Protein AF-0000000075196142 (afdb_homodimer)

Secondary structure (DSSP, 8-state):
----------S-HHHHHHHHHHHHHHH--HHHHHHHHHHHHTS--TTHHHHHHHHHHHHHHHHTTTTPPPPS-SEEE-TTT--EEE-HHHHHHHHHHHHHHHHT-HHHHHHHHHHHHHHTTT----TTSHHHHHHHHHHHHHHHHHHHHHHHHHTT--S-HHHHHHHHHHHHHHHHHHHHHHHHTTPPPS-HHHHHHHHT---/------TT----HHHHHHHHHHHHHHH--HHHHHHHHHHHHTS--TTHHHHHHHHHHHHHHHHTTTTPPPPS-SEEE-TTT--EEE-HHHHHHHHHHHHHHHHT-HHHHHHHHHHHHHTTTT----TTSHHHHHHHHHHHHHHHHHHHHHHHHHTT--S-HHHHHHHHHHHHHHHHHHHHHHHHTT---S-HHHHHHHHT---

Organism: Armillaria gallica (NCBI:txid47427)

Nearest PDB structures (foldseek):
  6yos-assembly1_A  TM=2.104E-01  e=4.481E+00  Homo sapiens
  2c0l-assembly1_A  TM=2.733E-01  e=8.059E+00  Homo sapiens
  2o8p-assembly1_A-2  TM=2.150E-01  e=9.333E+00  Cryptosporidium parvum
  2hr2-assembly2_B  TM=3.824E-01  e=5.245E+00  Chlorobaculum tepidum TLS
  6yos-assembly1_A  TM=2.115E-01  e=7.080E+00  Homo sapiens

Foldseek 3Di:
DDDPPPPPPPPPPVVVVVVVVVVCVVPPDPVVVVVVLVCQCVVPPPCSVVVVLVVLQVVCVVVCLLPDDQDDQQWDADPPPRAIDGDVSVVVLLVSLCSCLVSLNLLSSLLSLLVVLLSCQPHDHACPDPVLVVLLVSLVSLLSSLVSVVVCVVVVVDDDVPVSVVSLVSSQVSLVSSVVRCVVVPHDRRNPNNNVSSVVDDD/DDDPDPPPPPPPVVVVVVVVVVVCVVPPDPVVVVVVLVCQCVVPPPCSVVVVLVVLQVVCVVVCLLPDDQDDQQWDADPPPRAIDGDVSVVVLLVSLCSCLVSLNLLSSLLSLLVVLLSCFPHDHACPDPVLVVLLVSLVSLLSSLVSVVVCVVVVVDDDVPVSVVSLVSSQVSLVSSVVRCVVVPHDRRNVNNNVSSVPDDD

Radius of gyration: 27.95 Å; Cα contacts (8 Å, |Δi|>4): 497; chains: 2; bounding box: 73×72×60 Å

Structure (mmCIF, N/CA/C/O backbone):
data_AF-0000000075196142-model_v1
#
loop_
_entity.id
_entity.type
_entity.pdbx_description
1 polymer 'Uncharacterized protein'
#
loop_
_atom_site.group_PDB
_atom_site.id
_atom_site.type_symbol
_atom_site.label_atom_id
_atom_site.label_alt_id
_atom_site.label_comp_id
_atom_site.label_asym_id
_atom_site.label_entity_id
_atom_site.label_seq_id
_atom_site.pdbx_PDB_ins_code
_atom_site.Cartn_x
_atom_site.Cartn_y
_atom_site.Cartn_z
_atom_site.occupancy
_atom_site.B_iso_or_equiv
_atom_site.auth_seq_id
_atom_site.auth_comp_id
_atom_site.auth_asym_id
_atom_site.auth_atom_id
_atom_site.pdbx_PDB_model_num
ATOM 1 N N . MET A 1 1 ? 44.094 30.422 25.406 1 27.27 1 MET A N 1
ATOM 2 C CA . MET A 1 1 ? 42.781 30 25.922 1 27.27 1 MET A CA 1
ATOM 3 C C . MET A 1 1 ? 42.125 29 24.969 1 27.27 1 MET A C 1
ATOM 5 O O . MET A 1 1 ? 42.062 29.219 23.766 1 27.27 1 MET A O 1
ATOM 9 N N . PRO A 1 2 ? 42 27.672 25.344 1 30.16 2 PRO A N 1
ATOM 10 C CA . PRO A 1 2 ? 41.75 26.594 24.375 1 30.16 2 PRO A CA 1
ATOM 11 C C . PRO A 1 2 ? 40.406 26.719 23.703 1 30.16 2 PRO A C 1
ATOM 13 O O . PRO A 1 2 ? 39.469 27.312 24.266 1 30.16 2 PRO A O 1
ATOM 16 N N . ALA A 1 3 ? 40.312 26.75 22.312 1 35.62 3 ALA A N 1
ATOM 17 C CA . ALA A 1 3 ? 39.188 26.953 21.406 1 35.62 3 ALA A CA 1
ATOM 18 C C . ALA A 1 3 ? 38.062 25.953 21.688 1 35.62 3 ALA A C 1
ATOM 20 O O . ALA A 1 3 ? 38.312 24.797 21.984 1 35.62 3 ALA A O 1
ATOM 21 N N . PRO A 1 4 ? 36.781 26.391 22.219 1 32.91 4 PRO A N 1
ATOM 22 C CA . PRO A 1 4 ? 35.688 25.516 22.609 1 32.91 4 PRO A CA 1
ATOM 23 C C . PRO A 1 4 ? 35.312 24.484 21.547 1 32.91 4 PRO A C 1
ATOM 25 O O . PRO A 1 4 ? 35.5 24.734 20.359 1 32.91 4 PRO A O 1
ATOM 28 N N . ASP A 1 5 ? 35.531 23.172 21.875 1 29.52 5 ASP A N 1
ATOM 29 C CA . ASP A 1 5 ? 35.344 21.969 21.062 1 29.52 5 ASP A CA 1
ATOM 30 C C . ASP A 1 5 ? 33.938 21.953 20.438 1 29.52 5 ASP A C 1
ATOM 32 O O . ASP A 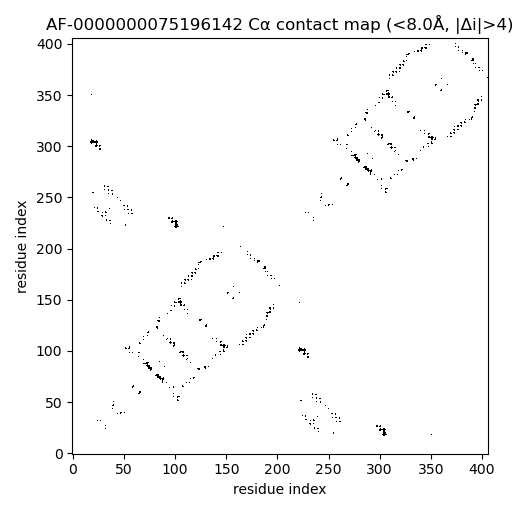1 5 ? 32.938 21.953 21.141 1 29.52 5 ASP A O 1
ATOM 36 N N . ALA A 1 6 ? 33.719 22.531 19.266 1 33.06 6 ALA A N 1
ATOM 37 C CA . ALA A 1 6 ? 32.625 22.703 18.281 1 33.06 6 ALA A CA 1
ATOM 38 C C . ALA A 1 6 ? 31.984 21.359 17.953 1 33.06 6 ALA A C 1
ATOM 40 O O . ALA A 1 6 ? 31.219 21.25 16.984 1 33.06 6 ALA A O 1
ATOM 41 N N . SER A 1 7 ? 32.312 20.172 18.562 1 31.09 7 SER A N 1
ATOM 42 C CA . SER A 1 7 ? 31.984 18.828 18.094 1 31.09 7 SER A CA 1
ATOM 43 C C . SER A 1 7 ? 30.484 18.547 18.188 1 31.09 7 SER A C 1
ATOM 45 O O . SER A 1 7 ? 30.047 17.422 18 1 31.09 7 SER A O 1
ATOM 47 N N . LEU A 1 8 ? 29.703 19.219 19.062 1 30.19 8 LEU A N 1
ATOM 48 C CA . LEU A 1 8 ? 28.328 18.859 19.375 1 30.19 8 LEU A CA 1
ATOM 49 C C . LEU A 1 8 ? 27.453 18.906 18.141 1 30.19 8 LEU A C 1
ATOM 51 O O . LEU A 1 8 ? 26.25 19.172 18.219 1 30.19 8 LEU A O 1
ATOM 55 N N . ILE A 1 9 ? 27.953 18.859 16.953 1 32.62 9 ILE A N 1
ATOM 56 C CA . ILE A 1 9 ? 27.094 18.891 15.766 1 32.62 9 ILE A CA 1
ATOM 57 C C . ILE A 1 9 ? 26.203 17.656 15.742 1 32.62 9 ILE A C 1
ATOM 59 O O . ILE A 1 9 ? 26.672 16.547 15.508 1 32.62 9 ILE A O 1
ATOM 63 N N . GLY A 1 10 ? 25.391 17.391 16.781 1 31.33 10 GLY A N 1
ATOM 64 C CA . GLY A 1 10 ? 24.578 16.234 17.125 1 31.33 10 GLY A CA 1
ATOM 65 C C . GLY A 1 10 ? 23.797 15.695 15.938 1 31.33 10 GLY A C 1
ATOM 66 O O . GLY A 1 10 ? 23.469 16.438 15.016 1 31.33 10 GLY A O 1
ATOM 67 N N . ARG A 1 11 ? 23.75 14.367 15.594 1 36.78 11 ARG A N 1
ATOM 68 C CA . ARG A 1 11 ? 23.109 13.438 14.68 1 36.78 11 ARG A CA 1
ATOM 69 C C . ARG A 1 11 ? 21.594 13.633 14.672 1 36.78 11 ARG A C 1
ATOM 71 O O . ARG A 1 11 ? 20.859 12.828 15.242 1 36.78 11 ARG A O 1
ATOM 78 N N . PRO A 1 12 ? 20.703 14.594 14.992 1 39.66 12 PRO A N 1
ATOM 79 C CA . PRO A 1 12 ? 19.297 14.922 15.211 1 39.66 12 PRO A CA 1
ATOM 80 C C . PRO A 1 12 ? 18.406 14.594 14.008 1 39.66 12 PRO A C 1
ATOM 82 O O . PRO A 1 12 ? 17.188 14.5 14.141 1 39.66 12 PRO A O 1
ATOM 85 N N . ALA A 1 13 ? 18.625 15.023 12.766 1 44.62 13 ALA A N 1
ATOM 86 C CA . ALA A 1 13 ? 17.891 15.188 11.508 1 44.62 13 ALA A CA 1
ATOM 87 C C . ALA A 1 13 ? 17.391 13.844 10.984 1 44.62 13 ALA A C 1
ATOM 89 O O . ALA A 1 13 ? 16.312 13.758 10.406 1 44.62 13 ALA A O 1
ATOM 90 N N . LEU A 1 14 ? 18.125 12.758 11.211 1 46.47 14 LEU A N 1
ATOM 91 C CA . LEU A 1 14 ? 17.828 11.406 10.766 1 46.47 14 LEU A CA 1
ATOM 92 C C . LEU A 1 14 ? 16.562 10.875 11.453 1 46.47 14 LEU A C 1
ATOM 94 O O . LEU A 1 14 ? 15.711 10.266 10.805 1 46.47 14 LEU A O 1
ATOM 98 N N . GLY A 1 15 ? 16.359 11.234 12.781 1 51.12 15 GLY A N 1
ATOM 99 C CA . GLY A 1 15 ? 15.203 10.75 13.516 1 51.12 15 GLY A CA 1
ATOM 100 C C . GLY A 1 15 ? 13.891 11.297 12.984 1 51.12 15 GLY A C 1
ATOM 101 O O . GLY A 1 15 ? 12.938 10.547 12.766 1 51.12 15 GLY A O 1
ATOM 102 N N . HIS A 1 16 ? 13.906 12.617 12.781 1 56.31 16 HIS A N 1
ATOM 103 C CA . HIS A 1 16 ? 12.695 13.281 12.312 1 56.31 16 HIS A CA 1
ATOM 104 C C . HIS A 1 16 ? 12.352 12.852 10.883 1 56.31 16 HIS A C 1
ATOM 106 O O . HIS A 1 16 ? 11.188 12.578 10.578 1 56.31 16 HIS A O 1
ATOM 112 N N . VAL A 1 17 ? 13.359 12.727 10.078 1 58.88 17 VAL A N 1
ATOM 113 C CA . VAL A 1 17 ? 13.125 12.242 8.719 1 58.88 17 VAL A CA 1
ATOM 114 C C . VAL A 1 17 ? 12.477 10.852 8.781 1 58.88 17 VAL A C 1
ATOM 116 O O . VAL A 1 17 ? 11.547 10.57 8.023 1 58.88 17 VAL A O 1
ATOM 119 N N . ASN A 1 18 ? 12.875 10.203 9.812 1 74.94 18 ASN A N 1
ATOM 120 C CA . ASN A 1 18 ? 12.312 8.859 9.945 1 74.94 18 ASN A CA 1
ATOM 121 C C . ASN A 1 18 ? 10.852 8.906 10.391 1 74.94 18 ASN A C 1
ATOM 123 O O . ASN A 1 18 ? 10.023 8.148 9.883 1 74.94 18 ASN A O 1
ATOM 127 N N . LEU A 1 19 ? 10.625 10.008 11.109 1 83.81 19 LEU A N 1
ATOM 128 C CA . LEU A 1 19 ? 9.25 10.109 11.586 1 83.81 19 LEU A CA 1
ATOM 129 C C . LEU A 1 19 ? 8.328 10.602 10.477 1 83.81 19 LEU A C 1
ATOM 131 O O . LEU A 1 19 ? 7.215 10.094 10.312 1 83.81 19 LEU A O 1
ATOM 135 N N . MET A 1 20 ? 8.836 11.539 9.664 1 91.06 20 MET A N 1
ATOM 136 C CA . MET A 1 20 ? 8.031 12.086 8.578 1 91.06 20 MET A CA 1
ATOM 137 C C . MET A 1 20 ? 7.777 11.031 7.508 1 91.06 20 MET A C 1
ATOM 139 O O . MET A 1 20 ? 6.652 10.898 7.016 1 91.06 20 MET A O 1
ATOM 143 N N . VAL A 1 21 ? 8.805 10.32 7.262 1 92.81 21 VAL A N 1
ATOM 144 C CA . VAL A 1 21 ? 8.672 9.266 6.262 1 92.81 21 VAL A CA 1
ATOM 145 C C . VAL A 1 21 ? 7.711 8.195 6.766 1 92.81 21 VAL A C 1
ATOM 147 O O . VAL A 1 21 ? 6.863 7.707 6.012 1 92.81 21 VAL A O 1
ATOM 150 N N . ASP A 1 22 ? 7.789 7.895 8.031 1 94.38 22 ASP A N 1
ATOM 151 C CA . ASP A 1 22 ? 6.879 6.91 8.609 1 94.38 22 ASP A CA 1
ATOM 152 C C . ASP A 1 22 ? 5.434 7.395 8.547 1 94.38 22 ASP A C 1
ATOM 154 O O . ASP A 1 22 ? 4.516 6.602 8.328 1 94.38 22 ASP A O 1
ATOM 158 N N . THR A 1 23 ? 5.297 8.664 8.773 1 96.31 23 THR A N 1
ATOM 159 C CA . THR A 1 23 ? 3.967 9.25 8.664 1 96.31 23 THR A CA 1
ATOM 160 C C . THR A 1 23 ? 3.424 9.094 7.246 1 96.31 23 THR A C 1
ATOM 162 O O . THR A 1 23 ? 2.266 8.719 7.055 1 96.31 23 THR A O 1
ATOM 165 N N . PHE A 1 24 ? 4.238 9.398 6.266 1 97.12 24 PHE A N 1
ATOM 166 C CA . PHE A 1 24 ? 3.822 9.195 4.883 1 97.12 24 PHE A CA 1
ATOM 167 C C . PHE A 1 24 ? 3.424 7.746 4.641 1 97.12 24 PHE A C 1
ATOM 169 O O . PHE A 1 24 ? 2.346 7.473 4.109 1 97.12 24 PHE A O 1
ATOM 176 N N . ILE A 1 25 ? 4.227 6.828 5.035 1 97.25 25 ILE A N 1
ATOM 177 C CA . ILE A 1 25 ? 4.023 5.402 4.797 1 97.25 25 ILE A CA 1
ATOM 178 C C . ILE A 1 25 ? 2.711 4.953 5.438 1 97.25 25 ILE A C 1
ATOM 180 O O . ILE A 1 25 ? 1.94 4.207 4.832 1 97.25 25 ILE A O 1
ATOM 184 N N . ALA A 1 26 ? 2.445 5.426 6.641 1 96.81 26 ALA A N 1
ATOM 185 C CA . ALA A 1 26 ? 1.26 5.016 7.391 1 96.81 26 ALA A CA 1
ATOM 186 C C . ALA A 1 26 ? -0.013 5.539 6.73 1 96.81 26 ALA A C 1
ATOM 188 O O . ALA A 1 26 ? -1.093 4.973 6.914 1 96.81 26 ALA A O 1
ATOM 189 N N . ASN A 1 27 ? 0.123 6.57 5.969 1 96.56 27 ASN A N 1
ATOM 190 C CA . ASN A 1 27 ? -1.093 7.23 5.508 1 96.56 27 ASN A CA 1
ATOM 191 C C . ASN A 1 27 ? -1.264 7.105 3.998 1 96.56 27 ASN A C 1
ATOM 193 O O . ASN A 1 27 ? -2.336 7.391 3.465 1 96.56 27 ASN A O 1
ATOM 197 N N . ALA A 1 28 ? -0.245 6.68 3.262 1 96.25 28 ALA A N 1
ATOM 198 C CA . ALA A 1 28 ? -0.27 6.59 1.805 1 96.25 28 ALA A CA 1
ATOM 199 C C . ALA A 1 28 ? -1.256 5.523 1.337 1 96.25 28 ALA A C 1
ATOM 201 O O . ALA A 1 28 ? -1.413 4.488 1.986 1 96.25 28 ALA A O 1
ATOM 202 N N . GLN A 1 29 ? -1.906 5.836 0.264 1 95.06 29 GLN A N 1
ATOM 203 C CA . GLN A 1 29 ? -2.766 4.848 -0.376 1 95.06 29 GLN A CA 1
ATOM 204 C C . GLN A 1 29 ? -1.94 3.789 -1.104 1 95.06 29 GLN A C 1
ATOM 206 O O . GLN A 1 29 ? -0.779 4.027 -1.444 1 95.06 29 GLN A O 1
ATOM 211 N N . VAL A 1 30 ? -2.543 2.705 -1.396 1 95.88 30 VAL A N 1
ATOM 212 C CA . VAL A 1 30 ? -1.818 1.554 -1.922 1 95.88 30 VAL A CA 1
ATOM 213 C C . VAL A 1 30 ? -1.264 1.881 -3.307 1 95.88 30 VAL A C 1
ATOM 215 O O . VAL A 1 30 ? -0.138 1.501 -3.637 1 95.88 30 VAL A O 1
ATOM 218 N N . ASP A 1 31 ? -2.023 2.578 -4.137 1 95 31 ASP A N 1
ATOM 219 C CA . ASP A 1 31 ? -1.566 2.891 -5.488 1 95 31 ASP A CA 1
ATOM 220 C C . ASP A 1 31 ? -0.345 3.805 -5.457 1 95 31 ASP A C 1
ATOM 222 O O . ASP A 1 31 ? 0.55 3.684 -6.293 1 95 31 ASP A O 1
ATOM 226 N N . ASP A 1 32 ? -0.348 4.711 -4.52 1 95.44 32 ASP A N 1
ATOM 227 C CA . ASP A 1 32 ? 0.831 5.559 -4.363 1 95.44 32 ASP A CA 1
ATOM 228 C C . ASP A 1 32 ? 2.053 4.734 -3.967 1 95.44 32 ASP A C 1
ATOM 230 O O . ASP A 1 32 ? 3.127 4.887 -4.551 1 95.44 32 ASP A O 1
ATOM 234 N N . LEU A 1 33 ? 1.883 3.857 -2.992 1 97 33 LEU A N 1
ATOM 235 C CA . LEU A 1 33 ? 2.99 3.021 -2.539 1 97 33 LEU A CA 1
ATOM 236 C C . LEU A 1 33 ? 3.486 2.119 -3.666 1 97 33 LEU A C 1
ATOM 238 O O . LEU A 1 33 ? 4.695 1.931 -3.828 1 97 33 LEU A O 1
ATOM 242 N N . ARG A 1 34 ? 2.576 1.601 -4.449 1 96.75 34 ARG A N 1
ATOM 243 C CA . ARG A 1 34 ? 2.961 0.751 -5.57 1 96.75 34 ARG A CA 1
ATOM 244 C C . ARG A 1 34 ? 3.846 1.511 -6.555 1 96.75 34 ARG A C 1
ATOM 246 O O . ARG A 1 34 ? 4.902 1.018 -6.957 1 96.75 34 ARG A O 1
ATOM 253 N N . THR A 1 35 ? 3.424 2.686 -6.879 1 95.62 35 THR A N 1
ATOM 254 C CA . THR A 1 35 ? 4.18 3.51 -7.816 1 95.62 35 THR A CA 1
ATOM 255 C C . THR A 1 35 ? 5.547 3.869 -7.242 1 95.62 35 THR A C 1
ATOM 257 O O . THR A 1 35 ? 6.562 3.754 -7.93 1 95.62 35 THR A O 1
ATOM 260 N N . ILE A 1 36 ? 5.59 4.246 -6.035 1 96.06 36 ILE A N 1
ATOM 261 C CA . ILE A 1 36 ? 6.828 4.672 -5.391 1 96.06 36 ILE A CA 1
ATOM 262 C C . ILE A 1 36 ? 7.789 3.488 -5.285 1 96.06 36 ILE A C 1
ATOM 264 O O . ILE A 1 36 ? 8.984 3.625 -5.555 1 96.06 36 ILE A O 1
ATOM 268 N N . VAL A 1 37 ? 7.285 2.318 -4.883 1 95.62 37 VAL A N 1
ATOM 269 C CA . VAL A 1 37 ? 8.117 1.128 -4.75 1 95.62 37 VAL A CA 1
ATOM 270 C C . VAL A 1 37 ? 8.664 0.727 -6.121 1 95.62 37 VAL A C 1
ATOM 272 O O . VAL A 1 37 ? 9.844 0.379 -6.246 1 95.62 37 VAL A O 1
ATOM 275 N N . ARG A 1 38 ? 7.836 0.823 -7.137 1 93.88 38 ARG A N 1
ATOM 276 C CA . ARG A 1 38 ? 8.305 0.543 -8.492 1 93.88 38 ARG A CA 1
ATOM 277 C C . ARG A 1 38 ? 9.438 1.481 -8.883 1 93.88 38 ARG A C 1
ATOM 279 O O . ARG A 1 38 ? 10.461 1.041 -9.422 1 93.88 38 ARG A O 1
ATOM 286 N N . ASP A 1 39 ? 9.273 2.729 -8.539 1 92.81 39 ASP A N 1
ATOM 287 C CA . ASP A 1 39 ? 10.297 3.729 -8.812 1 92.81 39 ASP A CA 1
ATOM 288 C C . ASP A 1 39 ? 11.586 3.412 -8.055 1 92.81 39 ASP A C 1
ATOM 290 O O . ASP A 1 39 ? 12.688 3.543 -8.602 1 92.81 39 ASP A O 1
ATOM 294 N N . LEU A 1 40 ? 11.469 3.043 -6.816 1 92.19 40 LEU A N 1
ATOM 295 C CA . LEU A 1 40 ? 12.625 2.73 -5.984 1 92.19 40 LEU A CA 1
ATOM 296 C C . LEU A 1 40 ? 13.375 1.526 -6.539 1 92.19 40 LEU A C 1
ATOM 298 O O . LEU A 1 40 ? 14.594 1.586 -6.727 1 92.19 40 LEU A O 1
ATOM 302 N N . VAL A 1 41 ? 12.664 0.504 -6.82 1 92.06 41 VAL A N 1
ATOM 303 C CA . VAL A 1 41 ? 13.273 -0.727 -7.312 1 92.06 41 VAL A CA 1
ATOM 304 C C . VAL A 1 41 ? 13.906 -0.48 -8.68 1 92.06 41 VAL A C 1
ATOM 306 O O . VAL A 1 41 ? 14.945 -1.059 -9.008 1 92.06 41 VAL A O 1
ATOM 309 N N . GLY A 1 42 ? 13.359 0.481 -9.414 1 90.19 42 GLY A N 1
ATOM 310 C CA . GLY A 1 42 ? 13.883 0.821 -10.734 1 90.19 42 GLY A CA 1
ATOM 311 C C . GLY A 1 42 ? 14.922 1.921 -10.695 1 90.19 42 GLY A C 1
ATOM 312 O O . GLY A 1 42 ? 15.438 2.334 -11.734 1 90.19 42 GLY A O 1
ATOM 313 N N . SER A 1 43 ? 15.305 2.482 -9.57 1 86.44 43 SER A N 1
ATOM 314 C CA . SER A 1 43 ? 16.125 3.686 -9.445 1 86.44 43 SER A CA 1
ATOM 315 C C . SER A 1 43 ? 17.578 3.398 -9.766 1 86.44 43 SER A C 1
ATOM 317 O O . SER A 1 43 ? 18.359 4.324 -9.992 1 86.44 43 SER A O 1
ATOM 319 N N . GLY A 1 44 ? 18.016 2.148 -9.688 1 83.81 44 GLY A N 1
ATOM 320 C CA . GLY A 1 44 ? 19.406 1.824 -9.977 1 83.81 44 GLY A CA 1
ATOM 321 C C . GLY A 1 44 ? 20.266 1.727 -8.734 1 83.81 44 GLY A C 1
ATOM 322 O O . GLY A 1 44 ? 21.453 1.421 -8.82 1 83.81 44 GLY A O 1
ATOM 323 N N . ILE A 1 45 ? 19.719 2.031 -7.535 1 87.19 45 ILE A N 1
ATOM 324 C CA . ILE A 1 45 ? 20.453 1.819 -6.297 1 87.19 45 ILE A CA 1
ATOM 325 C C . ILE A 1 45 ? 20.922 0.367 -6.211 1 87.19 45 ILE A C 1
ATOM 327 O O . ILE A 1 45 ? 20.125 -0.557 -6.379 1 87.19 45 ILE A O 1
ATOM 331 N N . PRO A 1 46 ? 22.188 0.23 -6.016 1 88.5 46 PRO A N 1
ATOM 332 C CA . PRO A 1 46 ? 22.688 -1.146 -5.957 1 88.5 46 PRO A CA 1
ATOM 333 C C . PRO A 1 46 ? 21.984 -1.98 -4.887 1 88.5 46 PRO A C 1
ATOM 335 O O . PRO A 1 46 ? 21.703 -1.479 -3.795 1 88.5 46 PRO A O 1
ATOM 338 N N . SER A 1 47 ? 21.594 -3.166 -5.141 1 88.31 47 SER A N 1
ATOM 339 C CA . SER A 1 47 ? 21.109 -4.219 -4.254 1 88.31 47 SER A CA 1
ATOM 340 C C . SER A 1 47 ? 19.688 -3.941 -3.789 1 88.31 47 SER A C 1
ATOM 342 O O . SER A 1 47 ? 19.141 -4.684 -2.973 1 88.31 47 SER A O 1
ATOM 344 N N . ILE A 1 48 ? 19.078 -2.842 -4.238 1 89.81 48 ILE A N 1
ATOM 345 C CA . ILE A 1 48 ? 17.75 -2.492 -3.74 1 89.81 48 ILE A CA 1
ATOM 346 C C . ILE A 1 48 ? 16.75 -3.582 -4.121 1 89.81 48 ILE A C 1
ATOM 348 O O . ILE A 1 48 ? 15.852 -3.914 -3.338 1 89.81 48 ILE A O 1
ATOM 352 N N . GLY A 1 49 ? 16.859 -4.148 -5.352 1 88.94 49 GLY A N 1
ATOM 353 C CA . GLY A 1 49 ? 15.961 -5.215 -5.773 1 88.94 49 GLY A CA 1
ATOM 354 C C . GLY A 1 49 ? 16.031 -6.434 -4.871 1 88.94 49 GLY A C 1
ATOM 355 O O . GLY A 1 49 ? 14.992 -6.957 -4.453 1 88.94 49 GLY A O 1
ATOM 356 N N . SER A 1 50 ? 17.266 -6.867 -4.602 1 89.69 50 SER A N 1
ATOM 357 C CA . SER A 1 50 ? 17.438 -8.039 -3.746 1 89.69 50 SER A CA 1
ATOM 358 C C . SER A 1 50 ? 16.984 -7.754 -2.32 1 89.69 50 SER A C 1
ATOM 360 O O . SER A 1 50 ? 16.391 -8.625 -1.673 1 89.69 50 SER A O 1
ATOM 362 N N . THR A 1 51 ? 17.266 -6.551 -1.772 1 91.5 51 THR A N 1
ATOM 363 C CA . THR A 1 51 ? 16.828 -6.16 -0.438 1 91.5 51 THR A CA 1
ATOM 364 C C . THR A 1 51 ? 15.297 -6.129 -0.363 1 91.5 51 THR A C 1
ATOM 366 O O . THR A 1 51 ? 14.711 -6.609 0.608 1 91.5 51 THR A O 1
ATOM 369 N N . PHE A 1 52 ? 14.711 -5.602 -1.442 1 94.38 52 PHE A N 1
ATOM 370 C CA . PHE A 1 52 ? 13.258 -5.574 -1.504 1 94.38 52 PHE A CA 1
ATOM 371 C C . PHE A 1 52 ? 12.688 -6.988 -1.465 1 94.38 52 PHE A C 1
ATOM 373 O O . PHE A 1 52 ? 11.781 -7.277 -0.677 1 94.38 52 PHE A O 1
ATOM 380 N N . SER A 1 53 ? 13.188 -7.836 -2.316 1 93.69 53 SER A N 1
ATOM 381 C CA . SER A 1 53 ? 12.688 -9.203 -2.391 1 93.69 53 SER A CA 1
ATOM 382 C C . SER A 1 53 ? 12.844 -9.922 -1.053 1 93.69 53 SER A C 1
ATOM 384 O O . SER A 1 53 ? 11.945 -10.648 -0.622 1 93.69 53 SER A O 1
ATOM 386 N N . ALA A 1 54 ? 13.953 -9.727 -0.414 1 94.44 54 ALA A N 1
ATOM 387 C CA . ALA A 1 54 ? 14.188 -10.352 0.889 1 94.44 54 ALA A CA 1
ATOM 388 C C . ALA A 1 54 ? 13.18 -9.844 1.921 1 94.44 54 ALA A C 1
ATOM 390 O O . ALA A 1 54 ? 12.641 -10.625 2.707 1 94.44 54 ALA A O 1
ATOM 391 N N . ALA A 1 55 ? 12.914 -8.547 1.938 1 94.94 55 ALA A N 1
ATOM 392 C CA . ALA A 1 55 ? 11.938 -7.965 2.848 1 94.94 55 ALA A CA 1
ATOM 393 C C . ALA A 1 55 ? 10.539 -8.5 2.562 1 94.94 55 ALA A C 1
ATOM 395 O O . ALA A 1 55 ? 9.773 -8.789 3.486 1 94.94 55 ALA A O 1
ATOM 396 N N . ALA A 1 56 ? 10.203 -8.625 1.265 1 96.56 56 ALA A N 1
ATOM 397 C CA . ALA A 1 56 ? 8.898 -9.156 0.867 1 96.56 56 ALA A CA 1
ATOM 398 C C . ALA A 1 56 ? 8.719 -10.586 1.355 1 96.56 56 ALA A C 1
ATOM 400 O O . ALA A 1 56 ? 7.68 -10.93 1.933 1 96.56 56 ALA A O 1
ATOM 401 N N . ARG A 1 57 ? 9.75 -11.398 1.146 1 95.31 57 ARG A N 1
ATOM 402 C CA . ARG A 1 57 ? 9.688 -12.781 1.603 1 95.31 57 ARG A CA 1
ATOM 403 C C . ARG A 1 57 ? 9.492 -12.852 3.113 1 95.31 57 ARG A C 1
ATOM 405 O O . ARG A 1 57 ? 8.641 -13.602 3.6 1 95.31 57 ARG A O 1
ATOM 412 N N . SER A 1 58 ? 10.281 -12.078 3.779 1 95 58 SER A N 1
ATOM 413 C CA . SER A 1 58 ? 10.195 -12.047 5.234 1 95 58 SER A CA 1
ATOM 414 C C . SER A 1 58 ? 8.797 -11.656 5.695 1 95 58 SER A C 1
ATOM 416 O O . SER A 1 58 ? 8.227 -12.281 6.59 1 95 58 SER A O 1
ATOM 418 N N . ARG A 1 59 ? 8.242 -10.648 5.094 1 95.25 59 ARG A N 1
ATOM 419 C CA . ARG A 1 59 ? 6.902 -10.172 5.441 1 95.25 59 ARG A CA 1
ATOM 420 C C . ARG A 1 59 ? 5.855 -11.25 5.207 1 95.25 59 ARG A C 1
ATOM 422 O O . ARG A 1 59 ? 4.992 -11.477 6.059 1 95.25 59 ARG A O 1
ATOM 429 N N . LEU A 1 60 ? 5.914 -11.93 4.098 1 94.69 60 LEU A N 1
ATOM 430 C CA . LEU A 1 60 ? 4.926 -12.945 3.758 1 94.69 60 LEU A CA 1
ATOM 431 C C . LEU A 1 60 ? 5.035 -14.141 4.699 1 94.69 60 LEU A C 1
ATOM 433 O O . LEU A 1 60 ? 4.02 -14.742 5.062 1 94.69 60 LEU A O 1
ATOM 437 N N . CYS A 1 61 ? 6.203 -14.477 5.082 1 92.69 61 CYS A N 1
ATOM 438 C CA . CYS A 1 61 ? 6.402 -15.578 6.016 1 92.69 61 CYS A CA 1
ATOM 439 C C . CYS A 1 61 ? 5.855 -15.227 7.395 1 92.69 61 CYS A C 1
ATOM 441 O O . CYS A 1 61 ? 5.219 -16.062 8.047 1 92.69 61 CYS A O 1
ATOM 443 N N . GLN A 1 62 ? 6.012 -14 7.777 1 90.25 62 GLN A N 1
ATOM 444 C CA . GLN A 1 62 ? 5.57 -13.547 9.094 1 90.25 62 GLN A CA 1
ATOM 445 C C . GLN A 1 62 ? 4.051 -13.422 9.148 1 90.25 62 GLN A C 1
ATOM 447 O O . GLN A 1 62 ? 3.438 -13.641 10.195 1 90.25 62 GLN A O 1
ATOM 452 N N . SER A 1 63 ? 3.469 -13.047 8.062 1 87.62 63 SER A N 1
ATOM 453 C CA . SER A 1 63 ? 2.025 -12.828 8.039 1 87.62 63 SER A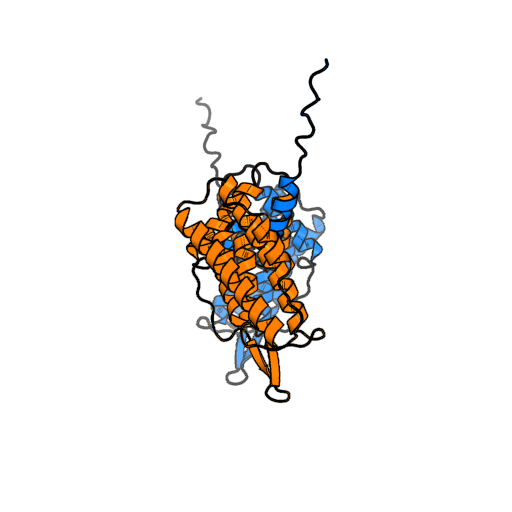 CA 1
ATOM 454 C C . SER A 1 63 ? 1.272 -14.148 7.883 1 87.62 63 SER A C 1
ATOM 456 O O . SER A 1 63 ? 0.044 -14.18 7.984 1 87.62 63 SER A O 1
ATOM 458 N N . GLY A 1 64 ? 1.966 -15.203 7.562 1 84.12 64 GLY A N 1
ATOM 459 C CA . GLY A 1 64 ? 1.329 -16.5 7.371 1 84.12 64 GLY A CA 1
ATOM 460 C C . GLY A 1 64 ? 0.768 -16.672 5.973 1 84.12 64 GLY A C 1
ATOM 461 O O . GLY A 1 64 ? 0.093 -17.672 5.699 1 84.12 64 GLY A O 1
ATOM 462 N N . ALA A 1 65 ? 0.948 -15.734 5.145 1 79.56 65 ALA A N 1
ATOM 463 C CA . ALA A 1 65 ? 0.446 -15.812 3.777 1 79.56 65 ALA A CA 1
ATOM 464 C C . ALA A 1 65 ? 1.029 -17.016 3.043 1 79.56 65 ALA A C 1
ATOM 466 O O . ALA A 1 65 ? 0.411 -17.547 2.115 1 79.56 65 ALA A O 1
ATOM 467 N N . SER A 1 66 ? 2.105 -17.469 3.455 1 80 66 SER A N 1
ATOM 468 C CA . SER A 1 66 ? 2.766 -18.594 2.799 1 80 66 SER A CA 1
ATOM 469 C C . SER A 1 66 ? 2.154 -19.922 3.23 1 80 66 SER A C 1
ATOM 471 O O . SER A 1 66 ? 2.365 -20.938 2.58 1 80 66 SER A O 1
ATOM 473 N N . THR A 1 67 ? 1.325 -19.828 4.301 1 75.81 67 THR A N 1
ATOM 474 C CA . THR A 1 67 ? 0.774 -21.062 4.832 1 75.81 67 THR A CA 1
ATOM 475 C C . THR A 1 67 ? -0.746 -20.984 4.945 1 75.81 67 THR A C 1
ATOM 477 O O . THR A 1 67 ? -1.395 -21.922 5.402 1 75.81 67 THR A O 1
ATOM 480 N N . GLY A 1 68 ? -1.22 -19.891 4.539 1 74.81 68 GLY A N 1
ATOM 481 C CA . GLY A 1 68 ? -2.645 -19.688 4.738 1 74.81 68 GLY A CA 1
ATOM 482 C C . GLY A 1 68 ? -3.51 -20.641 3.945 1 74.81 68 GLY A C 1
ATOM 483 O O . GLY A 1 68 ? -3.104 -21.125 2.885 1 74.81 68 GLY A O 1
ATOM 484 N N . ARG A 1 69 ? -4.656 -20.938 4.625 1 77.81 69 ARG A N 1
ATOM 485 C CA . ARG A 1 69 ? -5.613 -21.828 3.99 1 77.81 69 ARG A CA 1
ATOM 486 C C . ARG A 1 69 ? -6.574 -21.062 3.09 1 77.81 69 ARG A C 1
ATOM 488 O O . ARG A 1 69 ? -6.801 -19.859 3.297 1 77.81 69 ARG A O 1
ATOM 495 N N . VAL A 1 70 ? -6.918 -21.688 1.978 1 81.5 70 VAL A N 1
ATOM 496 C CA . VAL A 1 70 ? -7.93 -21.141 1.079 1 81.5 70 VAL A CA 1
ATOM 497 C C . VAL A 1 70 ? -9.281 -21.094 1.783 1 81.5 70 VAL A C 1
ATOM 499 O O . VAL A 1 70 ? -9.711 -22.094 2.373 1 81.5 70 VAL A O 1
ATOM 502 N N . ARG A 1 71 ? -9.812 -19.891 1.688 1 74.94 71 ARG A N 1
ATOM 503 C CA . ARG A 1 71 ? -11.078 -19.688 2.375 1 74.94 71 ARG A CA 1
ATOM 504 C C . ARG A 1 71 ? -12.25 -19.75 1.396 1 74.94 71 ARG A C 1
ATOM 506 O O . ARG A 1 71 ? -12.211 -19.125 0.336 1 74.94 71 ARG A O 1
ATOM 513 N N . GLY A 1 72 ? -13.367 -20.609 1.822 1 84.94 72 GLY A N 1
ATOM 514 C CA . GLY A 1 72 ? -14.617 -20.609 1.084 1 84.94 72 GLY A CA 1
ATOM 515 C C . GLY A 1 72 ? -14.508 -21.281 -0.272 1 84.94 72 GLY A C 1
ATOM 516 O O . GLY A 1 72 ? -13.43 -21.734 -0.659 1 84.94 72 GLY A O 1
ATOM 517 N N . PRO A 1 73 ? -15.688 -21.391 -0.943 1 93.94 73 PRO A N 1
ATOM 518 C CA . PRO A 1 73 ? -15.672 -22 -2.273 1 93.94 73 PRO A CA 1
ATOM 519 C C . PRO A 1 73 ? -15 -21.125 -3.324 1 93.94 73 PRO A C 1
ATOM 521 O O . PRO A 1 73 ? -15.219 -19.906 -3.338 1 93.94 73 PRO A O 1
ATOM 524 N N . LEU A 1 74 ? -14.195 -21.688 -4.168 1 97.06 74 LEU A N 1
ATOM 525 C CA . LEU A 1 74 ? -13.484 -20.953 -5.207 1 97.06 74 LEU A CA 1
ATOM 526 C C . LEU A 1 74 ? -14.375 -20.734 -6.426 1 97.06 74 LEU A C 1
ATOM 528 O O . LEU A 1 74 ? -14.141 -19.812 -7.215 1 97.06 74 LEU A O 1
ATOM 532 N N . PHE A 1 75 ? -15.352 -21.594 -6.535 1 96.44 75 PHE A N 1
ATOM 533 C CA . PHE A 1 75 ? -16.312 -21.531 -7.629 1 96.44 75 PHE A CA 1
ATOM 534 C C . PHE A 1 75 ? -17.734 -21.672 -7.109 1 96.44 75 PHE A C 1
ATOM 536 O O . PHE A 1 75 ? -17.969 -22.297 -6.074 1 96.44 75 PHE A O 1
ATOM 543 N N . LYS A 1 76 ? -18.625 -21.047 -7.82 1 94.5 76 LYS A N 1
ATOM 544 C CA . LYS A 1 76 ? -20.031 -21.141 -7.445 1 94.5 76 LYS A CA 1
ATOM 545 C C . LYS A 1 76 ? -20.906 -21.406 -8.664 1 94.5 76 LYS A C 1
ATOM 547 O O . LYS A 1 76 ? -20.578 -20.969 -9.773 1 94.5 76 LYS A O 1
ATOM 552 N N . ARG A 1 77 ? -21.969 -22.047 -8.383 1 91.12 77 ARG A N 1
ATOM 553 C CA . ARG A 1 77 ? -22.953 -22.344 -9.422 1 91.12 77 ARG A CA 1
ATOM 554 C C . ARG A 1 77 ? -24.016 -21.266 -9.5 1 91.12 77 ARG A C 1
ATOM 556 O O . ARG A 1 77 ? -24.531 -20.828 -8.477 1 91.12 77 ARG A O 1
ATOM 563 N N . ASP A 1 78 ? -24.172 -20.828 -10.719 1 88.75 78 ASP A N 1
ATOM 564 C CA . ASP A 1 78 ? -25.266 -19.875 -10.906 1 88.75 78 ASP A CA 1
ATOM 565 C C . ASP A 1 78 ? -26.625 -20.547 -10.672 1 88.75 78 ASP A C 1
ATOM 567 O O . ASP A 1 78 ? -26.891 -21.641 -11.195 1 88.75 78 ASP A O 1
ATOM 571 N N . THR A 1 79 ? -27.406 -19.969 -9.922 1 88.62 79 THR A N 1
ATOM 572 C CA . THR A 1 79 ? -28.688 -20.562 -9.539 1 88.62 79 THR A CA 1
ATOM 573 C C . THR A 1 79 ? -29.656 -20.547 -10.711 1 88.62 79 THR A C 1
ATOM 575 O O . THR A 1 79 ? -30.594 -21.344 -10.742 1 88.62 79 THR A O 1
ATOM 578 N N . HIS A 1 80 ? -29.453 -19.672 -11.625 1 88.5 80 HIS A N 1
ATOM 579 C CA . HIS A 1 80 ? -30.406 -19.5 -12.719 1 88.5 80 HIS A CA 1
ATOM 580 C C . HIS A 1 80 ? -30.125 -20.5 -13.844 1 88.5 80 HIS A C 1
ATOM 582 O O . HIS A 1 80 ? -31.031 -21.172 -14.336 1 88.5 80 HIS A O 1
ATOM 588 N N . ASP A 1 81 ? -28.844 -20.656 -14.297 1 83.81 81 ASP A N 1
ATOM 589 C CA . ASP A 1 81 ? -28.578 -21.469 -15.477 1 83.81 81 ASP A CA 1
ATOM 590 C C . ASP A 1 81 ? -27.609 -22.594 -15.148 1 83.81 81 ASP A C 1
ATOM 592 O O . ASP A 1 81 ? -27.25 -23.391 -16.031 1 83.81 81 ASP A O 1
ATOM 596 N N . GLY A 1 82 ? -27.203 -22.625 -13.922 1 86.56 82 GLY A N 1
ATOM 597 C CA . GLY A 1 82 ? -26.344 -23.719 -13.484 1 86.56 82 GLY A CA 1
ATOM 598 C C . GLY A 1 82 ? -24.906 -23.547 -13.898 1 86.56 82 GLY A C 1
ATOM 599 O O . GLY A 1 82 ? -24.062 -24.422 -13.633 1 86.56 82 GLY A O 1
ATOM 600 N N . SER A 1 83 ? -24.594 -22.438 -14.516 1 87.5 83 SER A N 1
ATOM 601 C CA . SER A 1 83 ? -23.219 -22.188 -14.961 1 87.5 83 SER A CA 1
ATOM 602 C C . SER A 1 83 ? -22.297 -21.953 -13.773 1 87.5 83 SER A C 1
ATOM 604 O O . SER A 1 83 ? -22.734 -21.531 -12.703 1 87.5 83 SER A O 1
ATOM 606 N N . MET A 1 84 ? -21.094 -22.328 -13.977 1 90.12 84 MET A N 1
ATOM 607 C CA . MET A 1 84 ? -20.094 -22.156 -12.93 1 90.12 84 MET A CA 1
ATOM 608 C C . MET A 1 84 ? -19.391 -20.812 -13.062 1 90.12 84 MET A C 1
ATOM 610 O O . MET A 1 84 ? -19.047 -20.391 -14.172 1 90.12 84 MET A O 1
ATOM 614 N N . HIS A 1 85 ? -19.172 -20.172 -11.898 1 93.94 85 HIS A N 1
ATOM 615 C CA . HIS A 1 85 ? -18.516 -18.859 -11.883 1 93.94 85 HIS A CA 1
ATOM 616 C C . HIS A 1 85 ? -17.438 -18.797 -10.805 1 93.94 85 HIS A C 1
ATOM 618 O O . HIS A 1 85 ? -17.578 -19.406 -9.742 1 93.94 85 HIS A O 1
ATOM 624 N N . PRO A 1 86 ? -16.328 -18.078 -11.172 1 95.56 86 PRO A N 1
ATOM 625 C CA . PRO A 1 86 ? -15.359 -17.844 -10.109 1 95.56 86 PRO A CA 1
ATOM 626 C C . PRO A 1 86 ? -15.914 -16.969 -8.984 1 95.56 86 PRO A C 1
ATOM 628 O O . PRO A 1 86 ? -16.766 -16.109 -9.227 1 95.56 86 PRO A O 1
ATOM 631 N N . THR A 1 87 ? -15.492 -17.188 -7.793 1 96.06 87 THR A N 1
ATOM 632 C CA . THR A 1 87 ? -15.914 -16.375 -6.656 1 96.06 87 THR A CA 1
ATOM 633 C C . THR A 1 87 ? -14.844 -15.359 -6.281 1 96.06 87 THR A C 1
ATOM 635 O O . THR A 1 87 ? -13.742 -15.375 -6.832 1 96.06 87 THR A O 1
ATOM 638 N N . GLU A 1 88 ? -15.117 -14.508 -5.359 1 95.25 88 GLU A N 1
ATOM 639 C CA . GLU A 1 88 ? -14.141 -13.562 -4.816 1 95.25 88 GLU A CA 1
ATOM 640 C C . GLU A 1 88 ? -13.008 -14.297 -4.094 1 95.25 88 GLU A C 1
ATOM 642 O O . GLU A 1 88 ? -11.867 -13.828 -4.09 1 95.25 88 GLU A O 1
ATOM 647 N N . ASN A 1 89 ? -13.383 -15.383 -3.545 1 95.75 89 ASN A N 1
ATOM 648 C CA . ASN A 1 89 ? -12.375 -16.188 -2.857 1 95.75 89 ASN A CA 1
ATOM 649 C C . ASN A 1 89 ? -11.289 -16.656 -3.816 1 95.75 89 ASN A C 1
ATOM 651 O O . ASN A 1 89 ? -10.117 -16.734 -3.438 1 95.75 89 ASN A O 1
ATOM 655 N N . LEU A 1 90 ? -11.719 -16.953 -5.008 1 97.06 90 LEU A N 1
ATOM 656 C CA . LEU A 1 90 ? -10.727 -17.359 -6.004 1 97.06 90 LEU A CA 1
ATOM 657 C C . LEU A 1 90 ? -9.781 -16.203 -6.316 1 97.06 90 LEU A C 1
ATOM 659 O O . LEU A 1 90 ? -8.562 -16.375 -6.367 1 97.06 90 LEU A O 1
ATOM 663 N N . GLN A 1 91 ? -10.352 -15.086 -6.492 1 96 91 GLN A N 1
ATOM 664 C CA . GLN A 1 91 ? -9.539 -13.914 -6.801 1 96 91 GLN A CA 1
ATOM 665 C C . GLN A 1 91 ? -8.539 -13.633 -5.684 1 96 91 GLN A C 1
ATOM 667 O O . GLN A 1 91 ? -7.367 -13.359 -5.949 1 96 91 GLN A O 1
ATOM 672 N N . ASP A 1 92 ? -8.977 -13.734 -4.469 1 95 92 ASP A N 1
ATOM 673 C CA . ASP A 1 92 ? -8.102 -13.523 -3.322 1 95 92 ASP A CA 1
ATOM 674 C C . ASP A 1 92 ? -6.984 -14.57 -3.285 1 95 92 ASP A C 1
ATOM 676 O O . ASP A 1 92 ? -5.832 -14.242 -2.98 1 95 92 ASP A O 1
ATOM 680 N N . THR A 1 93 ? -7.363 -15.734 -3.531 1 96.44 93 THR A N 1
ATOM 681 C CA . THR A 1 93 ? -6.402 -16.828 -3.531 1 96.44 93 THR A CA 1
ATOM 682 C C . THR A 1 93 ? -5.344 -16.625 -4.609 1 96.44 93 THR A C 1
ATOM 684 O O . THR A 1 93 ? -4.152 -16.828 -4.367 1 96.44 93 THR A O 1
ATOM 687 N N . LEU A 1 94 ? -5.781 -16.219 -5.785 1 97.38 94 LEU A N 1
ATOM 688 C CA . LEU A 1 94 ? -4.84 -15.992 -6.875 1 97.38 94 LEU A CA 1
ATOM 689 C C . LEU A 1 94 ? -3.934 -14.805 -6.566 1 97.38 94 LEU A C 1
ATOM 691 O O . LEU A 1 94 ? -2.744 -14.828 -6.891 1 97.38 94 LEU A O 1
ATOM 695 N N . ARG A 1 95 ? -4.449 -13.797 -5.965 1 96.38 95 ARG A N 1
ATOM 696 C CA . ARG A 1 95 ? -3.629 -12.664 -5.535 1 96.38 95 ARG A CA 1
ATOM 697 C C . ARG A 1 95 ? -2.543 -13.117 -4.562 1 96.38 95 ARG A C 1
ATOM 699 O O . ARG A 1 95 ? -1.39 -12.703 -4.676 1 96.38 95 ARG A O 1
ATOM 706 N N . ARG A 1 96 ? -2.932 -13.922 -3.68 1 96.38 96 ARG A N 1
ATOM 707 C CA . ARG A 1 96 ? -1.976 -14.469 -2.721 1 96.38 96 ARG A CA 1
ATOM 708 C C . ARG A 1 96 ? -0.879 -15.258 -3.428 1 96.38 96 ARG A C 1
ATOM 710 O O . ARG A 1 96 ? 0.304 -15.094 -3.127 1 96.38 96 ARG A O 1
ATOM 717 N N . ALA A 1 97 ? -1.268 -16.125 -4.312 1 97.56 97 ALA A N 1
ATOM 718 C CA . ALA A 1 97 ? -0.292 -16.906 -5.062 1 97.56 97 ALA A CA 1
ATOM 719 C C . ALA A 1 97 ? 0.684 -16 -5.809 1 97.56 97 ALA A C 1
ATOM 721 O O . ALA A 1 97 ? 1.892 -16.25 -5.812 1 97.56 97 ALA A O 1
ATOM 722 N N . ARG A 1 98 ? 0.162 -14.977 -6.418 1 97.75 98 ARG A N 1
ATOM 723 C CA . ARG A 1 98 ? 0.981 -14.031 -7.176 1 97.75 98 ARG A CA 1
ATOM 724 C C . ARG A 1 98 ? 1.942 -13.281 -6.262 1 97.75 98 ARG A C 1
ATOM 726 O O . ARG A 1 98 ? 3.09 -13.031 -6.633 1 97.75 98 ARG A O 1
ATOM 733 N N . CYS A 1 99 ? 1.512 -12.953 -5.059 1 97.25 99 CYS A N 1
ATOM 734 C CA . CYS A 1 99 ? 2.412 -12.344 -4.09 1 97.25 99 CYS A CA 1
ATOM 735 C C . CYS A 1 99 ? 3.541 -13.289 -3.715 1 97.25 99 CYS A C 1
ATOM 737 O O . CYS A 1 99 ? 4.695 -12.875 -3.604 1 97.25 99 CYS A O 1
ATOM 739 N N . LEU A 1 100 ? 3.24 -14.5 -3.57 1 97.12 100 LEU A N 1
ATOM 740 C CA . LEU A 1 100 ? 4.227 -15.484 -3.152 1 97.12 100 LEU A CA 1
ATOM 741 C C . LEU A 1 100 ? 5.293 -15.68 -4.223 1 97.12 100 LEU A C 1
ATOM 743 O O . LEU A 1 100 ? 6.48 -15.438 -3.973 1 97.12 100 LEU A O 1
ATOM 747 N N . PHE A 1 101 ? 4.859 -16.016 -5.438 1 97.31 101 PHE A N 1
ATOM 748 C CA . PHE A 1 101 ? 5.906 -16.266 -6.422 1 97.31 101 PHE A CA 1
ATOM 749 C C . PHE A 1 101 ? 6.574 -14.961 -6.844 1 97.31 101 PHE A C 1
ATOM 751 O O . PHE A 1 101 ? 7.75 -14.953 -7.223 1 97.31 101 PHE A O 1
ATOM 758 N N . GLY A 1 102 ? 5.871 -13.852 -6.754 1 96.88 102 GLY A N 1
ATOM 759 C CA . GLY A 1 102 ? 6.48 -12.555 -7.027 1 96.88 102 GLY A CA 1
ATOM 760 C C . GLY A 1 102 ? 7.59 -12.203 -6.055 1 96.88 102 GLY A C 1
ATOM 761 O O . GLY A 1 102 ? 8.523 -11.484 -6.41 1 96.88 102 GLY A O 1
ATOM 762 N N . ALA A 1 103 ? 7.488 -12.68 -4.859 1 96.25 103 ALA A N 1
ATOM 763 C CA . ALA A 1 103 ? 8.484 -12.414 -3.826 1 96.25 103 ALA A CA 1
ATOM 764 C C . ALA A 1 103 ? 9.602 -13.453 -3.867 1 96.25 103 ALA A C 1
ATOM 766 O O . ALA A 1 103 ? 10.586 -13.352 -3.129 1 96.25 103 ALA A O 1
ATOM 767 N N . GLY A 1 104 ? 9.43 -14.492 -4.695 1 96.06 104 GLY A N 1
ATOM 768 C CA . GLY A 1 104 ? 10.453 -15.531 -4.793 1 96.06 104 GLY A CA 1
ATOM 769 C C . GLY A 1 104 ? 10.133 -16.766 -3.975 1 96.06 104 GLY A C 1
ATOM 770 O O . GLY A 1 104 ? 11.016 -17.578 -3.693 1 96.06 104 GLY A O 1
ATOM 771 N N . LEU A 1 105 ? 8.93 -16.812 -3.494 1 96.56 105 LEU A N 1
ATOM 772 C CA . LEU A 1 105 ? 8.461 -18 -2.795 1 96.56 105 LEU A CA 1
ATOM 773 C C . LEU A 1 105 ? 7.641 -18.891 -3.721 1 96.56 105 LEU A C 1
ATOM 775 O O . LEU A 1 105 ? 6.449 -19.109 -3.488 1 96.56 105 LEU A O 1
ATOM 779 N N . GLY A 1 106 ? 8.344 -19.438 -4.672 1 97.12 106 GLY A N 1
ATOM 780 C CA . GLY A 1 106 ? 7.707 -20.188 -5.742 1 97.12 106 GLY A CA 1
ATOM 781 C C . GLY A 1 106 ? 7.027 -21.453 -5.262 1 97.12 106 GLY A C 1
ATOM 782 O O . GLY A 1 106 ? 5.883 -21.719 -5.633 1 97.12 106 GLY A O 1
ATOM 783 N N . PHE A 1 107 ? 7.629 -22.219 -4.414 1 97.12 107 PHE A N 1
ATOM 784 C CA . PHE A 1 107 ? 7.082 -23.5 -3.961 1 97.12 107 PHE A CA 1
ATOM 785 C C . PHE A 1 107 ? 5.836 -23.281 -3.113 1 97.12 107 PHE A C 1
ATOM 787 O O . PHE A 1 107 ? 4.855 -24.016 -3.238 1 97.12 107 PHE A O 1
ATOM 794 N N . ALA A 1 108 ? 5.922 -22.25 -2.26 1 96.44 108 ALA A N 1
ATOM 795 C CA . ALA A 1 108 ? 4.723 -21.922 -1.492 1 96.44 108 ALA A CA 1
ATOM 796 C C . ALA A 1 108 ? 3.561 -21.562 -2.414 1 96.44 108 ALA A C 1
ATOM 798 O O . ALA A 1 108 ? 2.412 -21.922 -2.143 1 96.44 108 ALA A O 1
ATOM 799 N N . SER A 1 109 ? 3.861 -20.828 -3.471 1 97.56 109 SER A N 1
ATOM 800 C CA . SER A 1 109 ? 2.848 -20.453 -4.449 1 97.56 109 SER A CA 1
ATOM 801 C C . SER A 1 109 ? 2.254 -21.672 -5.137 1 97.56 109 SER A C 1
ATOM 803 O O . SER A 1 109 ? 1.044 -21.734 -5.363 1 97.56 109 SER A O 1
ATOM 805 N N . LEU A 1 110 ? 3.086 -22.656 -5.48 1 97.81 110 LEU A N 1
ATOM 806 C CA . LEU A 1 110 ? 2.625 -23.875 -6.141 1 97.81 110 LEU A CA 1
ATOM 807 C C . LEU A 1 110 ? 1.601 -24.609 -5.281 1 97.81 110 LEU A C 1
ATOM 809 O O . LEU A 1 110 ? 0.648 -25.188 -5.809 1 97.81 110 LEU A O 1
ATOM 813 N N . VAL A 1 111 ? 1.815 -24.578 -3.982 1 96.88 111 VAL A N 1
ATOM 814 C CA . VAL A 1 111 ? 0.876 -25.219 -3.068 1 96.88 111 VAL A CA 1
ATOM 815 C C . VAL A 1 111 ? -0.506 -24.578 -3.219 1 96.88 111 VAL A C 1
ATOM 817 O O . VAL A 1 111 ? -1.51 -25.281 -3.336 1 96.88 111 VAL A O 1
ATOM 820 N N . VAL A 1 112 ? -0.51 -23.281 -3.25 1 96.88 112 VAL A N 1
ATOM 821 C CA . VAL A 1 112 ? -1.766 -22.562 -3.371 1 96.88 112 VAL A CA 1
ATOM 822 C C . VAL A 1 112 ? -2.42 -22.875 -4.715 1 96.88 112 VAL A C 1
ATOM 824 O O . VAL A 1 112 ? -3.621 -23.141 -4.777 1 96.88 112 VAL A O 1
ATOM 827 N N . LEU A 1 113 ? -1.637 -22.891 -5.773 1 98.06 113 LEU A N 1
ATOM 828 C CA . LEU A 1 113 ? -2.162 -23.062 -7.121 1 98.06 113 LEU A CA 1
ATOM 829 C C . LEU A 1 113 ? -2.656 -24.484 -7.324 1 98.06 113 LEU A C 1
ATOM 831 O O . LEU A 1 113 ? -3.607 -24.719 -8.078 1 98.06 113 LEU A O 1
ATOM 835 N N . ALA A 1 114 ? -2.057 -25.469 -6.641 1 97.38 114 ALA A N 1
ATOM 836 C CA . ALA A 1 114 ? -2.547 -26.844 -6.695 1 97.38 114 ALA A CA 1
ATOM 837 C C . ALA A 1 114 ? -3.977 -26.938 -6.172 1 97.38 114 ALA A C 1
ATOM 839 O O . ALA A 1 114 ? -4.809 -27.641 -6.742 1 97.38 114 ALA A O 1
ATOM 840 N N . VAL A 1 115 ? -4.223 -26.219 -5.121 1 96.75 115 VAL A N 1
ATOM 841 C CA . VAL A 1 115 ? -5.562 -26.203 -4.543 1 96.75 115 VAL A CA 1
ATOM 842 C C . VAL A 1 115 ? -6.555 -25.641 -5.551 1 96.75 115 VAL A C 1
ATOM 844 O O . VAL A 1 115 ? -7.66 -26.172 -5.707 1 96.75 115 VAL A O 1
ATOM 847 N N . VAL A 1 116 ? -6.172 -24.609 -6.23 1 97.62 116 VAL A N 1
ATOM 848 C CA . VAL A 1 116 ? -7.043 -23.969 -7.207 1 97.62 116 VAL A CA 1
ATOM 849 C C . VAL A 1 116 ? -7.344 -24.938 -8.352 1 97.62 116 VAL A C 1
ATOM 851 O O . VAL A 1 116 ? -8.5 -25.109 -8.75 1 97.62 116 VAL A O 1
ATOM 854 N N . VAL A 1 117 ? -6.324 -25.609 -8.898 1 97.88 117 VAL A N 1
ATOM 855 C CA . VAL A 1 117 ? -6.5 -26.547 -10 1 97.88 117 VAL A CA 1
ATOM 856 C C . VAL A 1 117 ? -7.418 -27.688 -9.578 1 97.88 117 VAL A C 1
ATOM 858 O O . VAL A 1 117 ? -8.344 -28.062 -10.297 1 97.88 117 VAL A O 1
ATOM 861 N N . ARG A 1 118 ? -7.23 -28.234 -8.375 1 96.88 118 ARG A N 1
ATOM 862 C CA . ARG A 1 118 ? -8.039 -29.344 -7.887 1 96.88 118 ARG A CA 1
ATOM 863 C C . ARG A 1 118 ? -9.508 -28.938 -7.758 1 96.88 118 ARG A C 1
ATOM 865 O O . ARG A 1 118 ? -10.406 -29.75 -7.988 1 96.88 118 ARG A O 1
ATOM 872 N N . ALA A 1 119 ? -9.695 -27.703 -7.441 1 96.25 119 ALA A N 1
ATOM 873 C CA . ALA A 1 119 ? -11.047 -27.203 -7.246 1 96.25 119 ALA A CA 1
ATOM 874 C C . ALA A 1 119 ? -11.82 -27.156 -8.562 1 96.25 119 ALA A C 1
ATOM 876 O O . ALA A 1 119 ? -13.039 -27.016 -8.578 1 96.25 119 ALA A O 1
ATOM 877 N N . THR A 1 120 ? -11.141 -27.234 -9.672 1 96.25 120 THR A N 1
ATOM 878 C CA . THR A 1 120 ? -11.812 -27.203 -10.969 1 96.25 120 THR A CA 1
ATOM 879 C C . THR A 1 120 ? -12.359 -28.578 -11.336 1 96.25 120 THR A C 1
ATOM 881 O O . THR A 1 120 ? -13.172 -28.703 -12.258 1 96.25 120 THR A O 1
ATOM 884 N N . ILE A 1 121 ? -11.805 -29.625 -10.75 1 96.44 121 ILE A N 1
ATOM 885 C CA . ILE A 1 121 ? -12.18 -31 -11.086 1 96.44 121 ILE A CA 1
ATOM 886 C C . ILE A 1 121 ? -13.656 -31.219 -10.781 1 96.44 121 ILE A C 1
ATOM 888 O O . ILE A 1 121 ? -14.125 -30.891 -9.688 1 96.44 121 ILE A O 1
ATOM 892 N N . GLY A 1 122 ? -14.438 -31.719 -11.695 1 94.5 122 GLY A N 1
ATOM 893 C CA . GLY A 1 122 ? -15.867 -31.953 -11.562 1 94.5 122 GLY A CA 1
ATOM 894 C C . GLY A 1 122 ? -16.703 -30.797 -12.062 1 94.5 122 GLY A C 1
ATOM 895 O O . GLY A 1 122 ? -17.938 -30.906 -12.156 1 94.5 122 GLY A O 1
ATOM 896 N N . LEU A 1 123 ? -15.977 -29.719 -12.375 1 94.12 123 LEU A N 1
ATOM 897 C CA . LEU A 1 123 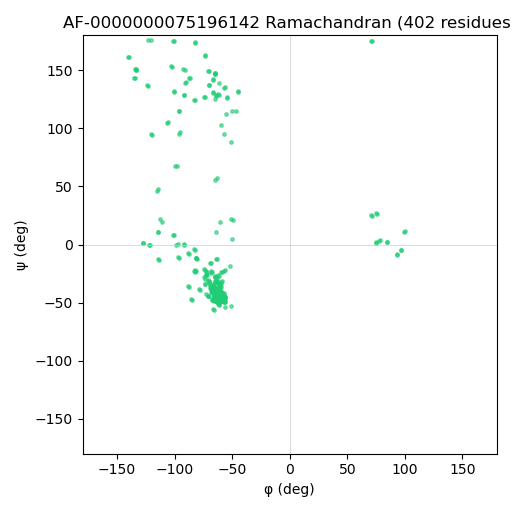? -16.688 -28.562 -12.914 1 94.12 123 LEU A CA 1
ATOM 898 C C . LEU A 1 123 ? -16.719 -28.594 -14.438 1 94.12 123 LEU A C 1
ATOM 900 O O . LEU A 1 123 ? -15.844 -29.203 -15.062 1 94.12 123 LEU A O 1
ATOM 904 N N . ARG A 1 124 ? -17.812 -27.969 -14.953 1 92.31 124 ARG A N 1
ATOM 905 C CA . ARG A 1 124 ? -17.922 -27.828 -16.406 1 92.31 124 ARG A CA 1
ATOM 906 C C . ARG A 1 124 ? -18.094 -26.375 -16.797 1 92.31 124 ARG A C 1
ATOM 908 O O . ARG A 1 124 ? -18.766 -25.609 -16.094 1 92.31 124 ARG A O 1
ATOM 915 N N . TRP A 1 125 ? -17.359 -26.031 -17.844 1 90.62 125 TRP A N 1
ATOM 916 C CA . TRP A 1 125 ? -17.453 -24.672 -18.344 1 90.62 125 TRP A CA 1
ATOM 917 C C . TRP A 1 125 ? -17.453 -24.625 -19.859 1 90.62 125 TRP A C 1
ATOM 919 O O . TRP A 1 125 ? -17.141 -25.641 -20.516 1 90.62 125 TRP A O 1
ATOM 929 N N . ASN A 1 126 ? -17.938 -23.453 -20.406 1 84.5 126 ASN A N 1
ATOM 930 C CA . ASN A 1 126 ? -17.844 -23.234 -21.844 1 84.5 126 ASN A CA 1
ATOM 931 C C . ASN A 1 126 ? -16.703 -22.297 -22.203 1 84.5 126 ASN A C 1
ATOM 933 O O . ASN A 1 126 ? -16.266 -21.5 -21.375 1 84.5 126 ASN A O 1
ATOM 937 N N . ALA A 1 127 ? -16.094 -22.391 -23.422 1 79.12 127 ALA A N 1
ATOM 938 C CA . ALA A 1 127 ? -14.914 -21.656 -23.875 1 79.12 127 ALA A CA 1
ATOM 939 C C . ALA A 1 127 ? -15.188 -20.156 -23.922 1 79.12 127 ALA A C 1
ATOM 941 O O . ALA A 1 127 ? -14.258 -19.344 -23.891 1 79.12 127 ALA A O 1
ATOM 942 N N . GLU A 1 128 ? -16.359 -19.766 -23.828 1 76 128 GLU A N 1
ATOM 943 C CA . GLU A 1 128 ? -16.688 -18.359 -24.078 1 76 128 GLU A CA 1
ATOM 944 C C . GLU A 1 128 ? -17.109 -17.656 -22.781 1 76 128 GLU A C 1
ATOM 946 O O . GLU A 1 128 ? -17.609 -16.531 -22.812 1 76 128 GLU A O 1
ATOM 951 N N . ASN A 1 129 ? -16.719 -18.297 -21.688 1 81.62 129 ASN A N 1
ATOM 952 C CA . ASN A 1 129 ? -17.203 -17.656 -20.484 1 81.62 129 ASN A CA 1
ATOM 953 C C . ASN A 1 129 ? -16.062 -17.219 -19.562 1 81.62 129 ASN A C 1
ATOM 955 O O . ASN A 1 129 ? -14.898 -17.375 -19.906 1 81.62 129 ASN A O 1
ATOM 959 N N . GLU A 1 130 ? -16.469 -16.562 -18.5 1 90.38 130 GLU A N 1
ATOM 960 C CA . GLU A 1 130 ? -15.562 -16 -17.5 1 90.38 130 GLU A CA 1
ATOM 961 C C . GLU A 1 130 ? -14.648 -17.078 -16.922 1 90.38 130 GLU A C 1
ATOM 963 O O . GLU A 1 130 ? -13.5 -16.797 -16.578 1 90.38 130 GLU A O 1
ATOM 968 N N . MET A 1 131 ? -15.133 -18.297 -17.062 1 91.94 131 MET A N 1
ATOM 969 C CA . MET A 1 131 ? -14.367 -19.406 -16.516 1 91.94 131 MET A CA 1
ATOM 970 C C . MET A 1 131 ? -13.125 -19.672 -17.375 1 91.94 131 MET A C 1
ATOM 972 O O . MET A 1 131 ? -12.031 -19.859 -16.828 1 91.94 131 MET A O 1
ATOM 976 N N . SER A 1 132 ? -13.281 -19.641 -18.641 1 93.12 132 SER A N 1
ATOM 977 C CA . SER A 1 132 ? -12.141 -19.875 -19.516 1 93.12 132 SER A CA 1
ATOM 978 C C . SER A 1 132 ? -11.055 -18.828 -19.328 1 93.12 132 SER A C 1
ATOM 980 O O . SER A 1 132 ? -9.867 -19.156 -19.297 1 93.12 132 SER A O 1
ATOM 982 N N . ASP A 1 133 ? -11.461 -17.609 -19.094 1 94.88 133 ASP A N 1
ATOM 983 C CA . ASP A 1 133 ? -10.508 -16.516 -18.906 1 94.88 133 ASP A CA 1
ATOM 984 C C . ASP A 1 133 ? -9.719 -16.688 -17.609 1 94.88 133 ASP A C 1
ATOM 986 O O . ASP A 1 133 ? -8.492 -16.562 -17.609 1 94.88 133 ASP A O 1
ATOM 990 N N . ILE A 1 134 ? -10.43 -16.984 -16.578 1 96.75 134 ILE A N 1
ATOM 991 C CA . ILE A 1 134 ? -9.766 -17.078 -15.281 1 96.75 134 ILE A CA 1
ATOM 992 C C . ILE A 1 134 ? -8.859 -18.297 -15.242 1 96.75 134 ILE A C 1
ATOM 994 O O . ILE A 1 134 ? -7.785 -18.266 -14.648 1 96.75 134 ILE A O 1
ATOM 998 N N . LEU A 1 135 ? -9.281 -19.375 -15.914 1 97.06 135 LEU A N 1
ATOM 999 C CA . LEU A 1 135 ? -8.453 -20.578 -15.93 1 97.06 135 LEU A CA 1
ATOM 1000 C C . LEU A 1 135 ? -7.191 -20.359 -16.766 1 97.06 135 LEU A C 1
ATOM 1002 O O . LEU A 1 135 ? -6.129 -20.891 -16.453 1 97.06 135 LEU A O 1
ATOM 1006 N N . ALA A 1 136 ? -7.301 -19.547 -17.797 1 96.75 136 ALA A N 1
ATOM 1007 C CA . ALA A 1 136 ? -6.121 -19.156 -18.562 1 96.75 136 ALA A CA 1
ATOM 1008 C C . ALA A 1 136 ? -5.145 -18.359 -17.688 1 96.75 136 ALA A C 1
ATOM 1010 O O . ALA A 1 136 ? -3.93 -18.516 -17.812 1 96.75 136 ALA A O 1
ATOM 1011 N N . GLU A 1 137 ? -5.629 -17.484 -16.828 1 97.75 137 GLU A N 1
ATOM 1012 C CA . GLU A 1 137 ? -4.797 -16.719 -15.898 1 97.75 137 GLU A CA 1
ATOM 1013 C C . GLU A 1 137 ? -4.09 -17.656 -14.914 1 97.75 137 GLU A C 1
ATOM 1015 O O . GLU A 1 137 ? -2.918 -17.453 -14.594 1 97.75 137 GLU A O 1
ATOM 1020 N N . VAL A 1 138 ? -4.855 -18.625 -14.445 1 98.38 138 VAL A N 1
ATOM 1021 C CA . VAL A 1 138 ? -4.281 -19.609 -13.523 1 98.38 138 VAL A CA 1
ATOM 1022 C C . VAL A 1 138 ? -3.139 -20.359 -14.211 1 98.38 138 VAL A C 1
ATOM 1024 O O . VAL A 1 138 ? -2.082 -20.562 -13.609 1 98.38 138 VAL A O 1
ATOM 1027 N N . ASP A 1 139 ? -3.359 -20.719 -15.414 1 98.56 139 ASP A N 1
ATOM 1028 C CA . ASP A 1 139 ? -2.334 -21.406 -16.188 1 98.56 139 ASP A CA 1
ATOM 1029 C C . ASP A 1 139 ? -1.057 -20.578 -16.266 1 98.56 139 ASP A C 1
ATOM 1031 O O . ASP A 1 139 ? 0.042 -21.094 -16.062 1 98.56 139 ASP A O 1
ATOM 1035 N N . ALA A 1 140 ? -1.219 -19.297 -16.578 1 97.88 140 ALA A N 1
ATOM 1036 C CA . ALA A 1 140 ? -0.081 -18.391 -16.641 1 97.88 140 ALA A CA 1
ATOM 1037 C C . ALA A 1 140 ? 0.602 -18.266 -15.273 1 97.88 140 ALA A C 1
ATOM 1039 O O . ALA A 1 140 ? 1.831 -18.25 -15.195 1 97.88 140 ALA A O 1
ATOM 1040 N N . ASP A 1 141 ? -0.185 -18.203 -14.219 1 98.12 141 ASP A N 1
ATOM 1041 C CA . ASP A 1 141 ? 0.357 -18.094 -12.867 1 98.12 141 ASP A CA 1
ATOM 1042 C C . ASP A 1 141 ? 1.188 -19.328 -12.516 1 98.12 141 ASP A C 1
ATOM 1044 O O . ASP A 1 141 ? 2.229 -19.219 -11.867 1 98.12 141 ASP A O 1
ATOM 1048 N N . ILE A 1 142 ? 0.715 -20.484 -12.914 1 98.44 142 ILE A N 1
ATOM 1049 C CA . ILE A 1 142 ? 1.457 -21.703 -12.648 1 98.44 142 ILE A CA 1
ATOM 1050 C C . ILE A 1 142 ? 2.828 -21.641 -13.312 1 98.44 142 ILE A C 1
ATOM 1052 O O . ILE A 1 142 ? 3.844 -21.969 -12.695 1 98.44 142 ILE A O 1
ATOM 1056 N N . CYS A 1 143 ? 2.883 -21.172 -14.531 1 98.06 143 CYS A N 1
ATOM 1057 C CA . CYS A 1 143 ? 4.148 -21.031 -15.242 1 98.06 143 CYS A CA 1
ATOM 1058 C C . CYS A 1 143 ? 5.09 -20.094 -14.516 1 98.06 143 CYS A C 1
ATOM 1060 O O . CYS A 1 143 ? 6.281 -20.375 -14.375 1 98.06 143 CYS A O 1
ATOM 1062 N N . GLN A 1 144 ? 4.504 -19.016 -14.047 1 96.94 144 GLN A N 1
ATOM 1063 C CA . GLN A 1 144 ? 5.324 -18.062 -13.32 1 96.94 144 GLN A CA 1
ATOM 1064 C C . GLN A 1 144 ? 5.801 -18.641 -11.992 1 96.94 144 GLN A C 1
ATOM 1066 O O . GLN A 1 144 ? 6.934 -18.391 -11.578 1 96.94 144 GLN A O 1
ATOM 1071 N N . ALA A 1 145 ? 4.965 -19.359 -11.32 1 97.69 145 ALA A N 1
ATOM 1072 C CA . ALA A 1 145 ? 5.336 -19.984 -10.055 1 97.69 145 ALA A CA 1
ATOM 1073 C C . ALA A 1 145 ? 6.438 -21.016 -10.25 1 97.69 145 ALA A C 1
ATOM 1075 O O . ALA A 1 145 ? 7.34 -21.141 -9.422 1 97.69 145 ALA A O 1
ATOM 1076 N N . ILE A 1 146 ? 6.371 -21.766 -11.328 1 97.5 146 ILE A N 1
ATOM 1077 C CA . ILE A 1 146 ? 7.422 -22.719 -11.664 1 97.5 146 ILE A CA 1
ATOM 1078 C C . ILE A 1 146 ? 8.742 -21.984 -11.859 1 97.5 146 ILE A C 1
ATOM 1080 O O . ILE A 1 146 ? 9.773 -22.375 -11.305 1 97.5 146 ILE A O 1
ATOM 1084 N N . GLN A 1 147 ? 8.664 -20.891 -12.672 1 95.88 147 GLN A N 1
ATOM 1085 C CA . GLN A 1 147 ? 9.875 -20.094 -12.883 1 95.88 147 GLN A CA 1
ATOM 1086 C C . GLN A 1 147 ? 10.43 -19.578 -11.562 1 95.88 147 GLN A C 1
ATOM 1088 O O . GLN A 1 147 ? 11.633 -19.625 -11.328 1 95.88 147 GLN A O 1
ATOM 1093 N N . SER A 1 148 ? 9.625 -19.094 -10.711 1 96.56 148 SER A N 1
ATOM 1094 C CA . SER A 1 148 ? 10.031 -18.594 -9.398 1 96.56 148 SER A CA 1
ATOM 1095 C C . SER A 1 148 ? 10.672 -19.703 -8.57 1 96.56 148 SER A C 1
ATOM 1097 O O . SER A 1 148 ? 11.664 -19.484 -7.871 1 96.56 148 SER A O 1
ATOM 1099 N N . SER A 1 149 ? 10.109 -20.875 -8.625 1 97.12 149 SER A N 1
ATOM 1100 C CA . SER A 1 149 ? 10.648 -22.031 -7.914 1 97.12 149 SER A CA 1
ATOM 1101 C C . SER A 1 149 ? 12.039 -22.391 -8.414 1 97.12 149 SER A C 1
ATOM 1103 O O . SER A 1 149 ? 12.93 -22.719 -7.625 1 97.12 149 SER A O 1
ATOM 1105 N N . LYS A 1 150 ? 12.188 -22.344 -9.727 1 95.62 150 LYS A N 1
ATOM 1106 C CA . LYS A 1 150 ? 13.508 -22.609 -10.297 1 95.62 150 LYS A CA 1
ATOM 1107 C C . LYS A 1 150 ? 14.539 -21.609 -9.766 1 95.62 150 LYS A C 1
ATOM 1109 O O . LYS A 1 150 ? 15.648 -22 -9.383 1 95.62 150 LYS A O 1
ATOM 1114 N N . GLU A 1 151 ? 14.141 -20.344 -9.711 1 93.69 151 GLU A N 1
ATOM 1115 C CA . GLU A 1 151 ? 15.039 -19.312 -9.195 1 93.69 151 GLU A CA 1
ATOM 1116 C C . GLU A 1 151 ? 15.312 -19.5 -7.707 1 93.69 151 GLU A C 1
ATOM 1118 O O . GLU A 1 151 ? 16.406 -19.219 -7.23 1 93.69 151 GLU A O 1
ATOM 1123 N N . GLU A 1 152 ? 14.297 -19.922 -7.039 1 95.31 152 GLU A N 1
ATOM 1124 C CA . GLU A 1 152 ? 14.445 -20.219 -5.617 1 95.31 152 GLU A CA 1
ATOM 1125 C C . GLU A 1 152 ? 15.469 -21.328 -5.387 1 95.31 152 GLU A C 1
ATOM 1127 O O . GLU A 1 152 ? 16.312 -21.203 -4.5 1 95.31 152 GLU A O 1
ATOM 1132 N N . LEU A 1 153 ? 15.469 -22.312 -6.141 1 94.81 153 LEU A N 1
ATOM 1133 C CA . LEU A 1 153 ? 16.406 -23.422 -6.094 1 94.81 153 LEU A CA 1
ATOM 1134 C C . LEU A 1 153 ? 17.812 -22.953 -6.449 1 94.81 153 LEU A C 1
ATOM 1136 O O . LEU A 1 153 ? 18.781 -23.234 -5.727 1 94.81 153 LEU A O 1
ATOM 1140 N N . GLU A 1 154 ? 17.922 -22.234 -7.512 1 92.75 154 GLU A N 1
ATOM 1141 C CA . GLU A 1 154 ? 19.219 -21.719 -7.977 1 92.75 154 GLU A CA 1
ATOM 1142 C C . GLU A 1 154 ? 19.844 -20.781 -6.953 1 92.75 154 GLU A C 1
ATOM 1144 O O . GLU A 1 154 ? 21.062 -20.703 -6.828 1 92.75 154 GLU A O 1
ATOM 1149 N N . GLY A 1 155 ? 18.953 -20.109 -6.273 1 92.19 155 GLY A N 1
ATOM 1150 C CA . GLY A 1 155 ? 19.422 -19.156 -5.281 1 92.19 155 GLY A CA 1
ATOM 1151 C C . GLY A 1 155 ? 19.75 -19.797 -3.951 1 92.19 155 GLY A C 1
ATOM 1152 O O . GLY A 1 155 ? 20.203 -19.125 -3.021 1 92.19 155 GLY A O 1
ATOM 1153 N N . GLY A 1 156 ? 19.516 -21.062 -3.799 1 94.06 156 GLY A N 1
ATOM 1154 C CA . GLY A 1 156 ? 19.844 -21.797 -2.586 1 94.06 156 GLY A CA 1
ATOM 1155 C C . GLY A 1 156 ? 18.891 -21.516 -1.438 1 94.06 156 GLY A C 1
ATOM 1156 O O . GLY A 1 156 ? 19.281 -21.594 -0.27 1 94.06 156 GLY A O 1
ATOM 1157 N N . ARG A 1 157 ? 17.703 -21.156 -1.692 1 94.06 157 ARG A N 1
ATOM 1158 C CA . ARG A 1 157 ? 16.766 -20.734 -0.649 1 94.06 157 ARG A CA 1
ATOM 1159 C C . ARG A 1 157 ? 15.797 -21.859 -0.298 1 94.06 157 ARG A C 1
ATOM 1161 O O . ARG A 1 157 ? 14.805 -21.641 0.393 1 94.06 157 ARG A O 1
ATOM 1168 N N . VAL A 1 158 ? 16.031 -23.062 -0.827 1 95.44 158 VAL A N 1
ATOM 1169 C CA . VAL A 1 158 ? 15.195 -24.219 -0.527 1 95.44 158 VAL A CA 1
ATOM 1170 C C . VAL A 1 158 ? 15.82 -25.031 0.593 1 95.44 158 VAL A C 1
ATOM 1172 O O . VAL A 1 158 ? 16.891 -25.625 0.411 1 95.44 158 VAL A O 1
ATOM 1175 N N . ASP A 1 159 ? 15.148 -25.094 1.72 1 91.12 159 ASP A N 1
ATOM 1176 C CA . ASP A 1 159 ? 15.688 -25.781 2.881 1 91.12 159 ASP A CA 1
ATOM 1177 C C . ASP A 1 159 ? 15.312 -27.266 2.85 1 91.12 159 ASP A C 1
ATOM 1179 O O . ASP A 1 159 ? 16.062 -28.109 3.324 1 91.12 159 ASP A O 1
ATOM 1183 N N . ASP A 1 160 ? 14.219 -27.594 2.406 1 94.44 160 ASP A N 1
ATOM 1184 C CA . ASP A 1 160 ? 13.672 -28.953 2.379 1 94.44 160 ASP A CA 1
ATOM 1185 C C . ASP A 1 160 ? 13.375 -29.391 0.948 1 94.44 160 ASP A C 1
ATOM 1187 O O . ASP A 1 160 ? 12.258 -29.203 0.455 1 94.44 160 ASP A O 1
ATOM 1191 N N . TYR A 1 161 ? 14.289 -30.078 0.337 1 94.31 161 TYR A N 1
ATOM 1192 C CA . TYR A 1 161 ? 14.188 -30.484 -1.06 1 94.31 161 TYR A CA 1
ATOM 1193 C C . TYR A 1 161 ? 13.102 -31.531 -1.239 1 94.31 161 TYR A C 1
ATOM 1195 O O . TYR A 1 161 ? 12.414 -31.562 -2.262 1 94.31 161 TYR A O 1
ATOM 1203 N N . ALA A 1 162 ? 13.023 -32.375 -0.279 1 95.19 162 ALA A N 1
ATOM 1204 C CA . ALA A 1 162 ? 12 -33.406 -0.353 1 95.19 162 ALA A CA 1
ATOM 1205 C C . ALA A 1 162 ? 10.602 -32.781 -0.378 1 95.19 162 ALA A C 1
ATOM 1207 O O . ALA A 1 162 ? 9.75 -33.188 -1.176 1 95.19 162 ALA A O 1
ATOM 1208 N N . ARG A 1 163 ? 10.445 -31.859 0.445 1 94.81 163 ARG A N 1
ATOM 1209 C CA . ARG A 1 163 ? 9.156 -31.172 0.481 1 94.81 163 ARG A CA 1
ATOM 1210 C C . ARG A 1 163 ? 8.898 -30.422 -0.823 1 94.81 163 ARG A C 1
ATOM 1212 O O . ARG A 1 163 ? 7.77 -30.391 -1.316 1 94.81 163 ARG A O 1
ATOM 1219 N N . ALA A 1 164 ? 9.938 -29.781 -1.323 1 96 164 ALA A N 1
ATOM 1220 C CA . ALA A 1 164 ? 9.828 -29.078 -2.6 1 96 164 ALA A CA 1
ATOM 1221 C C . ALA A 1 164 ? 9.391 -30.031 -3.713 1 96 164 ALA A C 1
ATOM 1223 O O . ALA A 1 164 ? 8.484 -29.719 -4.488 1 96 164 ALA A O 1
ATOM 1224 N N . ARG A 1 165 ? 9.977 -31.172 -3.754 1 95.69 165 ARG A N 1
ATOM 1225 C CA . ARG A 1 165 ? 9.641 -32.188 -4.766 1 95.69 165 ARG A CA 1
ATOM 1226 C C . ARG A 1 165 ? 8.195 -32.656 -4.605 1 95.69 165 ARG A C 1
ATOM 1228 O O . ARG A 1 165 ? 7.484 -32.844 -5.598 1 95.69 165 ARG A O 1
ATOM 1235 N N . GLU A 1 166 ? 7.836 -32.844 -3.406 1 96.19 166 GLU A N 1
ATOM 1236 C CA . GLU A 1 166 ? 6.465 -33.25 -3.131 1 96.19 166 GLU A CA 1
ATOM 1237 C C . GLU A 1 166 ? 5.461 -32.219 -3.611 1 96.19 166 GLU A C 1
ATOM 1239 O O . GLU A 1 166 ? 4.422 -32.562 -4.18 1 96.19 166 GLU A O 1
ATOM 1244 N N . THR A 1 167 ? 5.773 -30.984 -3.383 1 95.88 167 THR A N 1
ATOM 1245 C CA . THR A 1 167 ? 4.918 -29.891 -3.811 1 95.88 167 THR A CA 1
ATOM 1246 C C . THR A 1 167 ? 4.742 -29.891 -5.328 1 95.88 167 THR A C 1
ATOM 1248 O O . THR A 1 167 ? 3.623 -29.75 -5.828 1 95.88 167 THR A O 1
ATOM 1251 N N . VAL A 1 168 ? 5.82 -30.062 -6.039 1 97.19 168 VAL A N 1
ATOM 1252 C CA . VAL A 1 168 ? 5.785 -30.109 -7.496 1 97.19 168 VAL A CA 1
ATOM 1253 C C . VAL A 1 168 ? 4.941 -31.297 -7.961 1 97.19 168 VAL A C 1
ATOM 1255 O O . VAL A 1 168 ? 4.094 -31.156 -8.844 1 97.19 168 VAL A O 1
ATOM 1258 N N . LYS A 1 169 ? 5.137 -32.406 -7.32 1 96.38 169 LYS A N 1
ATOM 1259 C CA . LYS A 1 169 ? 4.391 -33.594 -7.68 1 96.38 169 LYS A CA 1
ATOM 1260 C C . LYS A 1 169 ? 2.895 -33.406 -7.445 1 96.38 169 LYS A C 1
ATOM 1262 O O . LYS A 1 169 ? 2.072 -33.875 -8.242 1 96.38 169 LYS A O 1
ATOM 1267 N N . GLU A 1 170 ? 2.604 -32.781 -6.375 1 96.06 170 GLU A N 1
ATOM 1268 C CA . GLU A 1 170 ? 1.201 -32.531 -6.059 1 96.06 170 GLU A CA 1
ATOM 1269 C C . GLU A 1 170 ? 0.537 -31.688 -7.152 1 96.06 170 GLU A C 1
ATOM 1271 O O . GLU A 1 170 ? -0.58 -31.984 -7.578 1 96.06 170 GLU A O 1
ATOM 1276 N N . LEU A 1 171 ? 1.183 -30.656 -7.578 1 97.19 171 LEU A N 1
ATOM 1277 C CA . LEU A 1 171 ? 0.617 -29.812 -8.633 1 97.19 171 LEU A CA 1
ATOM 1278 C C . LEU A 1 171 ? 0.548 -30.578 -9.953 1 97.19 171 LEU A C 1
ATOM 1280 O O . LEU A 1 171 ? -0.443 -30.484 -10.68 1 97.19 171 LEU A O 1
ATOM 1284 N N . GLN A 1 172 ? 1.562 -31.344 -10.258 1 96.69 172 GLN A N 1
ATOM 1285 C CA . GLN A 1 172 ? 1.564 -32.156 -11.469 1 96.69 172 GLN A CA 1
ATOM 1286 C C . GLN A 1 172 ? 0.378 -33.125 -11.477 1 96.69 172 GLN A C 1
ATOM 1288 O O . GLN A 1 172 ? -0.296 -33.281 -12.5 1 96.69 172 GLN A O 1
ATOM 1293 N N . ASN A 1 173 ? 0.16 -33.719 -10.359 1 96.75 173 ASN A N 1
ATOM 1294 C CA . ASN A 1 173 ? -0.973 -34.656 -10.25 1 96.75 173 ASN A CA 1
ATOM 1295 C C . ASN A 1 173 ? -2.301 -33.906 -10.438 1 96.75 173 ASN A C 1
ATOM 1297 O O . ASN A 1 173 ? -3.197 -34.406 -11.117 1 96.75 173 ASN A O 1
ATOM 1301 N N . ALA A 1 174 ? -2.398 -32.781 -9.844 1 97.25 174 ALA A N 1
ATOM 1302 C CA . ALA A 1 174 ? -3.623 -32 -9.969 1 97.25 174 ALA A CA 1
ATOM 1303 C C . ALA A 1 174 ? -3.904 -31.641 -11.422 1 97.25 174 ALA A C 1
ATOM 1305 O O . ALA A 1 174 ? -5.039 -31.766 -11.891 1 97.25 174 ALA A O 1
ATOM 1306 N N . VAL A 1 175 ? -2.889 -31.219 -12.141 1 97.56 175 VAL A N 1
ATOM 1307 C CA . VAL A 1 175 ? -3.014 -30.828 -13.539 1 97.56 175 VAL A CA 1
ATOM 1308 C C . VAL A 1 175 ? -3.396 -32.031 -14.383 1 97.56 175 VAL A C 1
ATOM 1310 O O . VAL A 1 175 ? -4.258 -31.953 -15.258 1 97.56 175 VAL A O 1
ATOM 1313 N N . LYS A 1 176 ? -2.834 -33.156 -14.102 1 96.69 176 LYS A N 1
ATOM 1314 C CA . LYS A 1 176 ? -3.154 -34.406 -14.812 1 96.69 176 LYS A CA 1
ATOM 1315 C C . LYS A 1 176 ? -4.598 -34.812 -14.555 1 96.69 176 LYS A C 1
ATOM 1317 O O . LYS A 1 176 ? -5.309 -35.219 -15.484 1 96.69 176 LYS A O 1
ATOM 1322 N N . GLU A 1 177 ? -4.992 -34.812 -13.352 1 97.56 177 GLU A N 1
ATOM 1323 C CA . GLU A 1 177 ? -6.367 -35.156 -12.992 1 97.56 177 GLU A CA 1
ATOM 1324 C C . GLU A 1 177 ? -7.363 -34.219 -13.68 1 97.56 177 GLU A C 1
ATOM 1326 O O . GLU A 1 177 ? -8.422 -34.656 -14.133 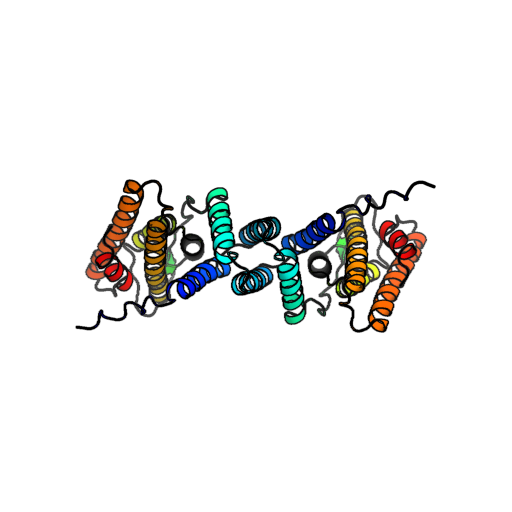1 97.56 177 GLU A O 1
ATOM 1331 N N . SER A 1 178 ? -6.996 -32.969 -13.695 1 97.44 178 SER A N 1
ATOM 1332 C CA . SER A 1 178 ? -7.84 -31.984 -14.383 1 97.44 178 SER A CA 1
ATOM 1333 C C . SER A 1 178 ? -7.961 -32.312 -15.867 1 97.44 178 SER A C 1
ATOM 1335 O O . SER A 1 178 ? -9.055 -32.25 -16.438 1 97.44 178 SER A O 1
ATOM 1337 N N . LEU A 1 179 ? -6.859 -32.656 -16.531 1 97.25 179 LEU A N 1
ATOM 1338 C CA . LEU A 1 179 ? -6.855 -33.031 -17.938 1 97.25 179 LEU A CA 1
ATOM 1339 C C . LEU A 1 179 ? -7.805 -34.188 -18.203 1 97.25 179 LEU A C 1
ATOM 1341 O O . LEU A 1 179 ? -8.648 -34.125 -19.094 1 97.25 179 LEU A O 1
ATOM 1345 N N . LEU A 1 180 ? -7.695 -35.219 -17.391 1 97.62 180 LEU A N 1
ATOM 1346 C CA . LEU A 1 180 ? -8.539 -36.375 -17.562 1 97.62 180 LEU A CA 1
ATOM 1347 C C . LEU A 1 180 ? -10.008 -36.031 -17.375 1 97.62 180 LEU A C 1
ATOM 1349 O O . LEU A 1 180 ? -10.859 -36.5 -18.141 1 97.62 180 LEU A O 1
ATOM 1353 N N . ASP A 1 181 ? -10.281 -35.25 -16.422 1 97.62 181 ASP A N 1
ATOM 1354 C CA . ASP A 1 181 ? -11.656 -34.812 -1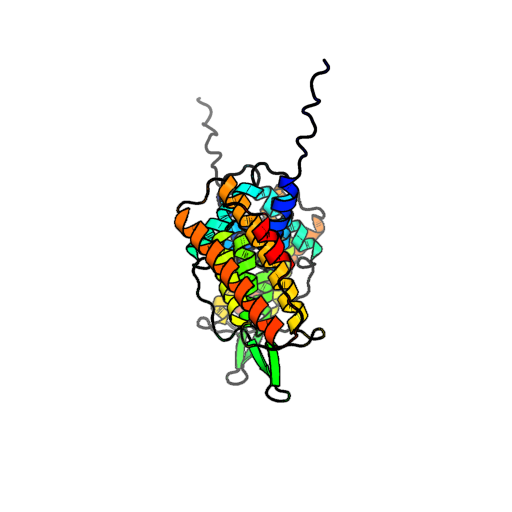6.156 1 97.62 181 ASP A CA 1
ATOM 1355 C C . ASP A 1 181 ? -12.219 -34.031 -17.328 1 97.62 181 ASP A C 1
ATOM 1357 O O . ASP A 1 181 ? -13.312 -34.344 -17.828 1 97.62 181 ASP A O 1
ATOM 1361 N N . VAL A 1 182 ? -11.516 -33.031 -17.797 1 96.44 182 VAL A N 1
ATOM 1362 C CA . VAL A 1 182 ? -11.977 -32.188 -18.875 1 96.44 182 VAL A CA 1
ATOM 1363 C C . VAL A 1 182 ? -12.188 -33 -20.156 1 96.44 182 VAL A C 1
ATOM 1365 O O . VAL A 1 182 ? -13.172 -32.812 -20.859 1 96.44 182 VAL A O 1
ATOM 1368 N N . GLU A 1 183 ? -11.258 -33.906 -20.406 1 95.88 183 GLU A N 1
ATOM 1369 C CA . GLU A 1 183 ? -11.375 -34.781 -21.562 1 95.88 183 GLU A CA 1
ATOM 1370 C C . GLU A 1 183 ? -12.641 -35.625 -21.5 1 95.88 183 GLU A C 1
ATOM 1372 O O . GLU A 1 183 ? -13.266 -35.906 -22.531 1 95.88 183 GLU A O 1
ATOM 1377 N N . SER A 1 184 ? -13.031 -36.031 -20.344 1 96.69 184 SER A N 1
ATOM 1378 C CA . SER A 1 184 ? -14.18 -36.906 -20.156 1 96.69 184 SER A CA 1
ATOM 1379 C C . SER A 1 184 ? -15.477 -36.219 -20.594 1 96.69 184 SER A C 1
ATOM 1381 O O . SER A 1 184 ? -16.438 -36.906 -20.969 1 96.69 184 SER A O 1
ATOM 1383 N N . TRP A 1 185 ? -15.57 -34.938 -20.547 1 94.31 185 TRP A N 1
ATOM 1384 C CA . TRP A 1 185 ? -16.812 -34.25 -20.938 1 94.31 185 TRP A CA 1
ATOM 1385 C C . TRP A 1 185 ? -16.594 -33.406 -22.188 1 94.31 185 TRP A C 1
ATOM 1387 O O . TRP A 1 185 ? -17.453 -32.625 -22.562 1 94.31 185 TRP A O 1
ATOM 1397 N N . GLY A 1 186 ? -15.453 -33.594 -22.812 1 93.81 186 GLY A N 1
ATOM 1398 C CA . GLY A 1 186 ? -15.164 -33 -24.109 1 93.81 186 GLY A CA 1
ATOM 1399 C C . GLY A 1 186 ? -14.945 -31.5 -24.031 1 93.81 186 GLY A C 1
ATOM 1400 O O . GLY A 1 186 ? -15.211 -30.781 -25 1 93.81 186 GLY A O 1
ATOM 1401 N N . GLY A 1 187 ? -14.539 -31.016 -22.859 1 92.38 187 GLY A N 1
ATOM 1402 C CA . GLY A 1 187 ? -14.266 -29.594 -22.719 1 92.38 187 GLY A CA 1
ATOM 1403 C C . GLY A 1 187 ? -12.883 -29.188 -23.203 1 92.38 187 GLY A C 1
ATOM 1404 O O . GLY A 1 187 ? -12.094 -30.047 -23.609 1 92.38 187 GLY A O 1
ATOM 1405 N N . GLU A 1 188 ? -12.602 -27.844 -23.234 1 92.75 188 GLU A N 1
ATOM 1406 C CA . GLU A 1 188 ? -11.281 -27.328 -23.562 1 92.75 188 GLU A CA 1
ATOM 1407 C C . GLU A 1 188 ? -10.367 -27.328 -22.328 1 92.75 188 GLU A C 1
ATOM 1409 O O . GLU A 1 188 ? -10.672 -26.703 -21.328 1 92.75 188 GLU A O 1
ATOM 1414 N N . TYR A 1 189 ? -9.266 -27.969 -22.5 1 95.38 189 TYR A N 1
ATOM 1415 C CA . TYR A 1 189 ? -8.312 -28.094 -21.406 1 95.38 189 TYR A CA 1
ATOM 1416 C C . TYR A 1 189 ? -7.578 -26.781 -21.156 1 95.38 189 TYR A C 1
ATOM 1418 O O . TYR A 1 189 ? -6.906 -26.266 -22.047 1 95.38 189 TYR A O 1
ATOM 1426 N N . PRO A 1 190 ? -7.555 -26.25 -19.938 1 95.88 190 PRO A N 1
ATOM 1427 C CA . PRO A 1 190 ? -7.082 -24.875 -19.734 1 95.88 190 PRO A CA 1
ATOM 1428 C C . PRO A 1 190 ? -5.617 -24.812 -19.312 1 95.88 190 PRO A C 1
ATOM 1430 O O . PRO A 1 190 ? -5.012 -23.734 -19.328 1 95.88 190 PRO A O 1
ATOM 1433 N N . PHE A 1 191 ? -4.945 -25.891 -18.938 1 97.56 191 PHE A N 1
ATOM 1434 C CA . PHE A 1 191 ? -3.637 -25.797 -18.312 1 97.56 191 PHE A CA 1
ATOM 1435 C C . PHE A 1 191 ? -2.559 -26.406 -19.203 1 97.56 191 PHE A C 1
ATOM 1437 O O . PHE A 1 191 ? -1.692 -27.141 -18.719 1 97.56 191 PHE A O 1
ATOM 1444 N N . GLU A 1 192 ? -2.568 -26.047 -20.453 1 96.62 192 GLU A N 1
ATOM 1445 C CA . GLU A 1 192 ? -1.636 -26.594 -21.438 1 96.62 192 GLU A CA 1
ATOM 1446 C C . GLU A 1 192 ? -0.221 -26.078 -21.203 1 96.62 192 GLU A C 1
ATOM 1448 O O . GLU A 1 192 ? 0.746 -26.844 -21.266 1 96.62 192 GLU A O 1
ATOM 1453 N N . ARG A 1 193 ? -0.089 -24.828 -20.953 1 96.44 193 ARG A N 1
ATOM 1454 C CA . ARG A 1 193 ? 1.226 -24.234 -20.734 1 96.44 193 ARG A CA 1
ATOM 1455 C C . ARG A 1 193 ? 1.887 -24.812 -19.484 1 96.44 193 ARG A C 1
ATOM 1457 O O . ARG A 1 193 ? 3.084 -25.109 -19.484 1 96.44 193 ARG A O 1
ATOM 1464 N N . ALA A 1 194 ? 1.138 -24.922 -18.422 1 96.56 194 ALA A N 1
ATOM 1465 C CA . ALA A 1 194 ? 1.649 -25.531 -17.203 1 96.56 194 ALA A CA 1
ATOM 1466 C C . ALA A 1 194 ? 2.16 -26.938 -17.453 1 96.56 194 ALA A C 1
ATOM 1468 O O . ALA A 1 194 ? 3.256 -27.297 -17 1 96.56 194 ALA A O 1
ATOM 1469 N N . THR A 1 195 ? 1.398 -27.734 -18.172 1 95.62 195 THR A N 1
ATOM 1470 C CA . THR A 1 195 ? 1.766 -29.109 -18.5 1 95.62 195 THR A CA 1
ATOM 1471 C C . THR A 1 195 ? 3.102 -29.141 -19.234 1 95.62 195 THR A C 1
ATOM 1473 O O . THR A 1 195 ? 3.982 -29.938 -18.891 1 95.62 195 THR A O 1
ATOM 1476 N N . LEU A 1 196 ? 3.258 -28.25 -20.172 1 94.75 196 LEU A N 1
ATOM 1477 C CA . LEU A 1 196 ? 4.492 -28.188 -20.953 1 94.75 196 LEU A CA 1
ATOM 1478 C C . LEU A 1 196 ? 5.66 -27.75 -20.062 1 94.75 196 LEU A C 1
ATOM 1480 O O . LEU A 1 196 ? 6.777 -28.25 -20.219 1 94.75 196 LEU A O 1
ATOM 1484 N N . SER A 1 197 ? 5.41 -26.875 -19.141 1 93.62 197 SER A N 1
ATOM 1485 C CA . SER A 1 197 ? 6.453 -26.344 -18.266 1 93.62 197 SER A CA 1
ATOM 1486 C C . SER A 1 197 ? 7.004 -27.438 -17.344 1 93.62 197 SER A C 1
ATOM 1488 O O . SER A 1 197 ? 8.195 -27.453 -17.031 1 93.62 197 SER A O 1
ATOM 1490 N N . PHE A 1 198 ? 6.188 -28.359 -16.922 1 91.69 198 PHE A N 1
ATOM 1491 C CA . PHE A 1 198 ? 6.625 -29.453 -16.062 1 91.69 198 PHE A CA 1
ATOM 1492 C C . PHE A 1 198 ? 7.547 -30.391 -16.828 1 91.69 198 PHE A C 1
ATOM 1494 O O . PHE A 1 198 ? 8.492 -30.938 -16.25 1 91.69 198 PHE A O 1
ATOM 1501 N N . GLU A 1 199 ? 7.254 -30.594 -18 1 87.88 199 GLU A N 1
ATOM 1502 C CA . GLU A 1 199 ? 8.055 -31.5 -18.812 1 87.88 199 GLU A CA 1
ATOM 1503 C C . GLU A 1 199 ? 9.492 -31.016 -18.938 1 87.88 199 GLU A C 1
ATOM 1505 O O . GLU A 1 199 ? 10.422 -31.828 -19.016 1 87.88 199 GLU A O 1
ATOM 1510 N N . HIS A 1 200 ? 9.641 -29.719 -18.828 1 86.12 200 HIS A N 1
ATOM 1511 C CA . HIS A 1 200 ? 10.969 -29.125 -18.984 1 86.12 200 HIS A CA 1
ATOM 1512 C C . HIS A 1 200 ? 11.641 -28.875 -17.641 1 86.12 200 HIS A C 1
ATOM 1514 O O . HIS A 1 200 ? 12.75 -28.344 -17.594 1 86.12 200 HIS A O 1
ATOM 1520 N N . TRP A 1 201 ? 10.922 -29.234 -16.641 1 85.88 201 TRP A N 1
ATOM 1521 C CA . TRP A 1 201 ? 11.469 -28.984 -15.312 1 85.88 201 TRP A CA 1
ATOM 1522 C C . TRP A 1 201 ? 11.93 -30.281 -14.664 1 85.88 201 TRP A C 1
ATOM 1524 O O . TRP A 1 201 ? 11.117 -31.156 -14.359 1 85.88 201 TRP A O 1
ATOM 1534 N N . LYS A 1 202 ? 13.336 -30.484 -14.641 1 77.38 202 LYS A N 1
ATOM 1535 C CA . LYS A 1 202 ? 13.93 -31.672 -14.016 1 77.38 202 LYS A CA 1
ATOM 1536 C C . LYS A 1 202 ? 14.359 -31.375 -12.586 1 77.38 202 LYS A C 1
ATOM 1538 O O . LYS A 1 202 ? 15.219 -30.516 -12.352 1 77.38 202 LYS A O 1
ATOM 1543 N N . MET A 1 203 ? 13.5 -31.719 -11.664 1 76.81 203 MET A N 1
ATOM 1544 C CA . MET A 1 203 ? 13.906 -31.578 -10.266 1 76.81 203 MET A CA 1
ATOM 1545 C C . MET A 1 203 ? 14.344 -32.938 -9.703 1 76.81 203 MET A C 1
ATOM 1547 O O . MET A 1 203 ? 13.734 -33.969 -10.008 1 76.81 203 MET A O 1
ATOM 1551 N N . MET B 1 1 ? 43.312 -23 -33.719 1 26.19 1 MET B N 1
ATOM 1552 C CA . MET B 1 1 ? 41.875 -23.156 -33.688 1 26.19 1 MET B CA 1
ATOM 1553 C C . MET B 1 1 ? 41.219 -22.062 -32.844 1 26.19 1 MET B C 1
ATOM 1555 O O . MET B 1 1 ? 41.688 -21.781 -31.734 1 26.19 1 MET B O 1
ATOM 1559 N N . PRO B 1 2 ? 40.438 -21.031 -33.469 1 26.41 2 PRO B N 1
ATOM 1560 C CA . PRO B 1 2 ? 40.062 -19.797 -32.781 1 26.41 2 PRO B CA 1
ATOM 1561 C C . PRO B 1 2 ? 39.188 -20.031 -31.531 1 26.41 2 PRO B C 1
ATOM 1563 O O . PRO B 1 2 ? 38.531 -21.078 -31.438 1 26.41 2 PRO B O 1
ATOM 1566 N N . ALA B 1 3 ? 39.531 -19.188 -30.391 1 33.59 3 ALA B N 1
ATOM 1567 C CA . ALA B 1 3 ? 39 -19.234 -29.031 1 33.59 3 ALA B CA 1
ATOM 1568 C C . ALA B 1 3 ? 37.5 -19 -29.047 1 33.59 3 ALA B C 1
ATOM 1570 O O . ALA B 1 3 ? 37 -18.078 -29.688 1 33.59 3 ALA B O 1
ATOM 1571 N N . PRO B 1 4 ? 36.625 -20.156 -28.891 1 30.23 4 PRO B N 1
ATOM 1572 C CA . PRO B 1 4 ? 35.188 -19.953 -28.953 1 30.23 4 PRO B CA 1
ATOM 1573 C C . PRO B 1 4 ? 34.719 -18.766 -28.109 1 30.23 4 PRO B C 1
ATOM 1575 O O . PRO B 1 4 ? 35.312 -18.453 -27.078 1 30.23 4 PRO B O 1
ATOM 1578 N N . ASP B 1 5 ? 34.156 -17.672 -28.797 1 29.56 5 ASP B N 1
ATOM 1579 C CA . ASP B 1 5 ? 33.781 -16.359 -28.297 1 29.56 5 ASP B CA 1
ATOM 1580 C C . ASP B 1 5 ? 32.781 -16.484 -27.141 1 29.56 5 ASP B C 1
ATOM 1582 O O . ASP B 1 5 ? 31.703 -17.062 -27.297 1 29.56 5 ASP B O 1
ATOM 1586 N N . ALA B 1 6 ? 33.219 -16.469 -25.922 1 35.28 6 ALA B N 1
ATOM 1587 C CA . ALA B 1 6 ? 32.688 -16.547 -24.562 1 35.28 6 ALA B CA 1
ATOM 1588 C C . ALA B 1 6 ? 31.562 -15.539 -24.344 1 35.28 6 ALA B C 1
ATOM 1590 O O . ALA B 1 6 ? 31.031 -15.422 -23.234 1 35.28 6 ALA B O 1
ATOM 1591 N N . SER B 1 7 ? 31.391 -14.484 -25.141 1 31.91 7 SER B N 1
ATOM 1592 C CA . SER B 1 7 ? 30.75 -13.227 -24.734 1 31.91 7 SER B CA 1
ATOM 1593 C C . SER B 1 7 ? 29.25 -13.391 -24.578 1 31.91 7 SER B C 1
ATOM 1595 O O . SER B 1 7 ? 28.547 -12.422 -24.297 1 31.91 7 SER B O 1
ATOM 1597 N N . LEU B 1 8 ? 28.516 -14.273 -25.188 1 31.17 8 LEU B N 1
ATOM 1598 C CA . LEU B 1 8 ? 27.047 -14.32 -25.25 1 31.17 8 LEU B CA 1
ATOM 1599 C C . LEU B 1 8 ? 26.453 -14.539 -23.875 1 31.17 8 LEU B C 1
ATOM 1601 O O . LEU B 1 8 ? 25.312 -14.992 -23.75 1 31.17 8 LEU B O 1
ATOM 1605 N N . ILE B 1 9 ? 27.109 -14.469 -22.812 1 33.88 9 ILE B N 1
ATOM 1606 C CA . ILE B 1 9 ? 26.547 -14.719 -21.484 1 33.88 9 ILE B CA 1
ATOM 1607 C C . ILE B 1 9 ? 25.5 -13.648 -21.156 1 33.88 9 ILE B C 1
ATOM 1609 O O . ILE B 1 9 ? 25.859 -12.5 -20.891 1 33.88 9 ILE B O 1
ATOM 1613 N N . GLY B 1 10 ? 24.438 -13.445 -22.016 1 32.28 10 GLY B N 1
ATOM 1614 C CA . GLY B 1 10 ? 23.406 -12.422 -22.125 1 32.28 10 GLY B CA 1
ATOM 1615 C C . GLY B 1 10 ? 22.781 -12.055 -20.797 1 32.28 10 GLY B C 1
ATOM 1616 O O . GLY B 1 10 ? 22.734 -12.875 -19.875 1 32.28 10 GLY B O 1
ATOM 1617 N N . ARG B 1 11 ? 22.594 -10.773 -20.344 1 36.16 11 ARG B N 1
ATOM 1618 C CA . ARG B 1 11 ? 22 -10 -19.25 1 36.16 11 ARG B CA 1
ATOM 1619 C C . ARG B 1 11 ? 20.547 -10.414 -19.016 1 36.16 11 ARG B C 1
ATOM 1621 O O . ARG B 1 11 ? 19.625 -9.711 -19.422 1 36.16 11 ARG B O 1
ATOM 1628 N N . PRO B 1 12 ? 19.734 -11.469 -19.25 1 40.22 12 PRO B N 1
ATOM 1629 C CA . PRO B 1 12 ? 18.375 -12.008 -19.188 1 40.22 12 PRO B CA 1
ATOM 1630 C C . PRO B 1 12 ? 17.734 -11.836 -17.812 1 40.22 12 PRO B C 1
ATOM 1632 O O . PRO B 1 12 ? 16.5 -11.961 -17.688 1 40.22 12 PRO B O 1
ATOM 1635 N N . ALA B 1 13 ? 18.219 -12.203 -16.656 1 44.53 13 ALA B N 1
ATOM 1636 C CA . ALA B 1 13 ? 17.812 -12.453 -15.281 1 44.53 13 ALA B CA 1
ATOM 1637 C C . ALA B 1 13 ? 17.203 -11.203 -14.648 1 44.53 13 ALA B C 1
ATOM 1639 O O . ALA B 1 13 ? 16.266 -11.297 -13.852 1 44.53 13 ALA B O 1
ATOM 1640 N N . LEU B 1 14 ? 17.688 -10.047 -15.008 1 46.62 14 LEU B N 1
ATOM 1641 C CA . LEU B 1 14 ? 17.25 -8.766 -14.484 1 46.62 14 LEU B CA 1
ATOM 1642 C C . LEU B 1 14 ? 15.812 -8.461 -14.922 1 46.62 14 LEU B C 1
ATOM 1644 O O . LEU B 1 14 ? 15 -7.996 -14.117 1 46.62 14 LEU B O 1
ATOM 1648 N N . GLY B 1 15 ? 15.445 -8.898 -16.203 1 51.88 15 GLY B N 1
ATOM 1649 C CA . GLY B 1 15 ? 14.102 -8.633 -16.703 1 51.88 15 GLY B CA 1
ATOM 1650 C C . GLY B 1 15 ? 13.023 -9.383 -15.945 1 51.88 15 GLY B C 1
ATOM 1651 O O . GLY B 1 15 ? 12.008 -8.805 -15.562 1 51.88 15 GLY B O 1
ATOM 1652 N N . HIS B 1 16 ? 13.305 -10.68 -15.773 1 56.78 16 HIS B N 1
ATOM 1653 C CA . HIS B 1 16 ? 12.32 -11.523 -15.094 1 56.78 16 HIS B CA 1
ATOM 1654 C C . HIS B 1 16 ? 12.172 -11.133 -13.633 1 56.78 16 HIS B C 1
ATOM 1656 O O . HIS B 1 16 ? 11.055 -11.055 -13.117 1 56.78 16 HIS B O 1
ATOM 1662 N N . VAL B 1 17 ? 13.266 -10.82 -13.023 1 59.31 17 VAL B N 1
ATOM 1663 C CA . VAL B 1 17 ? 13.195 -10.344 -11.641 1 59.31 17 VAL B CA 1
ATOM 1664 C C . VAL B 1 17 ? 12.336 -9.086 -11.57 1 59.31 17 VAL B C 1
ATOM 1666 O O . VAL B 1 17 ? 11.516 -8.938 -10.664 1 59.31 17 VAL B O 1
ATOM 1669 N N . ASN B 1 18 ? 12.438 -8.391 -12.641 1 75.62 18 ASN B N 1
ATOM 1670 C CA . ASN B 1 18 ? 11.648 -7.168 -12.664 1 75.62 18 ASN B CA 1
ATOM 1671 C C . ASN B 1 18 ? 10.164 -7.461 -12.844 1 75.62 18 ASN B C 1
ATOM 1673 O O . ASN B 1 18 ? 9.32 -6.855 -12.18 1 75.62 18 ASN B O 1
ATOM 1677 N N . LEU B 1 19 ? 9.992 -8.594 -13.547 1 84 19 LEU B N 1
ATOM 1678 C CA . LEU B 1 19 ? 8.594 -8.93 -13.773 1 84 19 LEU B CA 1
ATOM 1679 C C . LEU B 1 19 ? 7.973 -9.547 -12.523 1 84 19 LEU B C 1
ATOM 1681 O O . LEU B 1 19 ? 6.84 -9.219 -12.156 1 84 19 LEU B O 1
ATOM 1685 N N . MET B 1 20 ? 8.758 -10.398 -11.828 1 91.19 20 MET B N 1
ATOM 1686 C CA . MET B 1 20 ? 8.258 -11.047 -10.625 1 91.19 20 MET B CA 1
ATOM 1687 C C . MET B 1 20 ? 8.023 -10.023 -9.516 1 91.19 20 MET B C 1
ATOM 1689 O O . MET B 1 20 ? 6.996 -10.062 -8.836 1 91.19 20 MET B O 1
ATOM 1693 N N . VAL B 1 21 ? 8.953 -9.148 -9.445 1 93 21 VAL B N 1
ATOM 1694 C CA . VAL B 1 21 ? 8.828 -8.109 -8.422 1 93 21 VAL B CA 1
ATOM 1695 C C . VAL B 1 21 ? 7.629 -7.219 -8.734 1 93 21 VAL B C 1
ATOM 1697 O O . VAL B 1 21 ? 6.859 -6.871 -7.84 1 93 21 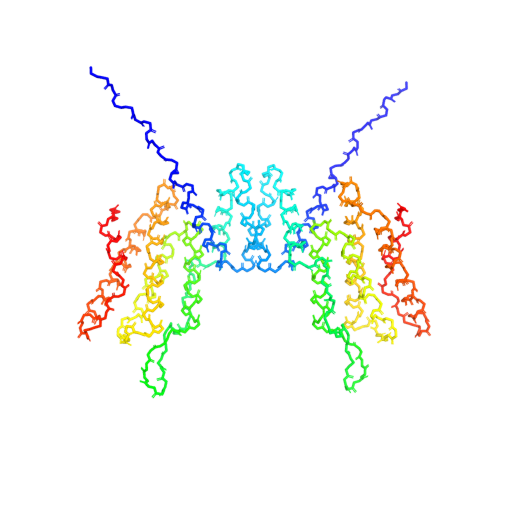VAL B O 1
ATOM 1700 N N . ASP B 1 22 ? 7.434 -6.934 -9.984 1 94.44 22 ASP B N 1
ATOM 1701 C CA . ASP B 1 22 ? 6.289 -6.117 -10.383 1 94.44 22 ASP B CA 1
ATOM 1702 C C . ASP B 1 22 ? 4.973 -6.832 -10.078 1 94.44 22 ASP B C 1
ATOM 1704 O O . ASP B 1 22 ? 3.99 -6.195 -9.688 1 94.44 22 ASP B O 1
ATOM 1708 N N . THR B 1 23 ? 5.008 -8.117 -10.305 1 96.44 23 THR B N 1
ATOM 1709 C CA . THR B 1 23 ? 3.832 -8.914 -9.969 1 96.44 23 THR B CA 1
ATOM 1710 C C . THR B 1 23 ? 3.529 -8.828 -8.477 1 96.44 23 THR B C 1
ATOM 1712 O O . THR B 1 23 ? 2.375 -8.641 -8.078 1 96.44 23 THR B O 1
ATOM 1715 N N . PHE B 1 24 ? 4.543 -8.969 -7.652 1 97.19 24 PHE B N 1
ATOM 1716 C CA . PHE B 1 24 ? 4.352 -8.812 -6.215 1 97.19 24 PHE B CA 1
ATOM 1717 C C . PHE B 1 24 ? 3.764 -7.445 -5.895 1 97.19 24 PHE B C 1
ATOM 1719 O O . PHE B 1 24 ? 2.766 -7.344 -5.18 1 97.19 24 PHE B O 1
ATOM 1726 N N . ILE B 1 25 ? 4.32 -6.418 -6.406 1 97.25 25 ILE B N 1
ATOM 1727 C CA . ILE B 1 25 ? 3.93 -5.043 -6.121 1 97.25 25 ILE B CA 1
ATOM 1728 C C . ILE B 1 25 ? 2.471 -4.828 -6.516 1 97.25 25 ILE B C 1
ATOM 1730 O O . ILE B 1 25 ? 1.705 -4.207 -5.773 1 97.25 25 ILE B O 1
ATOM 1734 N N . ALA B 1 26 ? 2.086 -5.348 -7.656 1 96.69 26 ALA B N 1
ATOM 1735 C CA . ALA B 1 26 ? 0.739 -5.156 -8.188 1 96.69 26 ALA B CA 1
ATOM 1736 C C . ALA B 1 26 ? -0.297 -5.871 -7.32 1 96.69 26 ALA B C 1
ATOM 1738 O O . ALA B 1 26 ? -1.471 -5.492 -7.309 1 96.69 26 ALA B O 1
ATOM 1739 N N . ASN B 1 27 ? 0.125 -6.859 -6.613 1 96.62 27 ASN B N 1
ATOM 1740 C CA . ASN B 1 27 ? -0.864 -7.703 -5.957 1 96.62 27 ASN B CA 1
ATOM 1741 C C . ASN B 1 27 ? -0.786 -7.582 -4.438 1 96.62 27 ASN B C 1
ATOM 1743 O O . ASN B 1 27 ? -1.688 -8.031 -3.727 1 96.62 27 ASN B O 1
ATOM 1747 N N . ALA B 1 28 ? 0.262 -6.988 -3.881 1 96.31 28 ALA B N 1
ATOM 1748 C CA . ALA B 1 28 ? 0.476 -6.883 -2.441 1 96.31 28 ALA B CA 1
ATOM 1749 C C . ALA B 1 28 ? -0.574 -5.984 -1.794 1 96.31 28 ALA B C 1
ATOM 1751 O O . ALA B 1 28 ? -1.007 -4.996 -2.393 1 96.31 28 ALA B O 1
ATOM 1752 N N . GLN B 1 29 ? -0.979 -6.383 -0.634 1 95.06 29 GLN B N 1
ATOM 1753 C CA . GLN B 1 29 ? -1.859 -5.531 0.159 1 95.06 29 GLN B CA 1
ATOM 1754 C C . GLN B 1 29 ? -1.099 -4.344 0.74 1 95.06 29 GLN B C 1
ATOM 1756 O O . GLN B 1 29 ? 0.127 -4.387 0.867 1 95.06 29 GLN B O 1
ATOM 1761 N N . VAL B 1 30 ? -1.812 -3.369 1.161 1 95.94 30 VAL B N 1
ATOM 1762 C CA . VAL B 1 30 ? -1.201 -2.107 1.567 1 95.94 30 VAL B CA 1
ATOM 1763 C C . VAL B 1 30 ? -0.366 -2.32 2.828 1 95.94 30 VAL B C 1
ATOM 1765 O O . VAL B 1 30 ? 0.723 -1.756 2.961 1 95.94 30 VAL B O 1
ATOM 1768 N N . ASP B 1 31 ? -0.849 -3.119 3.771 1 95 31 ASP B N 1
ATOM 1769 C CA . ASP B 1 31 ? -0.117 -3.334 5.016 1 95 31 ASP B CA 1
ATOM 1770 C C . ASP B 1 31 ? 1.212 -4.039 4.754 1 95 31 ASP B C 1
ATOM 1772 O O . ASP B 1 31 ? 2.209 -3.76 5.426 1 95 31 ASP B O 1
ATOM 1776 N N . ASP B 1 32 ? 1.198 -4.945 3.822 1 95.5 32 ASP B N 1
ATOM 1777 C CA . ASP B 1 32 ? 2.453 -5.59 3.451 1 95.5 32 ASP B CA 1
ATOM 1778 C C . ASP B 1 32 ? 3.436 -4.582 2.859 1 95.5 32 ASP B C 1
ATOM 1780 O O . ASP B 1 32 ? 4.605 -4.547 3.246 1 95.5 32 ASP B O 1
ATOM 1784 N N . LEU B 1 33 ? 2.947 -3.758 1.939 1 97 33 LEU B N 1
ATOM 1785 C CA . LEU B 1 33 ? 3.807 -2.758 1.313 1 97 33 LEU B CA 1
ATOM 1786 C C . LEU B 1 33 ? 4.336 -1.772 2.348 1 97 33 LEU B C 1
ATOM 1788 O O . LEU B 1 33 ? 5.508 -1.385 2.301 1 97 33 LEU B O 1
ATOM 1792 N N . ARG B 1 34 ? 3.51 -1.39 3.293 1 96.75 34 ARG B N 1
ATOM 1793 C CA . ARG B 1 34 ? 3.941 -0.475 4.344 1 96.75 34 ARG B CA 1
ATOM 1794 C C . ARG B 1 34 ? 5.094 -1.067 5.148 1 96.75 34 ARG B C 1
ATOM 1796 O O . ARG B 1 34 ? 6.109 -0.404 5.367 1 96.75 34 ARG B O 1
ATOM 1803 N N . THR B 1 35 ? 4.945 -2.295 5.52 1 95.62 35 THR B N 1
ATOM 1804 C CA . THR B 1 35 ? 5.977 -2.973 6.297 1 95.62 35 THR B CA 1
ATOM 1805 C C . THR B 1 35 ? 7.262 -3.113 5.488 1 95.62 35 THR B C 1
ATOM 1807 O O . THR B 1 35 ? 8.352 -2.826 5.988 1 95.62 35 THR B O 1
ATOM 1810 N N . ILE B 1 36 ? 7.145 -3.492 4.281 1 96.12 36 ILE B N 1
ATOM 1811 C CA . ILE B 1 36 ? 8.305 -3.717 3.428 1 96.12 36 ILE B CA 1
ATOM 1812 C C . ILE B 1 36 ? 9.023 -2.395 3.174 1 96.12 36 ILE B C 1
ATOM 1814 O O . ILE B 1 36 ? 10.258 -2.328 3.227 1 96.12 36 ILE B O 1
ATOM 1818 N N . VAL B 1 37 ? 8.273 -1.334 2.883 1 95.62 37 VAL B N 1
ATOM 1819 C CA . VAL B 1 37 ? 8.867 -0.025 2.627 1 95.62 37 VAL B CA 1
ATOM 1820 C C . VAL B 1 37 ? 9.578 0.475 3.885 1 95.62 37 VAL B C 1
ATOM 1822 O O . VAL B 1 37 ? 10.688 1.011 3.809 1 95.62 37 VAL B O 1
ATOM 1825 N N . ARG B 1 38 ? 8.961 0.265 5.035 1 94 38 ARG B N 1
ATOM 1826 C CA . ARG B 1 38 ? 9.609 0.637 6.289 1 94 38 ARG B CA 1
ATOM 1827 C C . ARG B 1 38 ? 10.938 -0.099 6.465 1 94 38 ARG B C 1
ATOM 1829 O O . ARG B 1 38 ? 11.945 0.508 6.824 1 94 38 ARG B O 1
ATOM 1836 N N . ASP B 1 39 ? 10.914 -1.353 6.145 1 93 39 ASP B N 1
ATOM 1837 C CA . ASP B 1 39 ? 12.125 -2.168 6.215 1 93 39 ASP B CA 1
ATOM 1838 C C . ASP B 1 39 ? 13.188 -1.658 5.25 1 93 39 ASP B C 1
ATOM 1840 O O . ASP B 1 39 ? 14.375 -1.6 5.594 1 93 39 ASP B O 1
ATOM 1844 N N . LEU B 1 40 ? 12.797 -1.335 4.059 1 92.38 40 LEU B N 1
ATOM 1845 C CA . LEU B 1 40 ? 13.727 -0.849 3.043 1 92.38 40 LEU B CA 1
ATOM 1846 C C . LEU B 1 40 ? 14.359 0.47 3.475 1 92.38 40 LEU B C 1
ATOM 1848 O O . LEU B 1 40 ? 15.586 0.611 3.455 1 92.38 40 LEU B O 1
ATOM 1852 N N . VAL B 1 41 ? 13.539 1.367 3.891 1 92.06 41 VAL B N 1
ATOM 1853 C CA . VAL B 1 41 ? 14.016 2.688 4.289 1 92.06 41 VAL B CA 1
ATOM 1854 C C . VAL B 1 41 ? 14.906 2.566 5.52 1 92.06 41 VAL B C 1
ATOM 1856 O O . VAL B 1 41 ? 15.883 3.312 5.668 1 92.06 41 VAL B O 1
ATOM 1859 N N . GLY B 1 42 ? 14.672 1.549 6.324 1 90.31 42 GLY B N 1
ATOM 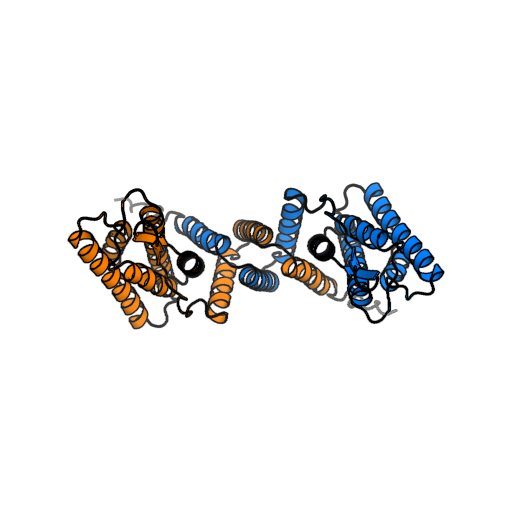1860 C CA . GLY B 1 42 ? 15.461 1.316 7.523 1 90.31 42 GLY B CA 1
ATOM 1861 C C . GLY B 1 42 ? 16.656 0.4 7.285 1 90.31 42 GLY B C 1
ATOM 1862 O O . GLY B 1 42 ? 17.406 0.099 8.211 1 90.31 42 GLY B O 1
ATOM 1863 N N . SER B 1 43 ? 16.891 -0.109 6.109 1 86.88 43 SER B N 1
ATOM 1864 C CA . SER B 1 43 ? 17.859 -1.164 5.816 1 86.88 43 SER B CA 1
ATOM 1865 C C . SER B 1 43 ? 19.297 -0.64 5.883 1 86.88 43 SER B C 1
ATOM 1867 O O . SER B 1 43 ? 20.25 -1.422 5.957 1 86.88 43 SER B O 1
ATOM 1869 N N . GLY B 1 44 ? 19.5 0.662 5.746 1 84.19 44 GLY B N 1
ATOM 1870 C CA . GLY B 1 44 ? 20.844 1.212 5.797 1 84.19 44 GLY B CA 1
ATOM 1871 C C . GLY B 1 44 ? 21.453 1.423 4.422 1 84.19 44 GLY B C 1
ATOM 1872 O O . GLY B 1 44 ? 22.578 1.919 4.305 1 84.19 44 GLY B O 1
ATOM 1873 N N . ILE B 1 45 ? 20.766 1.017 3.332 1 87.62 45 ILE B N 1
ATOM 1874 C CA . ILE B 1 45 ? 21.234 1.322 1.985 1 87.62 45 ILE B CA 1
ATOM 1875 C C . ILE B 1 45 ? 21.438 2.828 1.84 1 87.62 45 ILE B C 1
ATOM 1877 O O . ILE B 1 45 ? 20.547 3.617 2.158 1 87.62 45 ILE B O 1
ATOM 1881 N N . PRO B 1 46 ? 22.609 3.154 1.413 1 88.38 46 PRO B N 1
ATOM 1882 C CA . PRO B 1 46 ? 22.859 4.59 1.287 1 88.38 46 PRO B CA 1
ATOM 1883 C C . PRO B 1 46 ? 21.859 5.293 0.383 1 88.38 46 PRO B C 1
ATOM 1885 O O . PRO B 1 46 ? 21.453 4.746 -0.646 1 88.38 46 PRO B O 1
ATOM 1888 N N . SER B 1 47 ? 21.328 6.414 0.744 1 88.25 47 SER B N 1
ATOM 1889 C CA . SER B 1 47 ? 20.531 7.375 -0.01 1 88.25 47 SER B CA 1
ATOM 1890 C C . SER B 1 47 ? 19.109 6.859 -0.228 1 88.25 47 SER B C 1
ATOM 1892 O O . SER B 1 47 ? 18.312 7.492 -0.924 1 88.25 47 SER B O 1
ATOM 1894 N N . ILE B 1 48 ? 18.766 5.68 0.302 1 89.75 48 ILE B N 1
ATOM 1895 C CA . ILE B 1 48 ? 17.453 5.109 0.04 1 89.75 48 ILE B CA 1
ATOM 1896 C C . ILE B 1 48 ? 16.375 6.031 0.599 1 89.75 48 ILE B C 1
ATOM 1898 O O . ILE B 1 48 ? 15.312 6.199 -0.011 1 89.75 48 ILE B O 1
ATOM 1902 N N . GLY B 1 49 ? 16.594 6.617 1.807 1 89 49 GLY B N 1
ATOM 1903 C CA . GLY B 1 49 ? 15.617 7.531 2.391 1 89 49 GLY B CA 1
ATOM 1904 C C . GLY B 1 49 ? 15.328 8.734 1.508 1 89 49 GLY B C 1
ATOM 1905 O O . GLY B 1 49 ? 14.164 9.078 1.287 1 89 49 GLY B O 1
ATOM 1906 N N . SER B 1 50 ? 16.406 9.359 1.033 1 89.56 50 SER B N 1
ATOM 1907 C CA . SER B 1 50 ? 16.25 10.531 0.179 1 89.56 50 SER B CA 1
ATOM 1908 C C . SER B 1 50 ? 15.594 10.156 -1.15 1 89.56 50 SER B C 1
ATOM 1910 O O . SER B 1 50 ? 14.766 10.906 -1.675 1 89.56 50 SER B O 1
ATOM 1912 N N . THR B 1 51 ? 15.969 9.008 -1.752 1 91.38 51 THR B N 1
ATOM 1913 C CA . THR B 1 51 ? 15.375 8.531 -2.994 1 91.38 51 THR B CA 1
ATOM 1914 C C . THR B 1 51 ? 13.883 8.25 -2.809 1 91.38 51 THR B C 1
ATOM 1916 O O . THR B 1 51 ? 13.07 8.609 -3.658 1 91.38 51 THR B O 1
ATOM 1919 N N . PHE B 1 52 ? 13.586 7.645 -1.65 1 94.44 52 PHE B N 1
ATOM 1920 C CA . PHE B 1 52 ? 12.188 7.383 -1.342 1 94.44 52 PHE B CA 1
ATOM 1921 C C . PHE B 1 52 ? 11.398 8.68 -1.261 1 94.44 52 PHE B C 1
ATOM 1923 O O . PHE B 1 52 ? 10.336 8.812 -1.877 1 94.44 52 PHE B O 1
ATOM 1930 N N . SER B 1 53 ? 11.891 9.617 -0.502 1 93.69 53 SER B N 1
ATOM 1931 C CA . SER B 1 53 ? 11.195 10.891 -0.325 1 93.69 53 SER B CA 1
ATOM 1932 C C . SER B 1 53 ? 11 11.602 -1.66 1 93.69 53 SER B C 1
ATOM 1934 O O . SER B 1 53 ? 9.93 12.156 -1.919 1 93.69 53 SER B O 1
ATOM 1936 N N . ALA B 1 54 ? 12 11.578 -2.479 1 94.31 54 ALA B N 1
ATOM 1937 C CA . ALA B 1 54 ? 11.891 12.203 -3.793 1 94.31 54 ALA B CA 1
ATOM 1938 C C . ALA B 1 54 ? 10.82 11.531 -4.641 1 94.31 54 ALA B C 1
ATOM 1940 O O . ALA B 1 54 ? 10.031 12.195 -5.309 1 94.31 54 ALA B O 1
ATOM 1941 N N . ALA B 1 55 ? 10.773 10.203 -4.641 1 94.88 55 ALA B N 1
ATOM 1942 C CA . ALA B 1 55 ? 9.758 9.453 -5.375 1 94.88 55 ALA B CA 1
ATOM 1943 C C . ALA B 1 55 ? 8.359 9.758 -4.844 1 94.88 55 ALA B C 1
ATOM 1945 O O . ALA B 1 55 ? 7.41 9.898 -5.617 1 94.88 55 ALA B O 1
ATOM 1946 N N . ALA B 1 56 ? 8.234 9.844 -3.502 1 96.56 56 ALA B N 1
ATOM 1947 C CA . ALA B 1 56 ? 6.949 10.156 -2.873 1 96.56 56 ALA B CA 1
ATOM 1948 C C . ALA B 1 56 ? 6.453 11.539 -3.299 1 96.56 56 ALA B C 1
ATOM 1950 O O . ALA B 1 56 ? 5.289 11.695 -3.68 1 96.56 56 ALA B O 1
ATOM 1951 N N . ARG B 1 57 ? 7.355 12.508 -3.271 1 95.25 57 ARG B N 1
ATOM 1952 C CA . ARG B 1 57 ? 6.988 13.859 -3.688 1 95.25 57 ARG B CA 1
ATOM 1953 C C . ARG B 1 57 ? 6.523 13.875 -5.141 1 95.25 57 ARG B C 1
ATOM 1955 O O . ARG B 1 57 ? 5.492 14.469 -5.461 1 95.25 57 ARG B O 1
ATOM 1962 N N . SER B 1 58 ? 7.309 13.227 -5.938 1 94.88 58 SER B N 1
ATOM 1963 C CA . SER B 1 58 ? 6.98 13.164 -7.355 1 94.88 58 SER B CA 1
ATOM 1964 C C . SER B 1 58 ? 5.605 12.539 -7.578 1 94.88 58 SER B C 1
ATOM 1966 O O . SER B 1 58 ? 4.797 13.055 -8.352 1 94.88 58 SER B O 1
ATOM 1968 N N . ARG B 1 59 ? 5.328 11.469 -6.902 1 95.19 59 ARG B N 1
ATOM 1969 C CA . ARG B 1 59 ? 4.051 10.773 -7.02 1 95.19 59 ARG B CA 1
ATOM 1970 C C . ARG B 1 59 ? 2.895 11.672 -6.594 1 95.19 59 ARG B C 1
ATOM 1972 O O . ARG B 1 59 ? 1.871 11.734 -7.281 1 95.19 59 ARG B O 1
ATOM 1979 N N . LEU B 1 60 ? 3.037 12.359 -5.504 1 94.69 60 LEU B N 1
ATOM 1980 C CA . LEU B 1 60 ? 1.973 13.211 -4.98 1 94.69 60 LEU B CA 1
ATOM 1981 C C . LEU B 1 60 ? 1.718 14.398 -5.906 1 94.69 60 LEU B C 1
ATOM 1983 O O . LEU B 1 60 ? 0.572 14.812 -6.082 1 94.69 60 LEU B O 1
ATOM 1987 N N . CYS B 1 61 ? 2.738 14.898 -6.488 1 92.56 61 CYS B N 1
ATOM 1988 C CA . CYS B 1 61 ? 2.59 16 -7.43 1 92.56 61 CYS B CA 1
ATOM 1989 C C . CYS B 1 61 ? 1.879 15.547 -8.695 1 92.56 61 CYS B C 1
ATOM 1991 O O . CYS B 1 61 ? 1.002 16.25 -9.211 1 92.56 61 CYS B O 1
ATOM 1993 N N . GLN B 1 62 ? 2.162 14.359 -9.125 1 90.19 62 GLN B N 1
ATOM 1994 C CA . GLN B 1 62 ? 1.582 13.82 -10.344 1 90.19 62 GLN B CA 1
ATOM 1995 C C . GLN B 1 62 ? 0.117 13.445 -10.141 1 90.19 62 GLN B C 1
ATOM 1997 O O . GLN B 1 62 ? -0.692 13.555 -11.062 1 90.19 62 GLN B O 1
ATOM 2002 N N . SER B 1 63 ? -0.211 12.992 -8.969 1 87.62 63 SER B N 1
ATOM 2003 C CA . SER B 1 63 ? -1.573 12.547 -8.703 1 87.62 63 SER B CA 1
ATOM 2004 C C . SER B 1 63 ? -2.494 13.727 -8.398 1 87.62 63 SER B C 1
ATOM 2006 O O . SER B 1 63 ? -3.711 13.555 -8.297 1 87.62 63 SER B O 1
ATOM 2008 N N . GLY B 1 64 ? -1.928 14.891 -8.188 1 84 64 GLY B N 1
ATOM 2009 C CA . GLY B 1 64 ? -2.727 16.062 -7.867 1 84 64 GLY B CA 1
ATOM 2010 C C . GLY B 1 64 ? -3.061 16.172 -6.391 1 84 64 GLY B C 1
ATOM 2011 O O . GLY B 1 64 ? -3.836 17.047 -5.988 1 84 64 GLY B O 1
ATOM 2012 N N . ALA B 1 65 ? -2.586 15.289 -5.625 1 79.38 65 ALA B N 1
ATOM 2013 C CA . ALA B 1 65 ? -2.854 15.289 -4.188 1 79.38 65 ALA B CA 1
ATOM 2014 C C . ALA B 1 65 ? -2.365 16.578 -3.543 1 79.38 65 ALA B C 1
ATOM 2016 O O . ALA B 1 65 ? -2.9 17.016 -2.52 1 79.38 65 ALA B O 1
ATOM 2017 N N . SER B 1 66 ? -1.468 17.203 -4.133 1 79.62 66 SER B N 1
ATOM 2018 C CA . SER B 1 66 ? -0.904 18.422 -3.582 1 79.62 66 SER B CA 1
ATOM 2019 C C . SER B 1 66 ? -1.793 19.625 -3.883 1 79.62 66 SER B C 1
ATOM 2021 O O . SER B 1 66 ? -1.65 20.688 -3.262 1 79.62 66 SER B O 1
ATOM 2023 N N . THR B 1 67 ? -2.766 19.391 -4.785 1 75.56 67 THR B N 1
ATOM 2024 C CA . THR B 1 67 ? -3.6 20.516 -5.203 1 75.56 67 THR B CA 1
ATOM 2025 C C . THR B 1 67 ? -5.078 20.172 -5.051 1 75.56 67 THR B C 1
ATOM 2027 O O . THR B 1 67 ? -5.945 21 -5.375 1 75.56 67 THR B O 1
ATOM 2030 N N . GLY B 1 68 ? -5.297 19.047 -4.586 1 74.75 68 GLY B N 1
ATOM 2031 C CA . GLY B 1 68 ? -6.676 18.578 -4.535 1 74.75 68 GLY B CA 1
ATOM 2032 C C . GLY B 1 68 ? -7.535 19.406 -3.586 1 74.75 68 GLY B C 1
ATOM 2033 O O . GLY B 1 68 ? -7.035 19.953 -2.607 1 74.75 68 GLY B O 1
ATOM 2034 N N . ARG B 1 69 ? -8.82 19.484 -4.047 1 77.12 69 ARG B N 1
ATOM 2035 C CA . ARG B 1 69 ? -9.789 20.219 -3.242 1 77.12 69 ARG B CA 1
ATOM 2036 C C . ARG B 1 69 ? -10.43 19.312 -2.197 1 77.12 69 ARG B C 1
ATOM 2038 O O . ARG B 1 69 ? -10.484 18.094 -2.371 1 77.12 69 ARG B O 1
ATOM 2045 N N . VAL B 1 70 ? -10.68 19.875 -1.03 1 81.56 70 VAL B N 1
ATOM 2046 C CA . VAL B 1 70 ? -11.414 19.188 0.026 1 81.56 70 VAL B CA 1
ATOM 2047 C C . VAL B 1 70 ? -12.844 18.906 -0.431 1 81.56 70 VAL B C 1
ATOM 2049 O O . VAL B 1 70 ? -13.531 19.797 -0.929 1 81.56 70 VAL B O 1
ATOM 2052 N N . ARG B 1 71 ? -13.125 17.641 -0.261 1 75.5 71 ARG B N 1
ATOM 2053 C CA . ARG B 1 71 ? -14.445 17.203 -0.722 1 75.5 71 ARG B CA 1
ATOM 2054 C C . ARG B 1 71 ? -15.422 17.094 0.444 1 75.5 71 ARG B C 1
ATOM 2056 O O . ARG B 1 71 ? -15.102 16.484 1.468 1 75.5 71 ARG B O 1
ATOM 2063 N N . GLY B 1 72 ? -16.734 17.75 0.229 1 85.31 72 GLY B N 1
ATOM 2064 C CA . GLY B 1 72 ? -17.828 17.562 1.172 1 85.31 72 GLY B CA 1
ATOM 2065 C C . GLY B 1 72 ? -17.594 18.266 2.496 1 85.31 72 GLY B C 1
ATOM 2066 O O . GLY B 1 72 ? -16.547 18.891 2.699 1 85.31 72 GLY B O 1
ATOM 2067 N N . PRO B 1 73 ? -18.641 18.188 3.361 1 93.94 73 PRO B N 1
ATOM 2068 C CA . PRO B 1 73 ? -18.5 18.812 4.68 1 93.94 73 PRO B CA 1
ATOM 2069 C C . PRO B 1 73 ? -17.516 18.062 5.586 1 93.94 73 PRO B C 1
ATOM 2071 O O . PRO B 1 73 ? -17.531 16.828 5.621 1 93.94 73 PRO B O 1
ATOM 2074 N N . LEU B 1 74 ? -16.688 18.781 6.281 1 97.12 74 LEU B N 1
ATOM 2075 C CA . LEU B 1 74 ? -15.688 18.188 7.164 1 97.12 74 LEU B CA 1
ATOM 2076 C C . LEU B 1 74 ? -16.297 17.844 8.523 1 97.12 74 LEU B C 1
ATOM 2078 O O . LEU B 1 74 ? -15.781 16.984 9.242 1 97.12 74 LEU B O 1
ATOM 2082 N N . PHE B 1 75 ? -17.391 18.531 8.82 1 96.5 75 PHE B N 1
ATOM 2083 C CA . PHE B 1 75 ? -18.125 18.312 10.062 1 96.5 75 PHE B CA 1
ATOM 2084 C C . PHE B 1 75 ? -19.609 18.203 9.805 1 96.5 75 PHE B C 1
ATOM 2086 O O . PHE B 1 75 ? -20.125 18.781 8.844 1 96.5 75 PHE B O 1
ATOM 2093 N N . LYS B 1 76 ? -20.234 17.453 10.641 1 94.56 76 LYS B N 1
ATOM 2094 C CA . LYS B 1 76 ? -21.688 17.312 10.523 1 94.56 76 LYS B CA 1
ATOM 2095 C C . LYS B 1 76 ? -22.375 17.453 11.875 1 94.56 76 LYS B C 1
ATOM 2097 O O . LYS B 1 76 ? -21.797 17.094 12.906 1 94.56 76 LYS B O 1
ATOM 2102 N N . ARG B 1 77 ? -23.562 17.906 11.805 1 91.19 77 ARG B N 1
ATOM 2103 C CA . ARG B 1 77 ? -24.391 18.047 13.008 1 91.19 77 ARG B CA 1
ATOM 2104 C C . ARG B 1 77 ? -25.234 16.797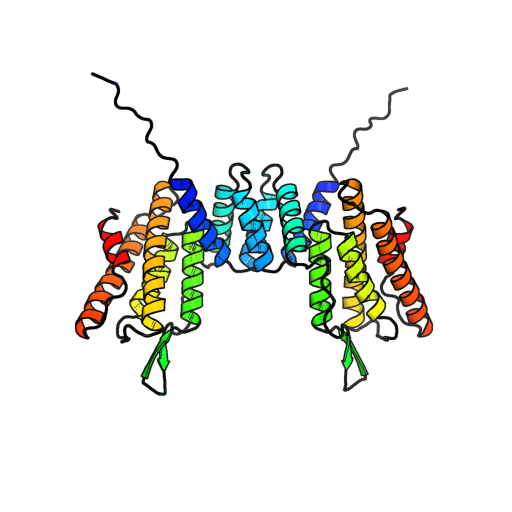 13.25 1 91.19 77 ARG B C 1
ATOM 2106 O O . ARG B 1 77 ? -25.844 16.266 12.32 1 91.19 77 ARG B O 1
ATOM 2113 N N . ASP B 1 78 ? -25.109 16.359 14.453 1 88.62 78 ASP B N 1
ATOM 2114 C CA . ASP B 1 78 ? -25.969 15.25 14.82 1 88.62 78 ASP B CA 1
ATOM 2115 C C . ASP B 1 78 ? -27.438 15.68 14.836 1 88.62 78 ASP B C 1
ATOM 2117 O O . ASP B 1 78 ? -27.781 16.719 15.422 1 88.62 78 ASP B O 1
ATOM 2121 N N . THR B 1 79 ? -28.219 14.953 14.234 1 88.44 79 THR B N 1
ATOM 2122 C CA . THR B 1 79 ? -29.625 15.312 14.094 1 88.44 79 THR B CA 1
ATOM 2123 C C . THR B 1 79 ? -30.359 15.156 15.414 1 88.44 79 THR B C 1
ATOM 2125 O O . THR B 1 79 ? -31.406 15.781 15.625 1 88.44 79 THR B O 1
ATOM 2128 N N . HIS B 1 80 ? -29.844 14.336 16.266 1 88.38 80 HIS B N 1
ATOM 2129 C CA . HIS B 1 80 ? -30.562 14.039 17.516 1 88.38 80 HIS B CA 1
ATOM 2130 C C . HIS B 1 80 ? -30.25 15.07 18.594 1 88.38 80 HIS B C 1
ATOM 2132 O O . HIS B 1 80 ? -31.156 15.586 19.234 1 88.38 80 HIS B O 1
ATOM 2138 N N . ASP B 1 81 ? -28.953 15.43 18.812 1 83.62 81 ASP B N 1
ATOM 2139 C CA . ASP B 1 81 ? -28.609 16.281 19.938 1 83.62 81 ASP B CA 1
ATOM 2140 C C . ASP B 1 81 ? -27.922 17.562 19.469 1 83.62 81 ASP B C 1
ATOM 2142 O O . ASP B 1 81 ? -27.547 18.406 20.281 1 83.62 81 ASP B O 1
ATOM 2146 N N . GLY B 1 82 ? -27.766 17.656 18.172 1 86.38 82 GLY B N 1
ATOM 2147 C CA . GLY B 1 82 ? -27.203 18.875 17.609 1 86.38 82 GLY B CA 1
ATOM 2148 C C . GLY B 1 82 ? -25.688 18.953 17.766 1 86.38 82 GLY B C 1
ATOM 2149 O O . GLY B 1 82 ? -25.078 19.938 17.359 1 86.38 82 GLY B O 1
ATOM 2150 N N . SER B 1 83 ? -25.078 17.906 18.312 1 87.44 83 SER B N 1
ATOM 2151 C CA . SER B 1 83 ? -23.641 17.906 18.516 1 87.44 83 SER B CA 1
ATOM 2152 C C . SER B 1 83 ? -22.906 17.797 17.172 1 87.44 83 SER B C 1
ATOM 2154 O O . SER B 1 83 ? -23.453 17.312 16.188 1 87.44 83 SER B O 1
ATOM 2156 N N . MET B 1 84 ? -21.781 18.391 17.172 1 90.12 84 MET B N 1
ATOM 2157 C CA . MET B 1 84 ? -20.969 18.375 15.961 1 90.12 84 MET B CA 1
ATOM 2158 C C . MET B 1 84 ? -20.031 17.172 15.953 1 90.12 84 MET B C 1
ATOM 2160 O O . MET B 1 84 ? -19.438 16.828 16.969 1 90.12 84 MET B O 1
ATOM 2164 N N . HIS B 1 85 ? -19.906 16.562 14.742 1 94.06 85 HIS B N 1
ATOM 2165 C CA . HIS B 1 85 ? -19.062 15.383 14.594 1 94.06 85 HIS B CA 1
ATOM 2166 C C . HIS B 1 85 ? -18.188 15.484 13.344 1 94.06 85 HIS B C 1
ATOM 2168 O O . HIS B 1 85 ? -18.609 16.047 12.328 1 94.06 85 HIS B O 1
ATOM 2174 N N . PRO B 1 86 ? -16.938 14.961 13.5 1 95.69 86 PRO B N 1
ATOM 2175 C CA . PRO B 1 86 ? -16.141 14.875 12.273 1 95.69 86 PRO B CA 1
ATOM 2176 C C . PRO B 1 86 ? -16.719 13.906 11.25 1 95.69 86 PRO B C 1
ATOM 2178 O O . PRO B 1 86 ? -17.359 12.914 11.625 1 95.69 86 PRO B O 1
ATOM 2181 N N . THR B 1 87 ? -16.562 14.172 10.016 1 96.12 87 THR B N 1
ATOM 2182 C CA . THR B 1 87 ? -17.031 13.289 8.953 1 96.12 87 THR B CA 1
ATOM 2183 C C . THR B 1 87 ? -15.891 12.453 8.391 1 96.12 87 THR B C 1
ATOM 2185 O O . THR B 1 87 ? -14.734 12.656 8.75 1 96.12 87 THR B O 1
ATOM 2188 N N . GLU B 1 88 ? -16.172 11.555 7.504 1 95.31 88 GLU B N 1
ATOM 2189 C CA . GLU B 1 88 ? -15.164 10.781 6.785 1 95.31 88 GLU B CA 1
ATOM 2190 C C . GLU B 1 88 ? -14.312 11.68 5.891 1 95.31 88 GLU B C 1
ATOM 2192 O O . GLU B 1 88 ? -13.125 11.414 5.688 1 95.31 88 GLU B O 1
ATOM 2197 N N . ASN B 1 89 ? -14.953 12.672 5.441 1 95.75 89 ASN B N 1
ATOM 2198 C CA . ASN B 1 89 ? -14.227 13.625 4.602 1 95.75 89 ASN B CA 1
ATOM 2199 C C . ASN B 1 89 ? -13.078 14.281 5.359 1 95.75 89 ASN B C 1
ATOM 2201 O O . ASN B 1 89 ? -12.023 14.547 4.785 1 95.75 89 ASN B O 1
ATOM 2205 N N . LEU B 1 90 ? -13.344 14.539 6.617 1 97.06 90 LEU B N 1
ATOM 2206 C CA . LEU B 1 90 ? -12.273 15.109 7.434 1 97.06 90 LEU B CA 1
ATOM 2207 C C . LEU B 1 90 ? -11.117 14.133 7.562 1 97.06 90 LEU B C 1
ATOM 2209 O O . LEU B 1 90 ? -9.953 14.516 7.402 1 97.06 90 LEU B O 1
ATOM 2213 N N . GLN B 1 91 ? -11.445 12.938 7.809 1 96 91 GLN B N 1
ATOM 2214 C CA . GLN B 1 91 ? -10.406 11.922 7.957 1 96 91 GLN B CA 1
ATOM 2215 C C . GLN B 1 91 ? -9.586 11.789 6.68 1 96 91 GLN B C 1
ATOM 2217 O O . GLN B 1 91 ? -8.352 11.719 6.734 1 96 91 GLN B O 1
ATOM 2222 N N . ASP B 1 92 ? -10.242 11.812 5.562 1 95 92 ASP B N 1
ATOM 2223 C CA . ASP B 1 92 ? -9.555 11.727 4.277 1 95 92 ASP B CA 1
ATOM 2224 C C . ASP B 1 92 ? -8.648 12.945 4.059 1 95 92 ASP B C 1
ATOM 2226 O O . ASP B 1 92 ? -7.535 12.812 3.551 1 95 92 ASP B O 1
ATOM 2230 N N . THR B 1 93 ? -9.172 14.039 4.387 1 96.44 93 THR B N 1
ATOM 2231 C CA . THR B 1 93 ? -8.422 15.281 4.234 1 96.44 93 THR B CA 1
ATOM 2232 C C . THR B 1 93 ? -7.168 15.266 5.105 1 96.44 93 THR B C 1
ATOM 2234 O O . THR B 1 93 ? -6.09 15.656 4.66 1 96.44 93 THR B O 1
ATOM 2237 N N . LEU B 1 94 ? -7.316 14.812 6.336 1 97.38 94 LEU B N 1
ATOM 2238 C CA . LEU B 1 94 ? -6.176 14.758 7.238 1 97.38 94 LEU B CA 1
ATOM 2239 C C . LEU B 1 94 ? -5.152 13.734 6.758 1 97.38 94 LEU B C 1
ATOM 2241 O O . LEU B 1 94 ? -3.945 13.953 6.867 1 97.38 94 LEU B O 1
ATOM 2245 N N . ARG B 1 95 ? -5.594 12.648 6.246 1 96.31 95 ARG B N 1
ATOM 2246 C CA . ARG B 1 95 ? -4.684 11.664 5.66 1 96.31 95 ARG B CA 1
ATOM 2247 C C . ARG B 1 95 ? -3.875 12.273 4.523 1 96.31 95 ARG B C 1
ATOM 2249 O O . ARG B 1 95 ? -2.666 12.055 4.426 1 96.31 95 ARG B O 1
ATOM 2256 N N . ARG B 1 96 ? -4.539 12.984 3.727 1 96.31 96 ARG B N 1
ATOM 2257 C CA . ARG B 1 96 ? -3.869 13.664 2.623 1 96.31 96 ARG B CA 1
ATOM 2258 C C . ARG B 1 96 ? -2.811 14.633 3.137 1 96.31 96 ARG B C 1
ATOM 2260 O O . ARG B 1 96 ? -1.686 14.656 2.631 1 96.31 96 ARG B O 1
ATOM 2267 N N . ALA B 1 97 ? -3.176 15.445 4.09 1 97.5 97 ALA B N 1
ATOM 2268 C CA . ALA B 1 97 ? -2.227 16.391 4.672 1 97.5 97 ALA B CA 1
ATOM 2269 C C . ALA B 1 97 ? -1 15.672 5.227 1 97.5 97 ALA B C 1
ATOM 2271 O O . ALA B 1 97 ? 0.132 16.109 5.023 1 97.5 97 ALA B O 1
ATOM 2272 N N . ARG B 1 98 ? -1.226 14.57 5.883 1 97.75 98 ARG B N 1
ATOM 2273 C CA . ARG B 1 98 ? -0.145 13.789 6.473 1 97.75 98 ARG B CA 1
ATOM 2274 C C . ARG B 1 98 ? 0.751 13.188 5.395 1 97.75 98 ARG B C 1
ATOM 2276 O O . ARG B 1 98 ? 1.972 13.133 5.559 1 97.75 98 ARG B O 1
ATOM 2283 N N . CYS B 1 99 ? 0.181 12.789 4.293 1 97.25 99 CYS B N 1
ATOM 2284 C CA . CYS B 1 99 ? 0.987 12.312 3.174 1 97.25 99 CYS B CA 1
ATOM 2285 C C . CYS B 1 99 ? 1.864 13.43 2.623 1 97.25 99 CYS B C 1
ATOM 2287 O O . CYS B 1 99 ? 3.033 13.211 2.303 1 97.25 99 CYS B O 1
ATOM 2289 N N . LEU B 1 100 ? 1.346 14.57 2.547 1 97.06 100 LEU B N 1
ATOM 2290 C CA . LEU B 1 100 ? 2.068 15.703 1.976 1 97.06 100 LEU B CA 1
ATOM 2291 C C . LEU B 1 100 ? 3.264 16.078 2.844 1 97.06 100 LEU B C 1
ATOM 2293 O O . LEU B 1 100 ? 4.406 16.031 2.387 1 97.06 100 LEU B O 1
ATOM 2297 N N . PHE B 1 101 ? 2.996 16.359 4.125 1 97.31 101 PHE B N 1
ATOM 2298 C CA . PHE B 1 101 ? 4.141 16.781 4.914 1 97.31 101 PHE B CA 1
ATOM 2299 C C . PHE B 1 101 ? 5.078 15.617 5.195 1 97.31 101 PHE B C 1
ATOM 2301 O O . PHE B 1 101 ? 6.285 15.805 5.367 1 97.31 101 PHE B O 1
ATOM 2308 N N . GLY B 1 102 ? 4.578 14.414 5.215 1 96.88 102 GLY B N 1
ATOM 2309 C CA . GLY B 1 102 ? 5.426 13.242 5.363 1 96.88 102 GLY B CA 1
ATOM 2310 C C . GLY B 1 102 ? 6.391 13.055 4.211 1 96.88 102 GLY B C 1
ATOM 2311 O O . GLY B 1 102 ? 7.48 12.5 4.387 1 96.88 102 GLY B O 1
ATOM 2312 N N . ALA B 1 103 ? 6 13.484 3.051 1 96.19 103 ALA B N 1
ATOM 2313 C CA . ALA B 1 103 ? 6.836 13.375 1.857 1 96.19 103 ALA B CA 1
ATOM 2314 C C . ALA B 1 103 ? 7.758 14.586 1.722 1 96.19 103 ALA B C 1
ATOM 2316 O O . ALA B 1 103 ? 8.609 14.625 0.829 1 96.19 103 ALA B O 1
ATOM 2317 N N . GLY B 1 104 ? 7.559 15.594 2.574 1 96 104 GLY B N 1
ATOM 2318 C CA . GLY B 1 104 ? 8.398 16.781 2.514 1 96 104 GLY B CA 1
ATOM 2319 C C . GLY B 1 104 ? 7.738 17.938 1.779 1 96 104 GLY B C 1
ATOM 2320 O O . GLY B 1 104 ? 8.414 18.875 1.36 1 96 104 GLY B O 1
ATOM 2321 N N . LEU B 1 105 ? 6.469 17.797 1.531 1 96.5 105 LEU B N 1
ATOM 2322 C CA . LEU B 1 105 ? 5.699 18.891 0.938 1 96.5 105 LEU B CA 1
ATOM 2323 C C . LEU B 1 105 ? 4.914 19.641 2.006 1 96.5 105 LEU B C 1
ATOM 2325 O O . LEU B 1 105 ? 3.682 19.656 1.985 1 96.5 105 LEU B O 1
ATOM 2329 N N . GLY B 1 106 ? 5.672 20.297 2.824 1 97.12 106 GLY B N 1
ATOM 2330 C CA . GLY B 1 106 ? 5.113 20.953 4 1 97.12 106 GLY B CA 1
ATOM 2331 C C . GLY B 1 106 ? 4.16 22.078 3.66 1 97.12 106 GLY B C 1
ATOM 2332 O O . GLY B 1 106 ? 3.07 22.172 4.23 1 97.12 106 GLY B O 1
ATOM 2333 N N . PHE B 1 107 ? 4.473 22.922 2.736 1 97.12 107 PHE B N 1
ATOM 2334 C CA . PHE B 1 107 ? 3.652 24.094 2.404 1 97.12 107 PHE B CA 1
ATOM 2335 C C . PHE B 1 107 ? 2.328 23.656 1.784 1 97.12 107 PHE B C 1
ATOM 2337 O O . PHE B 1 107 ? 1.279 24.219 2.088 1 97.12 107 PHE B O 1
ATOM 2344 N N . ALA B 1 108 ? 2.424 22.641 0.916 1 96.38 108 ALA B N 1
ATOM 2345 C CA . ALA B 1 108 ? 1.183 22.109 0.361 1 96.38 108 ALA B CA 1
ATOM 2346 C C . ALA B 1 108 ? 0.273 21.578 1.465 1 96.38 108 ALA B C 1
ATOM 2348 O O . ALA B 1 108 ? -0.948 21.734 1.4 1 96.38 108 ALA B O 1
ATOM 2349 N N . SER B 1 109 ? 0.876 20.906 2.443 1 97.56 109 SER B N 1
ATOM 2350 C CA . SER B 1 109 ? 0.124 20.375 3.576 1 97.56 109 SER B CA 1
ATOM 2351 C C . SER B 1 109 ? -0.53 21.5 4.379 1 97.56 109 SER B C 1
ATOM 2353 O O . SER B 1 109 ? -1.675 21.375 4.816 1 97.56 109 SER B O 1
ATOM 2355 N N . LEU B 1 110 ? 0.167 22.625 4.578 1 97.75 110 LEU B N 1
ATOM 2356 C CA . LEU B 1 110 ? -0.366 23.75 5.328 1 97.75 110 LEU B CA 1
ATOM 2357 C C . LEU B 1 110 ? -1.633 24.297 4.672 1 97.75 110 LEU B C 1
ATOM 2359 O O . LEU B 1 110 ? -2.564 24.719 5.363 1 97.75 110 LEU B O 1
ATOM 2363 N N . VAL B 1 111 ? -1.643 24.281 3.359 1 96.81 111 VAL B N 1
ATOM 2364 C CA . VAL B 1 111 ? -2.818 24.75 2.633 1 96.81 111 VAL B CA 1
ATOM 2365 C C . VAL B 1 111 ? -4.031 23.891 3.01 1 96.81 111 VAL B C 1
ATOM 2367 O O . VAL B 1 111 ? -5.102 24.422 3.312 1 96.81 111 VAL B O 1
ATOM 2370 N N . VAL B 1 112 ? -3.828 22.625 3.023 1 96.88 112 VAL B N 1
ATOM 2371 C CA . VAL B 1 112 ? -4.906 21.688 3.35 1 96.88 112 VAL B CA 1
ATOM 2372 C C . VAL B 1 112 ? -5.359 21.906 4.793 1 96.88 112 VAL B C 1
ATOM 2374 O O . VAL B 1 112 ? -6.559 21.984 5.066 1 96.88 112 VAL B O 1
ATOM 2377 N N . LEU B 1 113 ? -4.414 22.062 5.684 1 98.06 113 LEU B N 1
ATOM 2378 C CA . LEU B 1 113 ? -4.715 22.188 7.105 1 98.06 113 LEU B CA 1
ATOM 2379 C C . LEU B 1 113 ? -5.398 23.516 7.414 1 98.06 113 LEU B C 1
ATOM 2381 O O . LEU B 1 113 ? -6.227 23.594 8.32 1 98.06 113 LEU B O 1
ATOM 2385 N N . ALA B 1 114 ? -5.086 24.562 6.656 1 97.38 114 ALA B N 1
ATOM 2386 C CA . ALA B 1 114 ? -5.781 25.828 6.816 1 97.38 114 ALA B CA 1
ATOM 2387 C C . ALA B 1 114 ? -7.277 25.688 6.555 1 97.38 114 ALA B C 1
ATOM 2389 O O . ALA B 1 114 ? -8.102 26.25 7.27 1 97.38 114 ALA B O 1
ATOM 2390 N N . VAL B 1 115 ? -7.594 24.922 5.555 1 96.75 115 VAL B N 1
ATOM 2391 C CA . VAL B 1 115 ? -8.992 24.672 5.215 1 96.75 115 VAL B CA 1
ATOM 2392 C C . VAL B 1 115 ? -9.688 23.969 6.375 1 96.75 115 VAL B C 1
ATOM 2394 O O . VAL B 1 115 ? -10.82 24.312 6.727 1 96.75 115 VAL B O 1
ATOM 2397 N N . VAL B 1 116 ? -9.016 23.031 6.965 1 97.69 116 VAL B N 1
ATOM 2398 C CA . VAL B 1 116 ? -9.586 22.266 8.07 1 97.69 116 VAL B CA 1
ATOM 2399 C C . VAL B 1 116 ? -9.836 23.188 9.258 1 97.69 116 VAL B C 1
ATOM 2401 O O . VAL B 1 116 ? -10.922 23.156 9.852 1 97.69 116 VAL B O 1
ATOM 2404 N N . VAL B 1 117 ? -8.875 24.016 9.625 1 97.88 117 VAL B N 1
ATOM 2405 C CA . VAL B 1 117 ? -9.008 24.938 10.758 1 97.88 117 VAL B CA 1
ATOM 2406 C C . VAL B 1 117 ? -10.164 25.906 10.508 1 97.88 117 VAL B C 1
ATOM 2408 O O . VAL B 1 117 ? -10.992 26.125 11.391 1 97.88 117 VAL B O 1
ATOM 2411 N N . ARG B 1 118 ? -10.273 26.453 9.312 1 96.88 118 ARG B N 1
ATOM 2412 C CA . ARG B 1 118 ? -11.328 27.406 8.984 1 96.88 118 ARG B CA 1
ATOM 2413 C C . ARG B 1 118 ? -12.703 26.75 9.109 1 96.88 118 ARG B C 1
ATOM 2415 O O . ARG B 1 118 ? -13.672 27.406 9.5 1 96.88 118 ARG B O 1
ATOM 2422 N N . ALA B 1 119 ? -12.742 25.5 8.805 1 96.31 119 ALA B N 1
ATOM 2423 C CA . ALA B 1 119 ? -14.008 24.781 8.844 1 96.31 119 ALA B CA 1
ATOM 2424 C C . ALA B 1 119 ? -14.516 24.625 10.273 1 96.31 119 ALA B C 1
ATOM 2426 O O . ALA B 1 119 ? -15.68 24.281 10.492 1 96.31 119 ALA B O 1
ATOM 2427 N N . THR B 1 120 ? -13.695 24.828 11.242 1 96.25 120 THR B N 1
ATOM 2428 C CA . THR B 1 120 ? -14.109 24.703 12.633 1 96.25 120 THR B CA 1
ATOM 2429 C C . THR B 1 120 ? -14.805 25.969 13.117 1 96.25 120 THR B C 1
ATOM 2431 O O . THR B 1 120 ? -15.461 25.969 14.164 1 96.25 120 THR B O 1
ATOM 2434 N N . ILE B 1 121 ? -14.547 27.094 12.445 1 96.38 121 ILE B N 1
ATOM 2435 C CA . ILE B 1 121 ? -15.086 28.391 12.875 1 96.38 121 ILE B CA 1
ATOM 2436 C C . ILE B 1 121 ? -16.609 28.344 12.828 1 96.38 121 ILE B C 1
ATOM 2438 O O . ILE B 1 121 ? -17.203 27.938 11.828 1 96.38 121 ILE B O 1
ATOM 2442 N N . GLY B 1 122 ? -17.281 28.734 13.898 1 94.56 122 GLY B N 1
ATOM 2443 C CA . GLY B 1 122 ? -18.734 28.719 14.016 1 94.56 122 GLY B CA 1
ATOM 2444 C C . GLY B 1 122 ? -19.266 27.453 14.641 1 94.56 122 GLY B C 1
ATOM 2445 O O . GLY B 1 122 ? -20.469 27.344 14.938 1 94.56 122 GLY B O 1
ATOM 2446 N N . LEU B 1 123 ? -18.344 26.5 14.797 1 94.12 123 LEU B N 1
ATOM 2447 C CA . LEU B 1 123 ? -18.734 25.25 15.43 1 94.12 123 LEU B CA 1
ATOM 2448 C C . LEU B 1 123 ? -18.516 25.297 16.938 1 94.12 123 LEU B C 1
ATOM 2450 O O . LEU B 1 123 ? -17.641 26.047 17.406 1 94.12 123 LEU B O 1
ATOM 2454 N N . ARG B 1 124 ? -19.375 24.531 17.609 1 92.38 124 ARG B N 1
ATOM 2455 C CA . ARG B 1 124 ? -19.219 24.391 19.062 1 92.38 124 ARG B CA 1
ATOM 2456 C C . ARG B 1 124 ? -19.078 22.922 19.453 1 92.38 124 ARG B C 1
ATOM 2458 O O . ARG B 1 124 ? -19.703 22.047 18.859 1 92.38 124 ARG B O 1
ATOM 2465 N N . TRP B 1 125 ? -18.125 22.719 20.359 1 90.75 125 TRP B N 1
ATOM 2466 C CA . TRP B 1 125 ? -17.891 21.359 20.844 1 90.75 125 TRP B CA 1
ATOM 2467 C C . TRP B 1 125 ? -17.609 21.359 22.344 1 90.75 125 TRP B C 1
ATOM 2469 O O . TRP B 1 125 ? -17.375 22.422 22.938 1 90.75 125 TRP B O 1
ATOM 2479 N N . ASN B 1 126 ? -17.781 20.125 22.938 1 84.62 126 ASN B N 1
ATOM 2480 C CA . ASN B 1 126 ? -17.406 19.969 24.344 1 84.62 126 ASN B CA 1
ATOM 2481 C C . ASN B 1 126 ? -16.078 19.234 24.484 1 84.62 126 ASN B C 1
ATOM 2483 O O . ASN B 1 126 ? -15.656 18.531 23.578 1 84.62 126 ASN B O 1
ATOM 2487 N N . ALA B 1 127 ? -15.297 19.438 25.594 1 79.31 127 ALA B N 1
ATOM 2488 C CA . ALA B 1 127 ? -13.945 18.922 25.828 1 79.31 127 ALA B CA 1
ATOM 2489 C C . ALA B 1 127 ? -13.945 17.406 25.906 1 79.31 127 ALA B C 1
ATOM 2491 O O . ALA B 1 127 ? -12.914 16.766 25.703 1 79.31 127 ALA B O 1
ATOM 2492 N N . GLU B 1 128 ? -15.023 16.812 26 1 76.44 128 GLU B N 1
ATOM 2493 C CA . GLU B 1 128 ? -15.062 15.375 26.281 1 76.44 128 GLU B CA 1
ATOM 2494 C C . GLU B 1 128 ? -15.602 14.602 25.078 1 76.44 128 GLU B C 1
ATOM 2496 O O . GLU B 1 128 ? -15.953 13.422 25.203 1 76.44 128 GLU B O 1
ATOM 2501 N N . ASN B 1 129 ? -15.484 15.258 23.938 1 82.31 129 ASN B N 1
ATOM 2502 C CA . ASN B 1 129 ? -16.094 14.531 22.828 1 82.31 129 ASN B CA 1
ATOM 2503 C C . ASN B 1 129 ? -15.07 14.273 21.719 1 82.31 129 ASN B C 1
ATOM 2505 O O . ASN B 1 129 ? -13.898 14.625 21.844 1 82.31 129 ASN B O 1
ATOM 2509 N N . GLU B 1 130 ? -15.539 13.555 20.734 1 90.56 130 GLU B N 1
ATOM 2510 C CA . GLU B 1 130 ? -14.734 13.141 19.578 1 90.56 130 GLU B CA 1
ATOM 2511 C C . GLU B 1 130 ? -14.133 14.344 18.859 1 90.56 130 GLU B C 1
ATOM 2513 O O . GLU B 1 130 ? -13.039 14.258 18.312 1 90.56 130 GLU B O 1
ATOM 2518 N N . MET B 1 131 ? -14.797 15.461 19.078 1 92.06 131 MET B N 1
ATOM 2519 C CA . MET B 1 131 ? -14.336 16.688 18.438 1 92.06 131 MET B CA 1
ATOM 2520 C C . MET B 1 131 ? -13.031 17.172 19.062 1 92.06 131 MET B C 1
ATOM 2522 O O . MET B 1 131 ? -12.094 17.531 18.344 1 92.06 131 MET B O 1
ATOM 2526 N N . SER B 1 132 ? -12.961 17.141 20.344 1 93.12 132 SER B N 1
ATOM 2527 C CA . SER B 1 132 ? -11.742 17.578 21.016 1 93.12 132 SER B CA 1
ATOM 2528 C C . SER B 1 132 ? -10.547 16.719 20.625 1 93.12 132 SER B C 1
ATOM 2530 O O . SER B 1 132 ? -9.453 17.234 20.391 1 93.12 132 SER B O 1
ATOM 2532 N N . ASP B 1 133 ? -10.766 15.438 20.453 1 94.94 133 ASP B N 1
ATOM 2533 C CA . ASP B 1 133 ? -9.695 14.516 20.094 1 94.94 133 ASP B CA 1
ATOM 2534 C C . ASP B 1 133 ? -9.18 14.805 18.688 1 94.94 133 ASP B C 1
ATOM 2536 O O . ASP B 1 133 ? -7.973 14.883 18.469 1 94.94 133 ASP B O 1
ATOM 2540 N N . ILE B 1 134 ? -10.102 14.953 17.781 1 96.75 134 ILE B N 1
ATOM 2541 C CA . ILE B 1 134 ? -9.703 15.133 16.391 1 96.75 134 ILE B CA 1
ATOM 2542 C C . ILE B 1 134 ? -9.031 16.5 16.219 1 96.75 134 ILE B C 1
ATOM 2544 O O . ILE B 1 134 ? -8.086 16.625 15.438 1 96.75 134 ILE B O 1
ATOM 2548 N N . LEU B 1 135 ? -9.492 17.5 16.953 1 97.12 135 LEU B N 1
ATOM 2549 C CA . LEU B 1 135 ? -8.883 18.812 16.844 1 97.12 135 LEU B CA 1
ATOM 2550 C C . LEU B 1 135 ? -7.48 18.828 17.438 1 97.12 135 LEU B C 1
ATOM 2552 O O . LEU B 1 135 ? -6.594 19.531 16.953 1 97.12 135 LEU B O 1
ATOM 2556 N N . ALA B 1 136 ? -7.277 18.016 18.469 1 96.75 136 ALA B N 1
ATOM 2557 C CA . ALA B 1 136 ? -5.93 17.844 19.016 1 96.75 136 ALA B CA 1
ATOM 2558 C C . ALA B 1 136 ? -5.004 17.203 17.984 1 96.75 136 ALA B C 1
ATOM 2560 O O . ALA B 1 136 ? -3.83 17.562 17.875 1 96.75 136 ALA B O 1
ATOM 2561 N N . GLU B 1 137 ? -5.48 16.234 17.203 1 97.75 137 GLU B N 1
ATOM 2562 C CA . GLU B 1 137 ? -4.711 15.617 16.125 1 97.75 137 GLU B CA 1
ATOM 2563 C C . GLU B 1 137 ? -4.348 16.641 15.055 1 97.75 137 GLU B C 1
ATOM 2565 O O . GLU B 1 137 ? -3.229 16.625 14.531 1 97.75 137 GLU B O 1
ATOM 2570 N N . VAL B 1 138 ? -5.328 17.469 14.734 1 98.38 138 VAL B N 1
ATOM 2571 C CA . VAL B 1 138 ? -5.094 18.516 13.742 1 98.38 138 VAL B CA 1
ATOM 2572 C C . VAL B 1 138 ? -3.988 19.453 14.227 1 98.38 138 VAL B C 1
ATOM 2574 O O . VAL B 1 138 ? -3.105 19.828 13.461 1 98.38 138 VAL B O 1
ATOM 2577 N N . ASP B 1 139 ? -4.059 19.797 15.461 1 98.56 139 ASP B N 1
ATOM 2578 C CA . ASP B 1 139 ? -3.043 20.656 16.062 1 98.56 139 ASP B CA 1
ATOM 2579 C C . ASP B 1 139 ? -1.65 20.047 15.906 1 98.56 139 ASP B C 1
ATOM 2581 O O . ASP B 1 139 ? -0.707 20.734 15.508 1 98.56 139 ASP B O 1
ATOM 2585 N N . ALA B 1 140 ? -1.541 18.766 16.203 1 97.88 140 ALA B N 1
ATOM 2586 C CA . ALA B 1 140 ? -0.274 18.062 16.062 1 97.88 140 ALA B CA 1
ATOM 2587 C C . ALA B 1 140 ? 0.172 18.031 14.602 1 97.88 140 ALA B C 1
ATOM 2589 O O . ALA B 1 140 ? 1.356 18.219 14.305 1 97.88 140 ALA B O 1
ATOM 2590 N N . ASP B 1 141 ? -0.757 17.812 13.695 1 98.12 141 ASP B N 1
ATOM 2591 C CA . ASP B 1 141 ? -0.451 17.781 12.273 1 98.12 141 ASP B CA 1
ATOM 2592 C C . ASP B 1 141 ? 0.089 19.141 11.797 1 98.12 141 ASP B C 1
ATOM 2594 O O . ASP B 1 141 ? 1.004 19.188 10.969 1 98.12 141 ASP B O 1
ATOM 2598 N N . ILE B 1 142 ? -0.487 20.203 12.281 1 98.44 142 ILE B N 1
ATOM 2599 C CA . ILE B 1 142 ? -0.014 21.531 11.906 1 98.44 142 ILE B CA 1
ATOM 2600 C C . ILE B 1 142 ? 1.446 21.703 12.32 1 98.44 142 ILE B C 1
ATOM 2602 O O . ILE B 1 142 ? 2.271 22.172 11.539 1 98.44 142 ILE B O 1
ATOM 2606 N N . CYS B 1 143 ? 1.788 21.266 13.5 1 98.06 143 CYS B N 1
ATOM 2607 C CA . CYS B 1 143 ? 3.162 21.344 13.977 1 98.06 143 CYS B CA 1
ATOM 2608 C C . CYS B 1 143 ? 4.105 20.562 13.078 1 98.06 143 CYS B C 1
ATOM 2610 O O . CYS B 1 143 ? 5.191 21.031 12.742 1 98.06 143 CYS B O 1
ATOM 2612 N N . GLN B 1 144 ? 3.627 19.391 12.719 1 97 144 GLN B N 1
ATOM 2613 C CA . GLN B 1 144 ? 4.453 18.562 11.844 1 97 144 GLN B CA 1
ATOM 2614 C C . GLN B 1 144 ? 4.594 19.203 10.461 1 97 144 GLN B C 1
ATOM 2616 O O . GLN B 1 144 ? 5.664 19.141 9.859 1 97 144 GLN B O 1
ATOM 2621 N N . ALA B 1 145 ? 3.541 19.781 9.961 1 97.69 145 ALA B N 1
ATOM 2622 C CA . ALA B 1 145 ? 3.578 20.422 8.656 1 97.69 145 ALA B CA 1
ATOM 2623 C C . ALA B 1 145 ? 4.516 21.625 8.672 1 97.69 145 ALA B C 1
ATOM 2625 O O . ALA B 1 145 ? 5.223 21.891 7.699 1 97.69 145 ALA B O 1
ATOM 2626 N N . ILE B 1 146 ? 4.516 22.375 9.75 1 97.5 146 ILE B N 1
ATOM 2627 C CA . ILE B 1 146 ? 5.438 23.5 9.906 1 97.5 146 ILE B CA 1
ATOM 2628 C C . ILE B 1 146 ? 6.879 22.984 9.867 1 97.5 146 ILE B C 1
ATOM 2630 O O . ILE B 1 146 ? 7.715 23.531 9.141 1 97.5 146 ILE B O 1
ATOM 2634 N N . GLN B 1 147 ? 7.121 21.922 10.672 1 95.81 147 GLN B N 1
ATOM 2635 C CA . GLN B 1 147 ? 8.461 21.344 10.664 1 95.81 147 GLN B CA 1
ATOM 2636 C C . GLN B 1 147 ? 8.859 20.891 9.266 1 95.81 147 GLN B C 1
ATOM 2638 O O . GLN B 1 147 ? 9.984 21.141 8.82 1 95.81 147 GLN B O 1
ATOM 2643 N N . SER B 1 148 ? 8.016 20.25 8.547 1 96.56 148 SER B N 1
ATOM 2644 C CA . SER B 1 148 ? 8.273 19.812 7.18 1 96.56 148 SER B CA 1
ATOM 2645 C C . SER B 1 148 ? 8.562 21 6.27 1 96.56 148 SER B C 1
ATOM 2647 O O . SER B 1 148 ? 9.445 20.938 5.41 1 96.56 148 SER B O 1
ATOM 2649 N N . SER B 1 149 ? 7.836 22.078 6.434 1 97.06 149 SER B N 1
ATOM 2650 C CA . SER B 1 149 ? 8.047 23.297 5.648 1 97.06 149 SER B CA 1
ATOM 2651 C C . SER B 1 149 ? 9.43 23.891 5.906 1 97.06 149 SER B C 1
ATOM 2653 O O . SER B 1 149 ? 10.094 24.344 4.973 1 97.06 149 SER B O 1
ATOM 2655 N N . LYS B 1 150 ? 9.805 23.891 7.168 1 95.44 150 LYS B N 1
ATOM 2656 C CA . LYS B 1 150 ? 11.141 24.375 7.504 1 95.44 150 LYS B CA 1
ATOM 2657 C C . LYS B 1 150 ? 12.211 23.547 6.789 1 95.44 150 LYS B C 1
ATOM 2659 O O . LYS B 1 150 ? 13.156 24.109 6.23 1 95.44 150 LYS B O 1
ATOM 2664 N N . GLU B 1 151 ? 12.039 22.234 6.809 1 93.62 151 GLU B N 1
ATOM 2665 C CA . GLU B 1 151 ? 12.992 21.359 6.137 1 93.62 151 GLU B CA 1
ATOM 2666 C C . GLU B 1 151 ? 12.961 21.578 4.625 1 93.62 151 GLU B C 1
ATOM 2668 O O . GLU B 1 151 ? 14 21.469 3.961 1 93.62 151 GLU B O 1
ATOM 2673 N N . GLU B 1 152 ? 11.789 21.797 4.145 1 95.19 152 GLU B N 1
ATOM 2674 C CA . GLU B 1 152 ? 11.633 22.078 2.721 1 95.19 152 GLU B CA 1
ATOM 2675 C C . GLU B 1 152 ? 12.406 23.344 2.328 1 95.19 152 GLU B C 1
ATOM 2677 O O . GLU B 1 152 ? 13.094 23.359 1.307 1 95.19 152 GLU B O 1
ATOM 2682 N N . LEU B 1 153 ? 12.375 24.328 3.072 1 94.62 153 LEU B N 1
ATOM 2683 C CA . LEU B 1 153 ? 13.102 25.578 2.871 1 94.62 153 LEU B CA 1
ATOM 2684 C C . LEU B 1 153 ? 14.602 25.359 2.967 1 94.62 153 LEU B C 1
ATOM 2686 O O . LEU B 1 153 ? 15.359 25.797 2.096 1 94.62 153 LEU B O 1
ATOM 2690 N N . GLU B 1 154 ? 15.016 24.672 3.977 1 92.62 154 GLU B N 1
ATOM 2691 C CA . GLU B 1 154 ? 16.438 24.391 4.203 1 92.62 154 GLU B CA 1
ATOM 2692 C C . GLU B 1 154 ? 17.016 23.547 3.074 1 92.62 154 GLU B C 1
ATOM 2694 O O . GLU B 1 154 ? 18.188 23.688 2.736 1 92.62 154 GLU B O 1
ATOM 2699 N N . GLY B 1 155 ? 16.156 22.734 2.566 1 92.06 155 GLY B N 1
ATOM 2700 C CA . GLY B 1 155 ? 16.594 21.859 1.491 1 92.06 155 GLY B CA 1
ATOM 2701 C C . GLY B 1 155 ? 16.578 22.531 0.132 1 92.06 155 GLY B C 1
ATOM 2702 O O . GLY B 1 155 ? 16.969 21.938 -0.871 1 92.06 155 GLY B O 1
ATOM 2703 N N . GLY B 1 156 ? 16.109 23.75 0.042 1 93.88 156 GLY B N 1
ATOM 2704 C CA . GLY B 1 156 ? 16.109 24.5 -1.199 1 93.88 156 GLY B CA 1
ATOM 2705 C C . GLY B 1 156 ? 15.031 24.047 -2.17 1 93.88 156 GLY B C 1
ATOM 2706 O O . GLY B 1 156 ? 15.195 24.172 -3.385 1 93.88 156 GLY B O 1
ATOM 2707 N N . ARG B 1 157 ? 13.969 23.5 -1.715 1 93.88 157 ARG B N 1
ATOM 2708 C CA . ARG B 1 157 ? 12.953 22.906 -2.588 1 93.88 157 ARG B CA 1
ATOM 2709 C C . ARG B 1 157 ? 11.766 23.844 -2.752 1 93.88 157 ARG B C 1
ATOM 2711 O O . ARG B 1 157 ? 10.719 23.453 -3.271 1 93.88 157 ARG B O 1
ATOM 2718 N N . VAL B 1 158 ? 11.883 25.078 -2.252 1 95.31 158 VAL B N 1
ATOM 2719 C CA . VAL B 1 158 ? 10.828 26.078 -2.381 1 95.31 158 VAL B CA 1
ATOM 2720 C C . VAL B 1 158 ? 11.109 26.984 -3.574 1 95.31 158 VAL B C 1
ATOM 2722 O O . VAL B 1 158 ? 12.078 27.75 -3.562 1 95.31 158 VAL B O 1
ATOM 2725 N N . ASP B 1 159 ? 10.242 26.906 -4.57 1 90.94 159 ASP B N 1
ATOM 2726 C CA . ASP B 1 159 ? 10.453 27.672 -5.793 1 90.94 159 ASP B CA 1
ATOM 2727 C C . ASP B 1 159 ? 9.852 29.078 -5.672 1 90.94 159 ASP B C 1
ATOM 2729 O O . ASP B 1 159 ? 10.375 30.031 -6.246 1 90.94 159 ASP B O 1
ATOM 2733 N N . ASP B 1 160 ? 8.805 29.219 -5.055 1 94.31 160 ASP B N 1
ATOM 2734 C CA . ASP B 1 160 ? 8.055 30.469 -4.914 1 94.31 160 ASP B CA 1
ATOM 2735 C C . ASP B 1 160 ? 7.938 30.875 -3.445 1 94.31 160 ASP B C 1
ATOM 2737 O O . ASP B 1 160 ? 6.977 30.5 -2.77 1 94.31 160 ASP B O 1
ATOM 2741 N N . TYR B 1 161 ? 8.82 31.688 -2.988 1 94.19 161 TYR B N 1
ATOM 2742 C CA . TYR B 1 161 ? 8.898 32.094 -1.587 1 94.19 161 TYR B CA 1
ATOM 2743 C C . TYR B 1 161 ? 7.703 32.969 -1.205 1 94.19 161 TYR B C 1
ATOM 2745 O O . TYR B 1 161 ? 7.207 32.875 -0.079 1 94.19 161 TYR B O 1
ATOM 2753 N N . ALA B 1 162 ? 7.312 33.781 -2.121 1 95 162 ALA B N 1
ATOM 2754 C CA . ALA B 1 162 ? 6.156 34.625 -1.855 1 95 162 ALA B CA 1
ATOM 2755 C C . ALA B 1 162 ? 4.906 33.781 -1.6 1 95 162 ALA B C 1
ATOM 2757 O O . ALA B 1 162 ? 4.152 34.062 -0.659 1 95 162 ALA B O 1
ATOM 2758 N N . ARG B 1 163 ? 4.762 32.844 -2.402 1 94.69 163 ARG B N 1
ATOM 2759 C CA . ARG B 1 163 ? 3.621 31.953 -2.227 1 94.69 163 ARG B CA 1
ATOM 2760 C C . ARG B 1 163 ? 3.719 31.188 -0.91 1 94.69 163 ARG B C 1
ATOM 2762 O O . ARG B 1 163 ? 2.713 30.984 -0.229 1 94.69 163 ARG B O 1
ATOM 2769 N N . ALA B 1 164 ? 4.914 30.719 -0.607 1 95.88 164 ALA B N 1
ATOM 2770 C CA . ALA B 1 164 ? 5.148 30.031 0.657 1 95.88 164 ALA B CA 1
ATOM 2771 C C . ALA B 1 164 ? 4.758 30.906 1.844 1 95.88 164 ALA B C 1
ATOM 2773 O O . ALA B 1 164 ? 4.062 30.453 2.758 1 95.88 164 ALA B O 1
ATOM 2774 N N . ARG B 1 165 ? 5.133 32.125 1.816 1 95.62 165 ARG B N 1
ATOM 2775 C CA . ARG B 1 165 ? 4.816 33.062 2.887 1 95.62 165 ARG B CA 1
ATOM 2776 C C . ARG B 1 165 ? 3.312 33.312 2.986 1 95.62 165 ARG B C 1
ATOM 2778 O O . ARG B 1 165 ? 2.764 33.375 4.086 1 95.62 165 ARG B O 1
ATOM 2785 N N . GLU B 1 166 ? 2.723 33.406 1.864 1 96.12 166 GLU B N 1
ATOM 2786 C CA . GLU B 1 166 ? 1.274 33.594 1.834 1 96.12 166 GLU B CA 1
ATOM 2787 C C . GLU B 1 166 ? 0.554 32.406 2.467 1 96.12 166 GLU B C 1
ATOM 2789 O O . GLU B 1 166 ? -0.413 32.594 3.209 1 96.12 166 GLU B O 1
ATOM 2794 N N . THR B 1 167 ? 1.017 31.234 2.166 1 95.62 167 THR B N 1
ATOM 2795 C CA . THR B 1 167 ? 0.444 30.016 2.721 1 95.62 167 THR B CA 1
ATOM 2796 C C . THR B 1 167 ? 0.533 30.016 4.242 1 95.62 167 THR B C 1
ATOM 2798 O O . THR B 1 167 ? -0.441 29.703 4.93 1 95.62 167 THR B O 1
ATOM 2801 N N . VAL B 1 168 ? 1.674 30.375 4.75 1 97.12 168 VAL B N 1
ATOM 2802 C CA . VAL B 1 168 ? 1.887 30.422 6.195 1 97.12 168 VAL B CA 1
ATOM 2803 C C . VAL B 1 168 ? 0.953 31.469 6.816 1 97.12 168 VAL B C 1
ATOM 2805 O O . VAL B 1 168 ? 0.305 31.188 7.828 1 97.12 168 VAL B O 1
ATOM 2808 N N . LYS B 1 169 ? 0.846 32.594 6.184 1 96.38 169 LYS B N 1
ATOM 2809 C CA . LYS B 1 169 ? -0.015 33.656 6.688 1 96.38 169 LYS B CA 1
ATOM 2810 C C . LYS B 1 169 ? -1.477 33.219 6.707 1 96.38 169 LYS B C 1
ATOM 2812 O O . LYS B 1 169 ? -2.213 33.531 7.641 1 96.38 169 LYS B O 1
ATOM 2817 N N . GLU B 1 170 ? -1.837 32.531 5.695 1 96.12 170 GLU B N 1
ATOM 2818 C CA . GLU B 1 170 ? -3.209 32.031 5.625 1 96.12 170 GLU B CA 1
ATOM 2819 C C . GLU B 1 170 ? -3.529 31.125 6.805 1 96.12 170 GLU B C 1
ATOM 2821 O O . GLU B 1 170 ? -4.586 31.234 7.426 1 96.12 170 GLU B O 1
ATOM 2826 N N . LEU B 1 171 ? -2.652 30.219 7.098 1 97.19 171 LEU B N 1
ATOM 2827 C CA . LEU B 1 171 ? -2.883 29.312 8.219 1 97.19 171 LEU B CA 1
ATOM 2828 C C . LEU B 1 171 ? -2.84 30.062 9.539 1 97.19 171 LEU B C 1
ATOM 2830 O O . LEU B 1 171 ? -3.658 29.812 10.43 1 97.19 171 LEU B O 1
ATOM 2834 N N . GLN B 1 172 ? -1.938 30.984 9.672 1 96.69 172 GLN B N 1
ATOM 2835 C CA . GLN B 1 172 ? -1.859 31.812 10.875 1 96.69 172 GLN B CA 1
ATOM 2836 C C . GLN B 1 172 ? -3.168 32.562 11.109 1 96.69 172 GLN B C 1
ATOM 2838 O O . GLN B 1 172 ? -3.668 32.625 12.234 1 96.69 172 GLN B O 1
ATOM 2843 N N . ASN B 1 173 ? -3.678 33.125 10.055 1 96.75 173 ASN B N 1
ATOM 2844 C CA . ASN B 1 173 ? -4.949 33.844 10.148 1 96.75 173 ASN B CA 1
ATOM 2845 C C . ASN B 1 173 ? -6.086 32.906 10.555 1 96.75 173 ASN B C 1
ATOM 2847 O O . ASN B 1 173 ? -6.926 33.25 11.383 1 96.75 173 ASN B O 1
ATOM 2851 N N . ALA B 1 174 ? -6.102 31.75 9.984 1 97.19 174 ALA B N 1
ATOM 2852 C CA . ALA B 1 174 ? -7.141 30.781 10.305 1 97.19 174 ALA B CA 1
ATOM 2853 C C . ALA B 1 174 ? -7.102 30.406 11.781 1 97.19 174 ALA B C 1
ATOM 2855 O O . ALA B 1 174 ? -8.141 30.344 12.445 1 97.19 174 ALA B O 1
ATOM 2856 N N . VAL B 1 175 ? -5.91 30.172 12.297 1 97.5 175 VAL B N 1
ATOM 2857 C CA . VAL B 1 175 ? -5.719 29.781 13.695 1 97.5 175 VAL B CA 1
ATOM 2858 C C . VAL B 1 175 ? -6.148 30.938 14.602 1 97.5 175 VAL B C 1
ATOM 2860 O O . VAL B 1 175 ? -6.82 30.703 15.617 1 97.5 175 VAL B O 1
ATOM 2863 N N . LYS B 1 176 ? -5.848 32.125 14.25 1 96.75 176 LYS B N 1
ATOM 2864 C CA . LYS B 1 176 ? -6.238 33.312 15.023 1 96.75 176 LYS B CA 1
ATOM 2865 C C . LYS B 1 176 ? -7.754 33.469 15.031 1 96.75 176 LYS B C 1
ATOM 2867 O O . LYS B 1 176 ? -8.344 33.75 16.078 1 96.75 176 LYS B O 1
ATOM 2872 N N . GLU B 1 177 ? -8.352 33.375 13.914 1 97.5 177 GLU B N 1
ATOM 2873 C CA . GLU B 1 177 ? -9.797 33.469 13.812 1 97.5 177 GLU B CA 1
ATOM 2874 C C . GLU B 1 177 ? -10.492 32.406 14.641 1 97.5 177 GLU B C 1
ATOM 2876 O O . GLU B 1 177 ? -11.516 32.656 15.273 1 97.5 177 GLU B O 1
ATOM 2881 N N . SER B 1 178 ? -9.922 31.219 14.562 1 97.38 178 SER B N 1
ATOM 2882 C CA . SER B 1 178 ? -10.469 30.125 15.375 1 97.38 178 SER B CA 1
ATOM 2883 C C . SER B 1 178 ? -10.383 30.453 16.859 1 97.38 178 SER B C 1
ATOM 2885 O O . SER B 1 178 ? -11.328 30.203 17.609 1 97.38 178 SER B O 1
ATOM 2887 N N . LEU B 1 179 ? -9.258 30.984 17.328 1 97.19 179 LEU B N 1
ATOM 2888 C CA . LEU B 1 179 ? -9.07 31.359 18.719 1 97.19 179 LEU B CA 1
ATOM 2889 C C . LEU B 1 179 ? -10.141 32.344 19.156 1 97.19 179 LEU B C 1
ATOM 2891 O O . LEU B 1 179 ? -10.789 32.156 20.188 1 97.19 179 LEU B O 1
ATOM 2895 N N . LEU B 1 180 ? -10.344 33.375 18.375 1 97.62 180 LEU B N 1
ATOM 2896 C CA . LEU B 1 180 ? -11.328 34.406 18.688 1 97.62 180 LEU B CA 1
ATOM 2897 C C . LEU B 1 180 ? -12.727 33.812 18.766 1 97.62 180 LEU B C 1
ATOM 2899 O O . LEU B 1 180 ? -13.5 34.125 19.672 1 97.62 180 LEU B O 1
ATOM 2903 N N . ASP B 1 181 ? -13.039 32.969 17.859 1 97.56 181 ASP B N 1
ATOM 2904 C CA . ASP B 1 181 ? -14.344 32.312 17.844 1 97.56 181 ASP B CA 1
ATOM 2905 C C . ASP B 1 181 ? -14.562 31.469 19.078 1 97.56 181 ASP B C 1
ATOM 2907 O O . ASP B 1 181 ? -15.586 31.594 19.766 1 97.56 181 ASP B O 1
ATOM 2911 N N . VAL B 1 182 ? -13.625 30.609 19.391 1 96.44 182 VAL B N 1
ATOM 2912 C CA . VAL B 1 182 ? -13.742 29.703 20.531 1 96.44 182 VAL B CA 1
ATOM 2913 C C . VAL B 1 182 ? -13.867 30.5 21.828 1 96.44 182 VAL B C 1
ATOM 2915 O O . VAL B 1 182 ? -14.672 30.172 22.688 1 96.44 182 VAL B O 1
ATOM 2918 N N . GLU B 1 183 ? -13.07 31.547 21.938 1 95.81 183 GLU B N 1
ATOM 2919 C CA . GLU B 1 183 ? -13.125 32.406 23.109 1 95.81 183 GLU B CA 1
ATOM 2920 C C . GLU B 1 183 ? -14.508 33.031 23.266 1 95.81 183 GLU B C 1
ATOM 2922 O O . GLU B 1 183 ? -14.984 33.219 24.391 1 95.81 183 GLU B O 1
ATOM 2927 N N . SER B 1 184 ? -15.156 33.344 22.188 1 96.69 184 SER B N 1
ATOM 2928 C CA . SER B 1 184 ? -16.453 34.031 22.219 1 96.69 184 SER B CA 1
ATOM 2929 C C . SER B 1 184 ? -17.516 33.156 22.859 1 96.69 184 SER B C 1
ATOM 2931 O O . SER B 1 184 ? -18.5 33.656 23.406 1 96.69 184 SER B O 1
ATOM 2933 N N . TRP B 1 185 ? -17.406 31.844 22.812 1 94.31 185 TRP B N 1
ATOM 2934 C CA . TRP B 1 185 ? -18.422 30.984 23.406 1 94.31 185 TRP B CA 1
ATOM 2935 C C . TRP B 1 185 ? -17.859 30.203 24.594 1 94.31 185 TRP B C 1
ATOM 2937 O O . TRP B 1 185 ? -18.5 29.297 25.109 1 94.31 185 TRP B O 1
ATOM 2947 N N . GLY B 1 186 ? -16.672 30.594 25 1 93.69 186 GLY B N 1
ATOM 2948 C CA . GLY B 1 186 ? -16.062 30.078 26.219 1 93.69 186 GLY B CA 1
ATOM 2949 C C . GLY B 1 186 ? -15.625 28.641 26.094 1 93.69 186 GLY B C 1
ATOM 2950 O O . GLY B 1 186 ? -15.602 27.906 27.094 1 93.69 186 GLY B O 1
ATOM 2951 N N . GLY B 1 187 ? -15.352 28.188 24.875 1 92.38 187 GLY B N 1
ATOM 2952 C CA . GLY B 1 187 ? -14.875 26.828 24.672 1 92.38 187 GLY B CA 1
ATOM 2953 C C . GLY B 1 187 ? -13.383 26.672 24.906 1 92.38 187 GLY B C 1
ATOM 2954 O O . GLY B 1 187 ? -12.688 27.656 25.188 1 92.38 187 GLY B O 1
ATOM 2955 N N . GLU B 1 188 ? -12.875 25.406 24.859 1 92.62 188 GLU B N 1
ATOM 2956 C CA . GLU B 1 188 ? -11.453 25.109 24.938 1 92.62 188 GLU B CA 1
ATOM 2957 C C . GLU B 1 188 ? -10.781 25.266 23.578 1 92.62 188 GLU B C 1
ATOM 2959 O O . GLU B 1 188 ? -11.148 24.578 22.625 1 92.62 188 GLU B O 1
ATOM 2964 N N . TYR B 1 189 ? -9.773 26.078 23.547 1 95.31 189 TYR B N 1
ATOM 2965 C CA . TYR B 1 189 ? -9.062 26.344 22.312 1 95.31 189 TYR B CA 1
ATOM 2966 C C . TYR B 1 189 ? -8.18 25.172 21.922 1 95.31 189 TYR B C 1
ATOM 2968 O O . TYR B 1 189 ? -7.289 24.766 22.672 1 95.31 189 TYR B O 1
ATOM 2976 N N . PRO B 1 190 ? -8.281 24.625 20.688 1 95.81 190 PRO B N 1
ATOM 2977 C CA . PRO B 1 190 ? -7.637 23.344 20.391 1 95.81 190 PRO B CA 1
ATOM 2978 C C . PRO B 1 190 ? -6.273 23.5 19.719 1 95.81 190 PRO B C 1
ATOM 2980 O O . PRO B 1 190 ? -5.508 22.547 19.609 1 95.81 190 PRO B O 1
ATOM 2983 N N . PHE B 1 191 ? -5.855 24.672 19.266 1 97.56 191 PHE B N 1
ATOM 2984 C CA . PHE B 1 191 ? -4.68 24.797 18.406 1 97.56 191 PHE B CA 1
ATOM 2985 C C . PHE B 1 191 ? -3.58 25.578 19.109 1 97.56 191 PHE B C 1
ATOM 2987 O O . PHE B 1 191 ? -2.943 26.438 18.5 1 97.56 191 PHE B O 1
ATOM 2994 N N . GLU B 1 192 ? -3.312 25.266 20.344 1 96.56 192 GLU B N 1
ATOM 2995 C CA . GLU B 1 192 ? -2.328 25.969 21.156 1 96.56 192 GLU B CA 1
ATOM 2996 C C . GLU B 1 192 ? -0.907 25.688 20.672 1 96.56 192 GLU B C 1
ATOM 2998 O O . GLU B 1 192 ? -0.085 26.594 20.578 1 96.56 192 GLU B O 1
ATOM 3003 N N . ARG B 1 193 ? -0.613 24.469 20.391 1 96.44 193 ARG B N 1
ATOM 3004 C CA . ARG B 1 193 ? 0.724 24.094 19.938 1 96.44 193 ARG B CA 1
ATOM 3005 C C . ARG B 1 193 ? 1.052 24.766 18.609 1 96.44 193 ARG B C 1
ATOM 3007 O O . ARG B 1 193 ? 2.168 25.25 18.406 1 96.44 193 ARG B O 1
ATOM 3014 N N . ALA B 1 194 ? 0.119 24.734 17.688 1 96.56 194 ALA B N 1
ATOM 3015 C CA . ALA B 1 194 ? 0.299 25.391 16.406 1 96.56 194 ALA B CA 1
ATOM 3016 C C . ALA B 1 194 ? 0.607 26.875 16.578 1 96.56 194 ALA B C 1
ATOM 3018 O O . ALA B 1 194 ? 1.536 27.391 15.961 1 96.56 194 ALA B O 1
ATOM 3019 N N . THR B 1 195 ? -0.136 27.531 17.453 1 95.69 195 THR B N 1
ATOM 3020 C CA . THR B 1 195 ? 0.055 28.953 17.734 1 95.69 195 THR B CA 1
ATOM 3021 C C . THR B 1 195 ? 1.473 29.234 18.219 1 95.69 195 THR B C 1
ATOM 3023 O O . THR B 1 195 ? 2.139 30.141 17.75 1 95.69 195 THR B O 1
ATOM 3026 N N . LEU B 1 196 ? 1.927 28.391 19.094 1 94.75 196 LEU B N 1
ATOM 3027 C CA . LEU B 1 196 ? 3.271 28.531 19.641 1 94.75 196 LEU B CA 1
ATOM 3028 C C . LEU B 1 196 ? 4.324 28.281 18.562 1 94.75 196 LEU B C 1
ATOM 3030 O O . LEU B 1 196 ? 5.352 28.969 18.531 1 94.75 196 LEU B O 1
ATOM 3034 N N . SER B 1 197 ? 4.078 27.359 17.688 1 93.62 197 SER B N 1
ATOM 3035 C CA . SER B 1 197 ? 5.02 27 16.641 1 93.62 197 SER B CA 1
ATOM 3036 C C . SER B 1 197 ? 5.219 28.156 15.648 1 93.62 197 SER B C 1
ATOM 3038 O O . SER B 1 197 ? 6.324 28.359 15.141 1 93.62 197 SER B O 1
ATOM 3040 N N . PHE B 1 198 ? 4.191 28.922 15.383 1 91.75 198 PHE B N 1
ATOM 3041 C CA . PHE B 1 198 ? 4.289 30.062 14.477 1 91.75 198 PHE B CA 1
ATOM 3042 C C . PHE B 1 198 ? 5.152 31.156 15.086 1 91.75 198 PHE B C 1
ATOM 3044 O O . PHE B 1 198 ? 5.883 31.844 14.367 1 91.75 198 PHE B O 1
ATOM 3051 N N . GLU B 1 199 ? 5.055 31.328 16.297 1 87.88 199 GLU B N 1
ATOM 3052 C CA . GLU B 1 199 ? 5.82 32.375 16.984 1 87.88 199 GLU B CA 1
ATOM 3053 C C . GLU B 1 199 ? 7.32 32.125 16.844 1 87.88 199 GLU B C 1
ATOM 3055 O O . GLU B 1 199 ? 8.102 33.094 16.781 1 87.88 199 GLU B O 1
ATOM 3060 N N . HIS B 1 200 ? 7.648 30.875 16.672 1 86.19 200 HIS B N 1
ATOM 3061 C CA . HIS B 1 200 ? 9.062 30.516 16.609 1 86.19 200 HIS B CA 1
ATOM 3062 C C . HIS B 1 200 ? 9.523 30.359 15.164 1 86.19 200 HIS B C 1
ATOM 3064 O O . HIS B 1 200 ? 10.68 30 14.914 1 86.19 200 HIS B O 1
ATOM 3070 N N . TRP B 1 201 ? 8.609 30.562 14.297 1 86 201 TRP B N 1
ATOM 3071 C CA . TRP B 1 201 ? 8.961 30.391 12.891 1 86 201 TRP B CA 1
ATOM 3072 C C . TRP B 1 201 ? 9.094 31.734 12.188 1 86 201 TRP B C 1
ATOM 3074 O O . TRP B 1 201 ? 8.109 32.469 12.023 1 86 201 TRP B O 1
ATOM 3084 N N . LYS B 1 202 ? 10.422 32.156 11.914 1 77.69 202 LYS B N 1
ATOM 3085 C CA . LYS B 1 202 ? 10.703 33.406 11.211 1 77.69 202 LYS B CA 1
ATOM 3086 C C . LYS B 1 202 ? 10.914 33.156 9.719 1 77.69 202 LYS B C 1
ATOM 3088 O O . LYS B 1 202 ? 11.828 32.438 9.328 1 77.69 202 LYS B O 1
ATOM 3093 N N . MET B 1 203 ? 9.875 33.312 8.977 1 76.75 203 MET B N 1
ATOM 3094 C CA . MET B 1 203 ? 10.031 33.25 7.527 1 76.75 203 MET B CA 1
ATOM 3095 C C . MET B 1 203 ? 10.125 34.625 6.906 1 76.75 203 MET B C 1
ATOM 3097 O O . MET B 1 203 ? 9.422 35.562 7.328 1 76.75 203 MET B O 1
#

Solvent-accessible surface area (backbone atoms only — not comparable to full-atom values): 22178 Å² total; per-residue (Å²): 130,86,77,80,83,78,73,76,76,68,90,62,68,66,60,54,52,50,49,30,42,48,42,15,52,75,45,50,52,53,69,56,50,39,52,33,50,52,48,54,55,66,63,69,60,82,63,43,53,61,52,48,33,51,40,43,41,52,50,35,58,73,72,36,68,62,69,58,77,86,61,78,62,45,58,42,65,38,88,86,80,60,46,56,37,76,34,71,40,35,55,54,50,51,36,50,28,40,29,30,18,18,32,46,37,4,60,50,15,38,51,52,49,27,54,56,47,48,67,49,53,91,62,70,73,57,86,88,37,75,45,42,55,52,40,43,50,49,22,52,48,47,44,49,18,50,53,19,29,52,50,26,53,76,67,65,70,64,87,51,62,68,58,50,52,50,43,53,50,50,32,52,50,27,54,50,54,33,47,55,50,32,57,73,74,69,45,82,71,56,49,56,66,31,57,55,52,51,75,73,53,89,128,132,85,77,80,82,77,75,75,76,71,91,64,67,67,57,53,50,49,49,31,42,48,43,17,52,75,44,51,52,53,70,57,51,39,52,34,50,52,48,55,55,64,64,69,59,82,62,40,54,63,51,46,34,51,40,42,40,52,50,35,57,72,71,36,66,61,70,56,77,86,60,78,63,46,58,42,66,38,86,86,80,60,48,57,37,74,34,70,40,35,54,52,50,51,34,51,29,40,30,29,19,19,32,46,38,5,58,50,16,38,51,52,49,26,55,54,47,48,66,48,53,92,62,70,75,56,87,88,38,72,46,41,56,52,40,43,51,48,21,52,47,48,44,49,17,51,53,20,31,52,51,25,52,74,67,65,72,62,87,52,63,68,59,49,50,49,41,54,49,50,31,52,50,27,54,50,53,34,45,56,50,32,55,73,74,69,46,83,72,57,49,57,66,33,55,54,52,51,76,73,54,89,127

Sequence (406 aa):
MPAPDASLIGRPALGHVNLMVDTFIANAQVDDLRTIVRDLVGSGIPSIGSTFSAAARSRLCQSGASTGRVRGPLFKRDTHDGSMHPTENLQDTLRRARCLFGAGLGFASLVVLAVVVRATIGLRWNAENEMSDILAEVDADICQAIQSSKEELEGGRVDDYARARETVKELQNAVKESLLDVESWGGEYPFERATLSFEHWKMMPAPDASLIGRPALGHVNLMVDTFIANAQVDDLRTIVRDLVGSGIPSIGSTFSAAARSRLCQSGASTGRVRGPLFKRDTHDGSMHPTENLQDTLRRARCLFGAGLGFASLVVLAVVVRATIGLRWNAENEMSDILAEVDADICQAIQSSKEELEGGRVDDYARARETVKELQNAVKESLLDVESWGGEYPFERATLSFEHWKM

pLDDT: mean 88.66, std 16.41, range [26.19, 98.56]